Protein AF-R1I9N1-F1 (afdb_monomer_lite)

Foldseek 3Di:
DAEDEDEPLVLVPDDCQVPAPLNVQLVPDDPPDDNVVSNVCSVQQVYEYEYEEVVLVCVQQPPHSSVVNVCCVVLDPDSHHYHYDYPDDCVVVVSVPGPDDDDDDDAFAALVSLVVVLVVVDDDDPCVSVLCVLLLQVLVCSDVVSSVLQSVVRNVPPDDPDDRRHNFLLSSVVVQLDDDPPPVDQPPLQVVCVVVPRASLLLLLQLLVQLPPPPSVRRKHFLVSSLVSVCVPDDDPSSSSRSVVNCPGPQKDQSDDPDDSPGMIHGPDLVSSLLSNLSVCLPHDDDPVCLVDDNNQQNLLSNLVSHPQSLVSLVVVLPDDVVSVQLLSLLSNCNRNVSPYDLLSNLVSLVSLLVLLVDDLVSLQRSLVNLLNTHLVVNVSSVVSCNNVVVCVVPVPLSVVVVVCSNVSNGHSVSSVVSVVVVVVVVPPDPDDDDDDDVVVVVLVVLLVQLDQVHDLVSNLVSLLVCLQVPEPVCLVVLLVCLVDPPDLSNVLSSLLSLLSNLDPVNVVSLVCQLVDPPDPSNVVSSVNSNCSNDDD

Organism: NCBI:txid1292037

Radius of gyration: 31.01 Å; chains: 1; bounding box: 76×67×90 Å

InterPro domains:
  IPR004155 PBS lyase HEAT-like repeat [SM00567] (457-486)
  IPR004155 PBS lyase HEAT-like repeat [SM00567] (489-518)
  IPR011989 Armadillo-like helical [G3DSA:1.25.10.10] (358-537)
  IPR016024 Armadillo-type fold [SSF48371] (439-536)
  IPR021133 HEAT, type 2 [PS50077] (507-537)

Secondary structure (DSSP, 8-state):
-EEEEE-HHHHHT---TT--HHHHHHH---TTS-HHHHHHHHHTT-EEEEE--HHHHHHHHTTSHHHHHHHHHHH--SSS-EEE--SS-TTTTT-TTSS-------PPPPHHHHHHHHHHH-S--TTHHHHHHHTTTHHHHTSHHHHHHHHHHHHTTTT-TTPPPPSSHHHHHHHHHSPPTT--SSTTHHHHHHTTT-SHHHHHHHHHHHHHH-TTSSSEEEHHHHHHHHTTT--STHHHHHHHHHHTSTTEEE---SSS-TTEEEESSTHHHHHHHHHHTTTSPPPGGGGSSSS-TTHHHHHHHHSS-HHHHHHHHHHS-TTT--HHHHHHHHHHHTTTS-HHHHHHHHHHHHHHTTS-HHHHHHHHHHHHTS-HHHHHHHHHTTTTHHHHHH-HHHHHHHHHHHHTT---HHHHHHHHHHHHHHHHS----S-S--HHHHHHHHHHHHTSTTS-HHHHHHHHHHHHHH--GGGHHHHHHHHHH-S-HHHHHHHHHHHHHH--GGGHHHHHHHHHH-S-HHHHHHHHHHHHHH---

Sequence (537 aa):
MLCIVLDNRVLRHRDVGGVTVKEFAKSERYSEIDLPLWKSRVKHGKIVFLVDGLNELEREFSGTSTWTFVRRLIDGGHDFPVLTTSRYDVEDLGLANLRDIVNLTLSPLDENAIKNYISARGGLKSDTIAAIKASGMIGVASNPFMLSLLTDWLLGTQSSEQRQIPRSRSELLLETVVRPKVQNRLGALEKAAERHGLGMESTLCAAAIAAITSSTKDANFSTVDLEALLGRVWNGDEVAHVVRAFIDTQMVLPVLSDQEAEGLHTLFHPAFIDFGLALGWRSVDLPTMAWDLDLLEQCIGDWVGLQSNPDIAVRELLELDRTYLRPELIVDILLANRGVLCDETRAMVWQFLGGCFKGARATRDSLAVALNKLPASLLAEGVQQGLLRPLGHDNPELADKILFALRSESMNAESLQQMRRADLRKKKLPSRDKRQPDPDDSLLLQRFEELQSGATPHVRRNAANWLGFNGAPEHIAQLTTVMRSDPDDSVRGATAIALGNIGSSEALPALVECLHSDAGDDVRGSAANALGRIGSP

Structure (mmCIF, N/CA/C/O backbone):
data_AF-R1I9N1-F1
#
_entry.id   AF-R1I9N1-F1
#
loop_
_atom_site.group_PDB
_atom_site.id
_atom_site.type_symbol
_atom_site.label_atom_id
_atom_site.label_alt_id
_atom_site.label_comp_id
_atom_site.label_asym_id
_atom_site.label_entity_id
_atom_site.label_seq_id
_atom_site.pdbx_PDB_ins_code
_atom_site.Cartn_x
_atom_site.Cartn_y
_atom_site.Cartn_z
_atom_site.occupancy
_atom_site.B_iso_or_equiv
_atom_site.auth_seq_id
_atom_site.auth_comp_id
_atom_site.auth_asym_id
_atom_site.auth_atom_id
_atom_site.pdbx_PDB_model_num
ATOM 1 N N . MET A 1 1 ? -31.207 -8.335 -2.799 1.00 65.06 1 MET A N 1
ATOM 2 C CA . MET A 1 1 ? -30.361 -9.437 -2.292 1.00 65.06 1 MET A CA 1
ATOM 3 C C . MET A 1 1 ? -29.994 -9.049 -0.868 1.00 65.06 1 MET A C 1
ATOM 5 O O . MET A 1 1 ? -29.813 -7.859 -0.656 1.00 65.06 1 MET A O 1
ATOM 9 N N . LEU A 1 2 ? -30.042 -9.961 0.103 1.00 88.06 2 LEU A N 1
ATOM 10 C CA . LEU A 1 2 ? -29.751 -9.619 1.503 1.00 88.06 2 LEU A CA 1
ATOM 11 C C . LEU A 1 2 ? -28.280 -9.918 1.773 1.00 88.06 2 LEU A C 1
ATOM 13 O O . LEU A 1 2 ? -27.797 -10.949 1.311 1.00 88.06 2 LEU A O 1
ATOM 17 N N . CYS A 1 3 ? -27.594 -9.013 2.460 1.00 91.50 3 CYS A N 1
ATOM 18 C CA . CYS A 1 3 ? -26.180 -9.140 2.793 1.00 91.50 3 CYS A CA 1
ATOM 19 C C . CYS A 1 3 ? -26.052 -9.283 4.307 1.00 91.50 3 CYS A C 1
ATOM 21 O O . CYS A 1 3 ? -26.746 -8.557 5.005 1.00 91.50 3 CYS A O 1
ATOM 23 N N . ILE A 1 4 ? -25.213 -10.192 4.795 1.00 92.19 4 ILE A N 1
ATOM 24 C CA . ILE A 1 4 ? -24.750 -10.232 6.186 1.00 92.19 4 ILE A CA 1
ATOM 25 C C . ILE A 1 4 ? -23.282 -9.818 6.156 1.00 92.19 4 ILE A C 1
ATOM 27 O O . ILE A 1 4 ? -22.481 -10.485 5.502 1.00 92.19 4 ILE A O 1
ATOM 31 N N . VAL A 1 5 ? -22.945 -8.725 6.838 1.00 90.56 5 VAL A N 1
ATOM 32 C CA . VAL A 1 5 ? -21.566 -8.230 6.942 1.00 90.56 5 VAL A CA 1
ATOM 33 C C . VAL A 1 5 ? -20.910 -8.835 8.177 1.00 90.56 5 VAL A C 1
ATOM 35 O O . VAL A 1 5 ? -21.508 -8.848 9.252 1.00 90.56 5 VAL A O 1
ATOM 38 N N . LEU A 1 6 ? -19.702 -9.356 8.001 1.00 89.88 6 LEU A N 1
ATOM 39 C CA . LEU A 1 6 ? -18.871 -9.955 9.031 1.00 89.88 6 LEU A CA 1
ATOM 40 C C . LEU A 1 6 ? -17.520 -9.255 9.041 1.00 89.88 6 LEU A C 1
ATOM 42 O O . LEU A 1 6 ? -16.719 -9.444 8.133 1.00 89.88 6 LEU A O 1
ATOM 46 N N . ASP A 1 7 ? -17.281 -8.487 10.090 1.00 84.00 7 ASP A N 1
ATOM 47 C CA . ASP A 1 7 ? -15.990 -7.909 10.438 1.00 84.00 7 ASP A CA 1
ATOM 48 C C . ASP A 1 7 ? -15.617 -8.346 11.868 1.00 84.00 7 ASP A C 1
ATOM 50 O O . ASP A 1 7 ? -16.326 -9.138 12.510 1.00 84.00 7 ASP A O 1
ATOM 54 N N . ASN A 1 8 ? -14.490 -7.854 12.383 1.00 74.25 8 ASN A N 1
ATOM 55 C CA . ASN A 1 8 ? -14.074 -8.169 13.748 1.00 74.25 8 ASN A CA 1
ATOM 56 C C . ASN A 1 8 ? -15.088 -7.687 14.794 1.00 74.25 8 ASN A C 1
ATOM 58 O O . ASN A 1 8 ? -15.386 -8.416 15.739 1.00 74.25 8 ASN A O 1
ATOM 62 N N . ARG A 1 9 ? -15.686 -6.508 14.599 1.00 73.75 9 ARG A N 1
ATOM 63 C CA . ARG A 1 9 ? -16.671 -5.915 15.516 1.00 73.75 9 ARG A CA 1
ATOM 64 C C . ARG A 1 9 ? -17.890 -6.816 15.671 1.00 73.75 9 ARG A C 1
ATOM 66 O O . ARG A 1 9 ? -18.341 -7.048 16.788 1.00 73.75 9 ARG A O 1
ATOM 73 N N . VAL A 1 10 ? -18.398 -7.369 14.572 1.00 80.75 10 VAL A N 1
ATOM 74 C CA . VAL A 1 10 ? -19.532 -8.301 14.591 1.00 80.75 10 VAL A CA 1
ATOM 75 C C . VAL A 1 10 ? -19.149 -9.609 15.285 1.00 80.75 10 VAL A C 1
ATOM 77 O O . VAL A 1 10 ? -19.903 -10.107 16.123 1.00 80.75 10 VAL A O 1
ATOM 80 N N . LEU A 1 11 ? -17.983 -10.172 14.963 1.00 84.38 11 LEU A N 1
ATOM 81 C CA . LEU A 1 11 ? -17.586 -11.499 15.442 1.00 84.38 11 LEU A CA 1
ATOM 82 C C . LEU A 1 11 ? -17.158 -11.530 16.917 1.00 84.38 11 LEU A C 1
ATOM 84 O O . LEU A 1 11 ? -17.363 -12.553 17.568 1.00 84.38 11 LEU A O 1
ATOM 88 N N . ARG A 1 12 ? -16.662 -10.422 17.485 1.00 75.12 12 ARG A N 1
ATOM 89 C CA . ARG A 1 12 ? -16.344 -10.313 18.927 1.00 75.12 12 ARG A CA 1
ATOM 90 C C . ARG A 1 12 ? -17.537 -10.585 19.837 1.00 75.12 12 ARG A C 1
ATOM 92 O O . ARG A 1 12 ? -17.372 -11.075 20.951 1.00 75.12 12 ARG A O 1
ATOM 99 N N . HIS A 1 13 ? -18.740 -10.265 19.371 1.00 73.44 13 HIS A N 1
ATOM 100 C CA . HIS A 1 13 ? -19.968 -10.339 20.163 1.00 73.44 13 HIS A CA 1
ATOM 101 C C . HIS A 1 13 ? -20.848 -11.539 19.788 1.00 73.44 13 HIS A C 1
ATOM 103 O O . HIS A 1 13 ? -22.043 -11.568 20.100 1.00 73.44 13 HIS A O 1
ATOM 109 N N . ARG A 1 14 ? -20.287 -12.526 19.080 1.00 79.19 14 ARG A N 1
ATOM 110 C CA . ARG A 1 14 ? -21.014 -13.700 18.594 1.00 79.19 14 ARG A CA 1
ATOM 111 C C . ARG A 1 14 ? -20.303 -14.983 19.003 1.00 79.19 14 ARG A C 1
ATOM 113 O O . ARG A 1 14 ? -19.174 -15.235 18.597 1.00 79.19 14 ARG A O 1
ATOM 120 N N . ASP A 1 15 ? -21.006 -15.839 19.741 1.00 81.06 15 ASP A N 1
ATOM 121 C CA . ASP A 1 15 ? -20.565 -17.221 19.920 1.00 81.06 15 ASP A CA 1
ATOM 122 C C . ASP A 1 15 ? -20.946 -18.038 18.682 1.00 81.06 15 ASP A C 1
ATOM 124 O O . ASP A 1 15 ? -22.094 -18.444 18.489 1.00 81.06 15 ASP A O 1
ATOM 128 N N . VAL A 1 16 ? -19.964 -18.228 17.805 1.00 85.88 16 VAL A N 1
ATOM 129 C CA . VAL A 1 16 ? -20.092 -19.036 16.586 1.00 85.88 16 VAL A CA 1
ATOM 130 C C . VAL A 1 16 ? -19.488 -20.435 16.754 1.00 85.88 16 VAL A C 1
ATOM 132 O O . VAL A 1 16 ? -19.368 -21.191 15.786 1.00 85.88 16 VAL A O 1
ATOM 135 N N . GLY A 1 17 ? -19.117 -20.813 17.983 1.00 82.00 17 GLY A N 1
ATOM 136 C CA . GLY A 1 17 ? -18.528 -22.106 18.296 1.00 82.00 17 GLY A CA 1
ATOM 137 C C . GLY A 1 17 ? -19.457 -23.266 17.942 1.00 82.00 17 GLY A C 1
ATOM 138 O O . GLY A 1 17 ? -20.524 -23.438 18.519 1.00 82.00 17 GLY A O 1
ATOM 139 N N . GLY A 1 18 ? -19.056 -24.085 16.965 1.00 80.25 18 GLY A N 1
ATOM 140 C CA . GLY A 1 18 ? -19.844 -25.245 16.531 1.00 80.25 18 GLY A CA 1
ATOM 141 C C . GLY A 1 18 ? -21.098 -24.908 15.714 1.00 80.25 18 GLY A C 1
ATOM 142 O O . GLY A 1 18 ? -21.760 -25.829 15.238 1.00 80.25 18 GLY A O 1
ATOM 143 N N . VAL A 1 19 ? -21.390 -23.626 15.480 1.00 90.38 19 VAL A N 1
ATOM 144 C CA . VAL A 1 19 ? -22.541 -23.167 14.696 1.00 90.38 19 VAL A CA 1
ATOM 145 C C . VAL A 1 19 ? -22.293 -23.413 13.203 1.00 90.38 19 VAL A C 1
ATOM 147 O O . VAL A 1 19 ? -21.196 -23.202 12.675 1.00 90.38 19 VAL A O 1
ATOM 150 N N . THR A 1 20 ? -23.307 -23.887 12.480 1.00 90.38 20 THR A N 1
ATOM 151 C CA . THR A 1 20 ? -23.230 -23.995 11.015 1.00 90.38 20 THR A CA 1
ATOM 152 C C . THR A 1 20 ? -23.506 -22.646 10.347 1.00 90.38 20 THR A C 1
ATOM 154 O O . THR A 1 20 ? -24.294 -21.845 10.846 1.00 90.38 20 THR A O 1
ATOM 157 N N . VAL A 1 21 ? -22.954 -22.408 9.151 1.00 91.44 21 VAL A N 1
ATOM 158 C CA . VAL A 1 21 ? -23.213 -21.171 8.375 1.00 91.44 21 VAL A CA 1
ATOM 159 C C . VAL A 1 21 ? -24.715 -20.917 8.190 1.00 91.44 21 VAL A C 1
ATOM 161 O O . VAL A 1 21 ? -25.187 -19.785 8.259 1.00 91.44 21 VAL A O 1
ATOM 164 N N . LYS A 1 22 ? -25.505 -21.982 8.011 1.00 91.81 22 LYS A N 1
ATOM 165 C CA . LYS A 1 22 ? -26.961 -21.890 7.847 1.00 91.81 22 LYS A CA 1
ATOM 166 C C . LYS A 1 22 ? -27.698 -21.558 9.143 1.00 91.81 22 LYS A C 1
ATOM 168 O O . LYS A 1 22 ? -28.756 -20.941 9.075 1.00 91.81 22 LYS A O 1
ATOM 173 N N . GLU A 1 23 ? -27.212 -22.003 10.297 1.00 92.19 23 GLU A N 1
ATOM 174 C CA . GLU A 1 23 ? -27.771 -21.620 11.601 1.00 92.19 23 GLU A CA 1
ATOM 175 C C . GLU A 1 23 ? -27.447 -20.169 11.920 1.00 92.19 23 GLU A C 1
ATOM 177 O O . GLU A 1 23 ? -28.360 -19.421 12.261 1.00 92.19 23 GLU A O 1
ATOM 182 N N . PHE A 1 24 ? -26.205 -19.757 11.674 1.00 92.56 24 PHE A N 1
ATOM 183 C CA . PHE A 1 24 ? -25.786 -18.368 11.797 1.00 92.56 24 PHE A CA 1
ATOM 184 C C . PHE A 1 24 ? -26.609 -17.446 10.877 1.00 92.56 24 PHE A C 1
ATOM 186 O O . PHE A 1 24 ? -27.207 -16.471 11.317 1.00 92.56 24 PHE A O 1
ATOM 193 N N . ALA A 1 25 ? -26.812 -17.819 9.608 1.00 92.06 25 ALA A N 1
ATOM 194 C CA . ALA A 1 25 ? -27.692 -17.069 8.704 1.00 92.06 25 ALA A CA 1
ATOM 195 C C . ALA A 1 25 ? -29.137 -16.924 9.230 1.00 92.06 25 ALA A C 1
ATOM 197 O O . ALA A 1 25 ? -29.834 -15.972 8.889 1.00 92.06 25 ALA A O 1
ATOM 198 N N . LYS A 1 26 ? -29.641 -17.871 10.035 1.00 91.31 26 LYS A N 1
ATOM 199 C CA . LYS A 1 26 ? -30.981 -17.754 10.634 1.00 91.31 26 LYS A CA 1
ATOM 200 C C . LYS A 1 26 ? -31.002 -16.776 11.808 1.00 91.31 26 LYS A C 1
ATOM 202 O O . LYS A 1 26 ? -32.057 -16.172 12.002 1.00 91.31 26 LYS A O 1
ATOM 207 N N . SER A 1 27 ? -29.911 -16.652 12.570 1.00 89.81 27 SER A N 1
ATOM 208 C CA . SER A 1 27 ? -29.827 -15.752 13.728 1.00 89.81 27 SER A CA 1
ATOM 209 C C . SER A 1 27 ? -29.665 -14.291 13.323 1.00 89.81 27 SER A C 1
ATOM 211 O O . SER A 1 27 ? -30.266 -13.432 13.956 1.00 89.81 27 SER A O 1
ATOM 213 N N . GLU A 1 28 ? -28.967 -14.007 12.223 1.00 90.19 28 GLU A N 1
ATOM 214 C CA . GLU A 1 28 ? -28.670 -12.633 11.778 1.00 90.19 28 GLU A CA 1
ATOM 215 C C . GLU A 1 28 ? -29.821 -11.953 11.009 1.00 90.19 28 GLU A C 1
ATOM 217 O O . GLU A 1 28 ? -29.615 -11.223 10.039 1.00 90.19 28 GLU A O 1
ATOM 222 N N . ARG A 1 29 ? -31.075 -12.200 11.405 1.00 89.62 29 ARG A N 1
ATOM 223 C CA . ARG A 1 29 ? -32.233 -11.552 10.775 1.00 89.62 29 ARG A CA 1
ATOM 224 C C . ARG A 1 29 ? -32.282 -10.067 11.136 1.00 89.62 29 ARG A C 1
ATOM 226 O O . ARG A 1 29 ? -32.475 -9.724 12.299 1.00 89.62 29 ARG A O 1
ATOM 233 N N . TYR A 1 30 ? -32.298 -9.203 10.124 1.00 84.81 30 TYR A N 1
ATOM 234 C CA . TYR A 1 30 ? -32.632 -7.788 10.299 1.00 84.81 30 TYR A CA 1
ATOM 235 C C . TYR A 1 30 ? -34.053 -7.603 10.843 1.00 84.81 30 TYR A C 1
ATOM 237 O O . TYR A 1 30 ? -35.010 -8.185 10.324 1.00 84.81 30 TYR A O 1
ATOM 245 N N . SER A 1 31 ? -34.199 -6.768 11.873 1.00 83.62 31 SER A N 1
ATOM 246 C CA . SER A 1 31 ? -35.477 -6.493 12.548 1.00 83.62 31 SER A CA 1
ATOM 247 C C . SER A 1 31 ? -36.579 -6.066 11.573 1.00 83.62 31 SER A C 1
ATOM 249 O O . SER A 1 31 ? -37.716 -6.513 11.718 1.00 83.62 31 SER A O 1
ATOM 251 N N . GLU A 1 32 ? -36.209 -5.300 10.546 1.00 88.62 32 GLU A N 1
ATOM 252 C CA . GLU A 1 32 ? -37.078 -4.747 9.501 1.00 88.62 32 GLU A CA 1
ATOM 253 C C . GLU A 1 32 ? -37.613 -5.785 8.500 1.00 88.62 32 GLU A C 1
ATOM 255 O O . GLU A 1 32 ? -38.526 -5.499 7.726 1.00 88.62 32 GLU A O 1
ATOM 260 N N . ILE A 1 33 ? -37.064 -7.004 8.493 1.00 88.69 33 ILE A N 1
ATOM 261 C CA . ILE A 1 33 ? -37.437 -8.052 7.538 1.00 88.69 33 ILE A CA 1
ATOM 262 C C . ILE A 1 33 ? -38.329 -9.088 8.211 1.00 88.69 33 ILE A C 1
ATOM 264 O O . ILE A 1 33 ? -37.943 -9.725 9.193 1.00 88.69 33 ILE A O 1
ATOM 268 N N . ASP A 1 34 ? -39.496 -9.325 7.617 1.00 92.88 34 ASP A N 1
ATOM 269 C CA . ASP A 1 34 ? -40.446 -10.343 8.060 1.00 92.88 34 ASP A CA 1
ATOM 270 C C . ASP A 1 34 ? -39.814 -11.749 8.174 1.00 92.88 34 ASP A C 1
ATOM 272 O O . ASP A 1 34 ? -39.024 -12.188 7.331 1.00 92.88 34 ASP A O 1
ATOM 276 N N . LEU A 1 35 ? -40.171 -12.481 9.232 1.00 91.94 35 LEU A N 1
ATOM 277 C CA . LEU A 1 35 ? -39.554 -13.762 9.582 1.00 91.94 35 LEU A CA 1
ATOM 278 C C . LEU A 1 35 ? -39.808 -14.869 8.532 1.00 91.94 35 LEU A C 1
ATOM 280 O O . LEU A 1 35 ? -38.845 -15.550 8.163 1.00 91.94 35 LEU A O 1
ATOM 284 N N . PRO A 1 36 ? -41.042 -15.091 8.032 1.00 94.06 36 PRO A N 1
ATOM 285 C CA . PRO A 1 36 ? -41.305 -15.942 6.871 1.00 94.06 36 PRO A CA 1
ATOM 286 C C . PRO A 1 36 ? -40.441 -15.611 5.652 1.00 94.06 36 PRO A C 1
ATOM 288 O O . PRO A 1 36 ? -39.837 -16.516 5.063 1.00 94.06 36 PRO A O 1
ATOM 291 N N . LEU A 1 37 ? -40.334 -14.326 5.297 1.00 92.38 37 LEU A N 1
ATOM 292 C CA . LEU A 1 37 ? -39.502 -13.892 4.177 1.00 92.38 37 LEU A CA 1
ATOM 293 C C . LEU A 1 37 ? -38.026 -14.224 4.430 1.00 92.38 37 LEU A C 1
ATOM 295 O O . LEU A 1 37 ? -37.388 -14.823 3.564 1.00 92.38 37 LEU A O 1
ATOM 299 N N . TRP A 1 38 ? -37.499 -13.917 5.618 1.00 93.62 38 TRP A N 1
ATOM 300 C CA . TRP A 1 38 ? -36.119 -14.233 5.996 1.00 93.62 38 TRP A CA 1
ATOM 301 C C . TRP A 1 38 ? -35.828 -15.733 5.916 1.00 93.62 38 TRP A C 1
ATOM 303 O O . TRP A 1 38 ? -34.910 -16.155 5.213 1.00 93.62 38 TRP A O 1
ATOM 313 N N . LYS A 1 39 ? -36.664 -16.567 6.550 1.00 92.44 39 LYS A N 1
ATOM 314 C CA . LYS A 1 39 ? -36.529 -18.034 6.519 1.00 92.44 39 LYS A CA 1
ATOM 315 C C . LYS A 1 39 ? -36.518 -18.574 5.089 1.00 92.44 39 LYS A C 1
ATOM 317 O O . LYS A 1 39 ? -35.735 -19.474 4.789 1.00 92.44 39 LYS A O 1
ATOM 322 N N . SER A 1 40 ? -37.350 -18.020 4.206 1.00 93.19 40 SER A N 1
ATOM 323 C CA . SER A 1 40 ? -37.358 -18.364 2.781 1.00 93.19 40 SER A CA 1
ATOM 324 C C . SER A 1 40 ? -36.034 -17.999 2.096 1.00 93.19 40 SER A C 1
ATOM 326 O O . SER A 1 40 ? -35.448 -18.830 1.401 1.00 93.19 40 SER A O 1
ATOM 328 N N . ARG A 1 41 ? -35.495 -16.795 2.340 1.00 93.12 41 ARG A N 1
ATOM 329 C CA . ARG A 1 41 ? -34.206 -16.357 1.770 1.00 93.12 41 ARG A CA 1
ATOM 330 C C . ARG A 1 41 ? -33.045 -17.234 2.234 1.00 93.12 41 ARG A C 1
ATOM 332 O O . ARG A 1 41 ? -32.288 -17.690 1.380 1.00 93.12 41 ARG A O 1
ATOM 339 N N . VAL A 1 42 ? -32.966 -17.541 3.533 1.00 93.19 42 VAL A N 1
ATOM 340 C CA . VAL A 1 42 ? -31.966 -18.469 4.091 1.00 93.19 42 VAL A CA 1
ATOM 341 C C . VAL A 1 42 ? -32.106 -19.860 3.464 1.00 93.19 42 VAL A C 1
ATOM 343 O O . VAL A 1 42 ? -31.118 -20.469 3.063 1.00 93.19 42 VAL A O 1
ATOM 346 N N . LYS A 1 43 ? -33.338 -20.384 3.357 1.00 92.56 43 LYS A N 1
ATOM 347 C CA . LYS A 1 43 ? -33.604 -21.721 2.797 1.00 92.56 43 LYS A CA 1
ATOM 348 C C . LYS A 1 43 ? -33.120 -21.853 1.353 1.00 92.56 43 LYS A C 1
ATOM 350 O O . LYS A 1 43 ? -32.655 -22.926 0.986 1.00 92.56 43 LYS A O 1
ATOM 355 N N . HIS A 1 44 ? -33.252 -20.790 0.564 1.00 91.94 44 HIS A N 1
ATOM 356 C CA . HIS A 1 44 ? -32.923 -20.766 -0.860 1.00 91.94 44 HIS A CA 1
ATOM 357 C C . HIS A 1 44 ? -31.541 -20.167 -1.175 1.00 91.94 44 HIS A C 1
ATOM 359 O O . HIS A 1 44 ? -31.312 -19.812 -2.328 1.00 91.94 44 HIS A O 1
ATOM 365 N N . GLY A 1 45 ? -30.656 -19.993 -0.184 1.00 90.62 45 GLY A N 1
ATOM 366 C CA . GLY A 1 45 ? -29.302 -19.472 -0.419 1.00 90.62 45 GLY A CA 1
ATOM 367 C C . GLY A 1 45 ? -29.265 -18.026 -0.933 1.00 90.62 45 GLY A C 1
ATOM 368 O O . GLY A 1 45 ? -28.291 -17.597 -1.534 1.00 90.62 45 GLY A O 1
ATOM 369 N N . LYS A 1 46 ? -30.337 -17.242 -0.735 1.00 92.62 46 LYS A N 1
ATOM 370 C CA . LYS A 1 46 ? -30.471 -15.874 -1.283 1.00 92.62 46 LYS A CA 1
ATOM 371 C C . LYS A 1 46 ? -29.889 -14.793 -0.363 1.00 92.62 46 LYS A C 1
ATOM 373 O O . LYS A 1 46 ? -30.377 -13.657 -0.372 1.00 92.62 46 LYS A O 1
ATOM 378 N N . ILE A 1 47 ? -28.898 -15.175 0.436 1.00 94.12 47 ILE A N 1
ATOM 379 C CA . ILE A 1 47 ? -28.145 -14.315 1.348 1.00 94.12 47 ILE A CA 1
ATOM 380 C C . ILE A 1 47 ? -26.694 -14.349 0.901 1.00 94.12 47 ILE A C 1
ATOM 382 O O . ILE A 1 47 ? -26.163 -15.430 0.671 1.00 94.12 47 ILE A O 1
ATOM 386 N N . VAL A 1 48 ? -26.089 -13.176 0.787 1.00 94.44 48 VAL A N 1
ATOM 387 C CA . VAL A 1 48 ? -24.658 -13.012 0.547 1.00 94.44 48 VAL A CA 1
ATOM 388 C C . VAL A 1 48 ? -23.988 -12.743 1.883 1.00 94.44 48 VAL A C 1
ATOM 390 O O . VAL A 1 48 ? -24.496 -11.946 2.669 1.00 94.44 48 VAL A O 1
ATOM 393 N N . PHE A 1 49 ? -22.863 -13.394 2.138 1.00 94.50 49 PHE A N 1
ATOM 394 C CA . PHE A 1 49 ? -21.972 -13.007 3.222 1.00 94.50 49 PHE A CA 1
ATOM 395 C C . PHE A 1 49 ? -20.898 -12.074 2.674 1.00 94.50 49 PHE A C 1
ATOM 397 O O . PHE A 1 49 ? -20.272 -12.398 1.669 1.00 94.50 49 PHE A O 1
ATOM 404 N N . LEU A 1 50 ? -20.706 -10.929 3.318 1.00 94.81 50 LEU A N 1
ATOM 405 C CA . LEU A 1 50 ? -19.568 -10.048 3.091 1.00 94.81 50 LEU A CA 1
ATOM 406 C C . LEU A 1 50 ? -18.623 -10.196 4.280 1.00 94.81 50 LEU A C 1
ATOM 408 O O . LEU A 1 50 ? -18.969 -9.766 5.373 1.00 94.81 50 LEU A O 1
ATOM 412 N N . VAL A 1 51 ? -17.468 -10.815 4.074 1.00 92.38 51 VAL A N 1
ATOM 413 C CA . VAL A 1 51 ? -16.401 -10.904 5.073 1.00 92.38 51 VAL A CA 1
ATOM 414 C C . VAL A 1 51 ? -15.428 -9.758 4.822 1.00 92.38 51 VAL A C 1
ATOM 416 O O . VAL A 1 51 ? -14.725 -9.759 3.814 1.00 92.38 51 VAL A O 1
ATOM 419 N N . ASP A 1 52 ? -15.417 -8.765 5.704 1.00 89.00 52 ASP A N 1
ATOM 420 C CA . ASP A 1 52 ? -14.584 -7.574 5.558 1.00 89.00 52 ASP A CA 1
ATOM 421 C C . ASP A 1 52 ? -13.304 -7.695 6.398 1.00 89.00 52 ASP A C 1
ATOM 423 O O . ASP A 1 52 ? -13.360 -8.010 7.587 1.00 89.00 52 ASP A O 1
ATOM 427 N N . GLY A 1 53 ? -12.145 -7.480 5.773 1.00 85.00 53 GLY A N 1
ATOM 428 C CA . GLY A 1 53 ? -10.839 -7.486 6.429 1.00 85.00 53 GLY A CA 1
ATOM 429 C C . GLY A 1 53 ? -10.378 -8.871 6.884 1.00 85.00 53 GLY A C 1
ATOM 430 O O . GLY A 1 53 ? -10.042 -9.061 8.051 1.00 85.00 53 GLY A O 1
ATOM 431 N N . LEU A 1 54 ? -10.318 -9.861 5.985 1.00 85.06 54 LEU A N 1
ATOM 432 C CA . LEU A 1 54 ? -9.952 -11.238 6.350 1.00 85.06 54 LEU A CA 1
ATOM 433 C C . LEU A 1 54 ? -8.601 -11.349 7.076 1.00 85.06 54 LEU A C 1
ATOM 435 O O . LEU A 1 54 ? -8.478 -12.120 8.025 1.00 85.06 54 LEU A O 1
ATOM 439 N N . ASN A 1 55 ? -7.603 -10.572 6.659 1.00 79.25 55 ASN A N 1
ATOM 440 C CA . ASN A 1 55 ? -6.290 -10.517 7.304 1.00 79.25 55 ASN A CA 1
ATOM 441 C C . ASN A 1 55 ? -6.374 -10.026 8.763 1.00 79.25 55 ASN A C 1
ATOM 443 O O . ASN A 1 55 ? -5.629 -10.489 9.624 1.00 79.25 55 ASN A O 1
ATOM 447 N N . GLU A 1 56 ? -7.299 -9.111 9.061 1.00 76.19 56 GLU A N 1
ATOM 448 C CA . GLU A 1 56 ? -7.537 -8.618 10.420 1.00 76.19 56 GLU A CA 1
ATOM 449 C C . GLU A 1 56 ? -8.230 -9.691 11.263 1.00 76.19 56 GLU A C 1
ATOM 451 O O . GLU A 1 56 ? -7.814 -9.944 12.395 1.00 76.19 56 GLU A O 1
ATOM 456 N N . LEU A 1 57 ? -9.211 -10.389 10.680 1.00 82.88 57 LEU A N 1
ATOM 457 C CA . LEU A 1 57 ? -9.878 -11.528 11.312 1.00 82.88 57 LEU A CA 1
ATOM 458 C C . LEU A 1 57 ? -8.912 -12.676 11.612 1.00 82.88 57 LEU A C 1
ATOM 460 O O . LEU A 1 57 ? -8.991 -13.274 12.683 1.00 82.88 57 LEU A O 1
ATOM 464 N N . GLU A 1 58 ? -7.998 -12.990 10.694 1.00 81.12 58 GLU A N 1
ATOM 465 C CA . GLU A 1 58 ? -6.970 -14.008 10.910 1.00 81.12 58 GLU A CA 1
ATOM 466 C C . GLU A 1 58 ? -6.054 -13.611 12.064 1.00 81.12 58 GLU A C 1
ATOM 468 O O . GLU A 1 58 ? -5.865 -14.382 13.004 1.00 81.12 58 GLU A O 1
ATOM 473 N N . ARG A 1 59 ? -5.537 -12.379 12.046 1.00 74.06 59 ARG A N 1
ATOM 474 C CA . ARG A 1 59 ? -4.652 -11.863 13.096 1.00 74.06 59 ARG A CA 1
ATOM 475 C C . ARG A 1 59 ? -5.297 -11.912 14.483 1.00 74.06 59 ARG A C 1
ATOM 477 O O . ARG A 1 59 ? -4.617 -12.209 15.469 1.00 74.06 59 ARG A O 1
ATOM 484 N N . GLU A 1 60 ? -6.583 -11.592 14.557 1.00 75.25 60 GLU A N 1
ATOM 485 C CA . GLU A 1 60 ? -7.329 -11.514 15.811 1.00 75.25 60 GLU A CA 1
ATOM 486 C C . GLU A 1 60 ? -7.777 -12.896 16.305 1.00 75.25 60 GLU A C 1
ATOM 488 O O . GLU A 1 60 ? -7.530 -13.254 17.457 1.00 75.25 60 GLU A O 1
ATOM 493 N N . PHE A 1 61 ? -8.387 -13.704 15.434 1.00 81.06 61 PHE A N 1
ATOM 494 C CA . PHE A 1 61 ? -9.075 -14.933 15.825 1.00 81.06 61 PHE A CA 1
ATOM 495 C C . PHE A 1 61 ? -8.287 -16.219 15.554 1.00 81.06 61 PHE A C 1
ATOM 497 O O . PHE A 1 61 ? -8.793 -17.294 15.890 1.00 81.06 61 PHE A O 1
ATOM 504 N N . SER A 1 62 ? -7.090 -16.178 14.959 1.00 80.25 62 SER A N 1
ATOM 505 C CA . SER A 1 62 ? -6.332 -17.396 14.631 1.00 80.25 62 SER A CA 1
ATOM 506 C C . SER A 1 62 ? -6.210 -18.353 15.827 1.00 80.25 62 SER A C 1
ATOM 508 O O . SER A 1 62 ? -5.922 -17.959 16.957 1.00 80.25 62 SER A O 1
ATOM 510 N N . GLY A 1 63 ? -6.488 -19.636 15.575 1.00 79.56 63 GLY A N 1
ATOM 511 C CA . GLY A 1 63 ? -6.511 -20.690 16.596 1.00 79.56 63 GLY A CA 1
ATOM 512 C C . GLY A 1 63 ? -7.799 -20.788 17.428 1.00 79.56 63 GLY A C 1
ATOM 513 O O . GLY A 1 63 ? -7.888 -21.664 18.285 1.00 79.56 63 GLY A O 1
ATOM 514 N N . THR A 1 64 ? -8.809 -19.947 17.182 1.00 86.38 64 THR A N 1
ATOM 515 C CA . THR A 1 64 ? -10.091 -19.970 17.916 1.00 86.38 64 THR A CA 1
ATOM 516 C C . THR A 1 64 ? -11.214 -20.704 17.165 1.00 86.38 64 THR A C 1
ATOM 518 O O . THR A 1 64 ? -11.134 -20.996 15.964 1.00 86.38 64 THR A O 1
ATOM 521 N N . SER A 1 65 ? -12.319 -20.979 17.867 1.00 86.25 65 SER A N 1
ATOM 522 C CA . SER A 1 65 ? -13.559 -21.482 17.261 1.00 86.25 65 SER A CA 1
ATOM 523 C C . SER A 1 65 ? -14.174 -20.478 16.277 1.00 86.25 65 SER A C 1
ATOM 525 O O . SER A 1 65 ? -14.707 -20.893 15.247 1.00 86.25 65 SER A O 1
ATOM 527 N N . THR A 1 66 ? -14.031 -19.176 16.542 1.00 89.31 66 THR A N 1
ATOM 528 C CA . THR A 1 66 ? -14.438 -18.094 15.636 1.00 89.31 66 THR A CA 1
ATOM 529 C C . THR A 1 66 ? -13.701 -18.178 14.310 1.00 89.31 66 THR A C 1
ATOM 531 O O . THR A 1 66 ? -14.331 -18.182 13.254 1.00 89.31 66 THR A O 1
ATOM 534 N N . TRP A 1 67 ? -12.381 -18.364 14.340 1.00 89.00 67 TRP A N 1
ATOM 535 C CA . TRP A 1 67 ? -11.609 -18.552 13.113 1.00 89.00 67 TRP A CA 1
ATOM 536 C C . TRP A 1 67 ? -11.989 -19.823 12.361 1.00 89.00 67 TRP A C 1
ATOM 538 O O . TRP A 1 67 ? -12.091 -19.819 11.138 1.00 89.00 67 TRP A O 1
ATOM 548 N N . THR A 1 68 ? -12.292 -20.899 13.087 1.00 87.00 68 THR A N 1
ATOM 549 C CA . THR A 1 68 ? -12.788 -22.142 12.477 1.00 87.00 68 THR A CA 1
ATOM 550 C C . THR A 1 68 ? -14.113 -21.920 11.735 1.00 87.00 68 THR A C 1
ATOM 552 O O . THR A 1 68 ? -14.330 -22.494 10.666 1.00 87.00 68 THR A O 1
ATOM 555 N N . PHE A 1 69 ? -15.002 -21.080 12.273 1.00 90.50 69 PHE A N 1
ATOM 556 C CA . PHE A 1 69 ? -16.239 -20.683 11.600 1.00 90.50 69 PHE A CA 1
ATOM 557 C C . PHE A 1 69 ? -15.969 -19.815 10.364 1.00 90.50 69 PHE A C 1
ATOM 559 O O . PHE A 1 69 ? -16.510 -20.113 9.301 1.00 90.50 69 PHE A O 1
ATOM 566 N N . VAL A 1 70 ? -15.114 -18.791 10.478 1.00 89.81 70 VAL A N 1
ATOM 567 C CA . VAL A 1 70 ? -14.730 -17.915 9.354 1.00 89.81 70 VAL A CA 1
ATOM 568 C C . VAL A 1 70 ? -14.117 -18.734 8.218 1.00 89.81 70 VAL A C 1
ATOM 570 O O . VAL A 1 70 ? -14.533 -18.594 7.071 1.00 89.81 70 VAL A O 1
ATOM 573 N N . ARG A 1 71 ? -13.213 -19.670 8.534 1.00 85.81 71 ARG A N 1
ATOM 574 C CA . ARG A 1 71 ? -12.664 -20.617 7.556 1.00 85.81 71 ARG A CA 1
ATOM 575 C C . ARG A 1 71 ? -13.754 -21.455 6.915 1.00 85.81 71 ARG A C 1
ATOM 577 O O . ARG A 1 71 ? -13.862 -21.449 5.704 1.00 85.81 71 ARG A O 1
ATOM 584 N N . ARG A 1 72 ? -14.657 -22.065 7.686 1.00 86.62 72 ARG A N 1
ATOM 585 C CA . ARG A 1 72 ? -15.785 -22.823 7.114 1.00 86.62 72 ARG A CA 1
ATOM 586 C C . ARG A 1 72 ? -16.669 -21.980 6.188 1.00 86.62 72 ARG A C 1
ATOM 588 O O . ARG A 1 72 ? -17.183 -22.508 5.209 1.00 86.62 72 ARG A O 1
ATOM 595 N N . LEU A 1 73 ? -16.878 -20.705 6.504 1.00 88.56 73 LEU A N 1
ATOM 596 C CA . LEU A 1 73 ? -17.641 -19.791 5.660 1.00 88.56 73 LEU A CA 1
ATOM 597 C C . LEU A 1 73 ? -16.924 -19.519 4.329 1.00 88.56 73 LEU A C 1
ATOM 599 O O . LEU A 1 73 ? -17.560 -19.504 3.284 1.00 88.56 73 LEU A O 1
ATOM 603 N N . ILE A 1 74 ? -15.610 -19.316 4.351 1.00 86.88 74 ILE A N 1
ATOM 604 C CA . ILE A 1 74 ? -14.836 -18.957 3.153 1.00 86.88 74 ILE A CA 1
ATOM 605 C C . ILE A 1 74 ? -14.481 -20.195 2.324 1.00 86.88 74 ILE A C 1
ATOM 607 O O . ILE A 1 74 ? -14.598 -20.177 1.102 1.00 86.88 74 ILE A O 1
ATOM 611 N N . ASP A 1 75 ? -14.126 -21.293 2.989 1.00 77.88 75 ASP A N 1
ATOM 612 C CA . ASP A 1 75 ? -13.849 -22.595 2.382 1.00 77.88 75 ASP A CA 1
ATOM 613 C C . ASP A 1 75 ? -15.111 -23.189 1.722 1.00 77.88 75 ASP A C 1
ATOM 615 O O . ASP A 1 75 ? -15.043 -24.030 0.820 1.00 77.88 75 ASP A O 1
ATOM 619 N N . GLY A 1 76 ? -16.294 -22.732 2.142 1.00 76.69 76 GLY A N 1
ATOM 620 C CA . GLY A 1 76 ? -17.574 -23.078 1.544 1.00 76.69 76 GLY A CA 1
ATOM 621 C C . GLY A 1 76 ? -18.193 -24.361 2.108 1.00 76.69 76 GLY A C 1
ATOM 622 O O . GLY A 1 76 ? -18.247 -24.597 3.312 1.00 76.69 76 GLY A O 1
ATOM 623 N N . GLY A 1 77 ? -18.792 -25.183 1.237 1.00 78.25 77 GLY A N 1
ATOM 624 C CA . GLY A 1 77 ? -19.615 -26.330 1.668 1.00 78.25 77 GLY A CA 1
ATOM 625 C C . GLY A 1 77 ? -21.047 -25.956 2.083 1.00 78.25 77 GLY A C 1
ATOM 626 O O . GLY A 1 77 ? -21.751 -26.750 2.707 1.00 78.25 77 GLY A O 1
ATOM 627 N N . HIS A 1 78 ? -21.492 -24.757 1.711 1.00 88.00 78 HIS A N 1
ATOM 628 C CA . HIS A 1 78 ? -22.857 -24.257 1.864 1.00 88.00 78 HIS A CA 1
ATOM 629 C C . HIS A 1 78 ? -23.337 -23.566 0.573 1.00 88.00 78 HIS A C 1
ATOM 631 O O . HIS A 1 78 ? -22.567 -23.361 -0.366 1.00 88.00 78 HIS A O 1
ATOM 637 N N . ASP A 1 79 ? -24.620 -23.194 0.534 1.00 88.12 79 ASP A N 1
ATOM 638 C CA . ASP A 1 79 ? -25.304 -22.660 -0.659 1.00 88.12 79 ASP A CA 1
ATOM 639 C C . ASP A 1 79 ? -25.329 -21.120 -0.719 1.00 88.12 79 ASP A C 1
ATOM 641 O O . ASP A 1 79 ? -26.167 -20.532 -1.402 1.00 88.12 79 ASP A O 1
ATOM 645 N N . PHE A 1 80 ? -24.465 -20.453 0.048 1.00 91.62 80 PHE A N 1
ATOM 646 C CA . PHE A 1 80 ? -24.451 -18.988 0.156 1.00 91.62 80 PHE A CA 1
ATOM 647 C C . PHE A 1 80 ? -23.259 -18.416 -0.611 1.00 91.62 80 PHE A C 1
ATOM 649 O O . PHE A 1 80 ? -22.150 -18.909 -0.406 1.00 91.62 80 PHE A O 1
ATOM 656 N N . PRO A 1 81 ? -23.453 -17.383 -1.447 1.00 91.50 81 PRO A N 1
ATOM 657 C CA . PRO A 1 81 ? -22.348 -16.601 -1.981 1.00 91.50 81 PRO A CA 1
ATOM 658 C C . PRO A 1 81 ? -21.586 -15.897 -0.857 1.00 91.50 81 PRO A C 1
ATOM 660 O O . PRO A 1 81 ? -22.199 -15.378 0.082 1.00 91.50 81 PRO A O 1
ATOM 663 N N . VAL A 1 82 ? -20.265 -15.845 -0.990 1.00 91.06 82 VAL A N 1
ATOM 664 C CA . VAL A 1 82 ? -19.371 -15.158 -0.057 1.00 91.06 82 VAL A CA 1
ATOM 665 C C . VAL A 1 82 ? -18.505 -14.198 -0.855 1.00 91.06 82 VAL A C 1
ATOM 667 O O . VAL A 1 82 ? -17.907 -14.584 -1.856 1.00 91.06 82 VAL A O 1
ATOM 670 N N . LEU A 1 83 ? -18.492 -12.942 -0.432 1.00 91.94 83 LEU A N 1
ATOM 671 C CA . LEU A 1 83 ? -17.587 -11.909 -0.902 1.00 91.94 83 LEU A CA 1
ATOM 672 C C . LEU A 1 83 ? -16.632 -11.600 0.244 1.00 91.94 83 LEU A C 1
ATOM 674 O O . LEU A 1 83 ? -17.092 -11.338 1.351 1.00 91.94 83 LEU A O 1
ATOM 678 N N . THR A 1 84 ? -15.332 -11.617 -0.018 1.00 89.50 84 THR A N 1
ATOM 679 C CA . THR A 1 84 ? -14.319 -11.392 1.015 1.00 89.50 84 THR A CA 1
ATOM 680 C C . THR A 1 84 ? -13.364 -10.292 0.580 1.00 89.50 84 THR A C 1
ATOM 682 O O . THR A 1 84 ? -12.921 -10.297 -0.568 1.00 89.50 84 THR A O 1
ATOM 685 N N . THR A 1 85 ? -13.034 -9.366 1.479 1.00 90.62 85 THR A N 1
ATOM 686 C CA . THR A 1 85 ? -11.961 -8.382 1.277 1.00 90.62 85 THR A CA 1
ATOM 687 C C . THR A 1 85 ? -10.717 -8.820 2.056 1.00 90.62 85 THR A C 1
ATOM 689 O O . THR A 1 85 ? -10.802 -9.376 3.153 1.00 90.62 85 THR A O 1
ATOM 692 N N . SER A 1 86 ? -9.539 -8.631 1.465 1.00 84.12 86 SER A N 1
ATOM 693 C CA . SER A 1 86 ? -8.254 -9.041 2.041 1.00 84.12 86 SER A CA 1
ATOM 694 C C . SER A 1 86 ? -7.128 -8.188 1.464 1.00 84.12 86 SER A C 1
ATOM 696 O O . SER A 1 86 ? -7.224 -7.720 0.328 1.00 84.12 86 SER A O 1
ATOM 698 N N . ARG A 1 87 ? -6.049 -8.009 2.234 1.00 74.75 87 ARG A N 1
ATOM 699 C CA . ARG A 1 87 ? -4.777 -7.450 1.736 1.00 74.75 87 ARG A CA 1
ATOM 700 C C . ARG A 1 87 ? -3.892 -8.484 1.027 1.00 74.75 87 ARG A C 1
ATOM 702 O O . ARG A 1 87 ? -3.012 -8.087 0.264 1.00 74.75 87 ARG A O 1
ATOM 709 N N . TYR A 1 88 ? -4.125 -9.771 1.284 1.00 69.88 88 TYR A N 1
ATOM 710 C CA . TYR A 1 88 ? -3.361 -10.900 0.745 1.00 69.88 88 TYR A CA 1
ATOM 711 C C . TYR A 1 88 ? -4.096 -11.599 -0.398 1.00 69.88 88 TYR A C 1
ATOM 713 O O . TYR A 1 88 ? -5.333 -11.645 -0.401 1.00 69.88 88 TYR A O 1
ATOM 721 N N . ASP A 1 89 ? -3.324 -12.185 -1.314 1.00 66.50 89 ASP A N 1
ATOM 722 C CA . ASP A 1 89 ? -3.838 -13.018 -2.397 1.00 66.50 89 ASP A CA 1
ATOM 723 C C . ASP A 1 89 ? -4.339 -14.383 -1.880 1.00 66.50 89 ASP A C 1
ATOM 725 O O . ASP A 1 89 ? -4.044 -14.825 -0.765 1.00 66.50 89 ASP A O 1
ATOM 729 N N . VAL A 1 90 ? -5.142 -15.064 -2.700 1.00 66.44 90 VAL A N 1
ATOM 730 C CA . VAL A 1 90 ? -5.820 -16.327 -2.350 1.00 66.44 90 VAL A CA 1
ATOM 731 C C . VAL A 1 90 ? -4.817 -17.433 -1.999 1.00 66.44 90 VAL A C 1
ATOM 733 O O . VAL A 1 90 ? -5.075 -18.258 -1.115 1.00 66.44 90 VAL A O 1
ATOM 736 N N . GLU A 1 91 ? -3.668 -17.453 -2.676 1.00 64.38 91 GLU A N 1
ATOM 737 C CA . GLU A 1 91 ? -2.585 -18.404 -2.434 1.00 64.38 91 GLU A CA 1
ATOM 738 C C . GLU A 1 91 ? -1.980 -18.243 -1.037 1.00 64.38 91 GLU A C 1
ATOM 740 O O . GLU A 1 91 ? -1.761 -19.245 -0.350 1.00 64.38 91 GLU A O 1
ATOM 745 N N . ASP A 1 92 ? -1.777 -17.000 -0.598 1.00 62.94 92 ASP A N 1
ATOM 746 C CA . ASP A 1 92 ? -1.193 -16.673 0.707 1.00 62.94 92 ASP A CA 1
ATOM 747 C C . ASP A 1 92 ? -2.153 -17.004 1.855 1.00 62.94 92 ASP A C 1
ATOM 749 O O . ASP A 1 92 ? -1.734 -17.387 2.946 1.00 62.94 92 ASP A O 1
ATOM 753 N N . LEU A 1 93 ? -3.458 -16.967 1.584 1.00 63.75 93 LEU A N 1
ATOM 754 C CA . LEU A 1 93 ? -4.499 -17.375 2.525 1.00 63.75 93 LEU A CA 1
ATOM 755 C C . LEU A 1 93 ? -4.628 -18.904 2.653 1.00 63.75 93 LEU A C 1
ATOM 757 O O . LEU A 1 93 ? -5.453 -19.388 3.434 1.00 63.75 93 LEU A O 1
ATOM 761 N N . GLY A 1 94 ? -3.862 -19.692 1.889 1.00 61.31 94 GLY A N 1
ATOM 762 C CA . GLY A 1 94 ? -3.960 -21.155 1.874 1.00 61.31 94 GLY A CA 1
ATOM 763 C C . GLY A 1 94 ? -5.274 -21.676 1.277 1.00 61.31 94 GLY A C 1
ATOM 764 O O . GLY A 1 94 ? -5.654 -22.819 1.526 1.00 61.31 94 GLY A O 1
ATOM 765 N N . LEU A 1 95 ? -5.975 -20.842 0.499 1.00 60.62 95 LEU A N 1
ATOM 766 C CA . LEU A 1 95 ? -7.292 -21.133 -0.082 1.00 60.62 95 LEU A CA 1
ATOM 767 C C . LEU A 1 95 ? -7.213 -21.723 -1.501 1.00 60.62 95 LEU A C 1
ATOM 769 O O . LEU A 1 95 ? -8.239 -22.036 -2.099 1.00 60.62 95 LEU A O 1
ATOM 773 N N . ALA A 1 96 ? -6.001 -21.932 -2.028 1.00 50.91 96 ALA A N 1
ATOM 774 C CA . ALA A 1 96 ? -5.734 -22.344 -3.412 1.00 50.91 96 ALA A CA 1
ATOM 775 C C . ALA A 1 96 ? -6.408 -23.664 -3.860 1.00 50.91 96 ALA A C 1
ATOM 777 O O . ALA A 1 96 ? -6.440 -23.961 -5.050 1.00 50.91 96 ALA A O 1
ATOM 778 N N . ASN A 1 97 ? -6.947 -24.458 -2.927 1.00 51.88 97 ASN A N 1
ATOM 779 C CA . ASN A 1 97 ? -7.566 -25.760 -3.199 1.00 51.88 97 ASN A CA 1
ATOM 780 C C . ASN A 1 97 ? -9.107 -25.773 -3.063 1.00 51.88 97 ASN A C 1
ATOM 782 O O . ASN A 1 97 ? -9.698 -26.854 -3.015 1.00 51.88 97 ASN A O 1
ATOM 786 N N . LEU A 1 98 ? -9.776 -24.616 -2.981 1.00 55.69 98 LEU A N 1
ATOM 787 C CA . LEU A 1 98 ? -11.212 -24.521 -2.676 1.00 55.69 98 LEU A CA 1
ATOM 788 C C . LEU A 1 98 ? -12.005 -23.814 -3.791 1.00 55.69 98 LEU A C 1
ATOM 790 O O . LEU A 1 98 ? -11.878 -22.611 -3.924 1.00 55.69 98 LEU A O 1
ATOM 794 N N . ARG A 1 99 ? -12.868 -24.559 -4.517 1.00 60.19 99 ARG A N 1
ATOM 795 C CA . ARG A 1 99 ? -13.909 -24.116 -5.498 1.00 60.19 99 ARG A CA 1
ATOM 796 C C . ARG A 1 99 ? -13.519 -22.995 -6.501 1.00 60.19 99 ARG A C 1
ATOM 798 O O . ARG A 1 99 ? -12.394 -22.524 -6.552 1.00 60.19 99 ARG A O 1
ATOM 805 N N . ASP A 1 100 ? -14.458 -22.628 -7.381 1.00 69.62 100 ASP A N 1
ATOM 806 C CA . ASP A 1 100 ? -14.319 -21.528 -8.350 1.00 69.62 100 ASP A CA 1
ATOM 807 C C . ASP A 1 100 ? -14.251 -20.166 -7.624 1.00 69.62 100 ASP A C 1
ATOM 809 O O . ASP A 1 100 ? -15.259 -19.471 -7.480 1.00 69.62 100 ASP A O 1
ATOM 813 N N . ILE A 1 101 ? -13.074 -19.790 -7.118 1.00 77.31 101 ILE A N 1
ATOM 814 C CA . ILE A 1 101 ? -12.828 -18.450 -6.571 1.00 77.31 101 ILE A CA 1
ATOM 815 C C . ILE A 1 101 ? -12.615 -17.484 -7.737 1.00 77.31 101 ILE A C 1
ATOM 817 O O . ILE A 1 101 ? -11.707 -17.652 -8.550 1.00 77.31 101 ILE A O 1
ATOM 821 N N . VAL A 1 102 ? -13.437 -16.437 -7.798 1.00 81.50 102 VAL A N 1
ATOM 822 C CA . VAL A 1 102 ? -13.202 -15.296 -8.687 1.00 81.50 102 VAL A CA 1
ATOM 823 C C . VAL A 1 102 ? -12.446 -14.241 -7.893 1.00 81.50 102 VAL A C 1
ATOM 825 O O . VAL A 1 102 ? -13.030 -13.576 -7.039 1.00 81.50 102 VAL A O 1
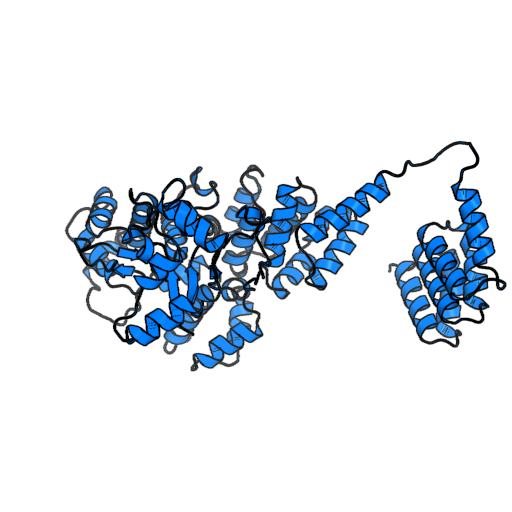ATOM 828 N N . ASN A 1 103 ? -11.149 -14.100 -8.163 1.00 78.75 103 ASN A N 1
ATOM 829 C CA . ASN A 1 103 ? -10.344 -13.043 -7.563 1.00 78.75 103 ASN A CA 1
ATOM 830 C C . ASN A 1 103 ? -10.583 -11.717 -8.304 1.00 78.75 103 ASN A C 1
ATOM 832 O O . ASN A 1 103 ? -10.535 -11.669 -9.535 1.00 78.75 103 ASN A O 1
ATOM 836 N N . LEU A 1 104 ? -10.841 -10.650 -7.551 1.00 82.88 104 LEU A N 1
ATOM 837 C CA . LEU A 1 104 ? -10.977 -9.290 -8.060 1.00 82.88 104 LEU A CA 1
ATOM 838 C C . LEU A 1 104 ? -9.996 -8.399 -7.307 1.00 82.88 104 LEU A C 1
ATOM 840 O O . LEU A 1 104 ? -10.094 -8.241 -6.093 1.00 82.88 104 LEU A O 1
ATOM 844 N N . THR A 1 105 ? -9.077 -7.780 -8.037 1.00 78.19 105 THR A N 1
ATOM 845 C CA . THR A 1 105 ? -8.122 -6.833 -7.464 1.00 78.19 105 THR A CA 1
ATOM 846 C C . THR A 1 105 ? -8.680 -5.417 -7.556 1.00 78.19 105 THR A C 1
ATOM 848 O O . THR A 1 105 ? -9.087 -4.969 -8.628 1.00 78.19 105 THR A O 1
ATOM 851 N N . LEU A 1 106 ? -8.682 -4.692 -6.436 1.00 82.56 106 LEU A N 1
ATOM 852 C CA . LEU A 1 106 ? -8.951 -3.256 -6.435 1.00 82.56 106 LEU A CA 1
ATOM 853 C C . LEU A 1 106 ? -7.677 -2.510 -6.840 1.00 82.56 106 LEU A C 1
ATOM 855 O O . LEU A 1 106 ? -6.743 -2.379 -6.049 1.00 82.56 106 LEU A O 1
ATOM 859 N N . SER A 1 107 ? -7.640 -2.048 -8.087 1.00 81.88 107 SER A N 1
ATOM 860 C CA . SER A 1 107 ? -6.518 -1.271 -8.612 1.00 81.88 107 SER A CA 1
ATOM 861 C C . SER A 1 107 ? -6.469 0.142 -8.011 1.00 81.88 107 SER A C 1
ATOM 863 O O . SER A 1 107 ? -7.517 0.700 -7.663 1.00 81.88 107 SER A O 1
ATOM 865 N N . PRO A 1 108 ? -5.273 0.756 -7.924 1.00 86.19 108 PRO A N 1
ATOM 866 C CA . PRO A 1 108 ? -5.140 2.172 -7.595 1.00 86.19 108 PRO A CA 1
ATOM 867 C C . PRO A 1 108 ? -5.964 3.046 -8.542 1.00 86.19 108 PRO A C 1
ATOM 869 O O . PRO A 1 108 ? -6.170 2.698 -9.708 1.00 86.19 108 PRO A O 1
ATOM 872 N N . LEU A 1 109 ? -6.404 4.208 -8.059 1.00 90.56 109 LEU A N 1
ATOM 873 C CA . LEU A 1 109 ? -7.121 5.164 -8.895 1.00 90.56 109 LEU A CA 1
ATOM 874 C C . LEU A 1 109 ? -6.195 5.692 -9.994 1.00 90.56 109 LEU A C 1
ATOM 876 O O . LEU A 1 109 ? -5.116 6.222 -9.716 1.00 90.56 109 LEU A O 1
ATOM 880 N N . ASP A 1 110 ? -6.651 5.588 -11.239 1.00 88.75 110 ASP A N 1
ATOM 881 C CA . ASP A 1 110 ? -6.004 6.260 -12.357 1.00 88.75 110 ASP A CA 1
ATOM 882 C C . ASP A 1 110 ? -6.282 7.774 -12.329 1.00 88.75 110 ASP A C 1
ATOM 884 O O . ASP A 1 110 ? -7.110 8.291 -11.571 1.00 88.75 110 ASP A O 1
ATOM 888 N N . GLU A 1 111 ? -5.588 8.524 -13.181 1.00 88.81 111 GLU A N 1
ATOM 889 C CA . GLU A 1 111 ? -5.726 9.982 -13.213 1.00 88.81 111 GLU A CA 1
ATOM 890 C C . GLU A 1 111 ? -7.147 10.449 -13.568 1.00 88.81 111 GLU A C 1
ATOM 892 O O . GLU A 1 111 ? -7.581 11.513 -13.116 1.00 88.81 111 GLU A O 1
ATOM 897 N N . ASN A 1 112 ? -7.883 9.664 -14.361 1.00 90.06 112 ASN A N 1
ATOM 898 C CA . ASN A 1 112 ? -9.254 9.984 -14.744 1.00 90.06 112 ASN A CA 1
ATOM 899 C C . ASN A 1 112 ? -10.207 9.786 -13.564 1.00 90.06 112 ASN A C 1
ATOM 901 O O . ASN A 1 112 ? -11.061 10.637 -13.322 1.00 90.06 112 ASN A O 1
ATOM 905 N N . ALA A 1 113 ? -10.042 8.714 -12.796 1.00 92.44 113 ALA A N 1
ATOM 906 C CA . ALA A 1 113 ? -10.789 8.435 -11.583 1.00 92.44 113 ALA A CA 1
ATOM 907 C C . ALA A 1 113 ? -10.514 9.498 -10.513 1.00 92.44 113 ALA A C 1
ATOM 909 O O . ALA A 1 113 ? -11.463 10.024 -9.930 1.00 92.44 113 ALA A O 1
ATOM 910 N N . ILE A 1 114 ? -9.249 9.903 -10.333 1.00 92.44 114 ILE A N 1
ATOM 911 C CA . ILE A 1 114 ? -8.872 11.014 -9.445 1.00 92.44 114 ILE A CA 1
ATOM 912 C C . ILE A 1 114 ? -9.578 12.306 -9.883 1.00 92.44 114 ILE A C 1
ATOM 914 O O . ILE A 1 114 ? -10.220 12.983 -9.075 1.00 92.44 114 ILE A O 1
ATOM 918 N N . LYS A 1 115 ? -9.524 12.637 -11.180 1.00 91.06 115 LYS A N 1
ATOM 919 C CA . LYS A 1 115 ? -10.197 13.817 -11.743 1.00 91.06 115 LYS A CA 1
ATOM 920 C C . LYS A 1 115 ? -11.711 13.771 -11.544 1.00 91.06 115 LYS A C 1
ATOM 922 O O . LYS A 1 115 ? -12.306 14.793 -11.198 1.00 91.06 115 LYS A O 1
ATOM 927 N N . ASN A 1 116 ? -12.330 12.612 -11.750 1.00 92.50 116 ASN A N 1
ATOM 928 C CA . ASN A 1 116 ? -13.768 12.420 -11.592 1.00 92.50 116 ASN A CA 1
ATOM 929 C C . ASN A 1 116 ? -14.189 12.577 -10.129 1.00 92.50 116 ASN A C 1
ATOM 931 O O . ASN A 1 116 ? -15.160 13.280 -9.860 1.00 92.50 116 ASN A O 1
ATOM 935 N N . TYR A 1 117 ? -13.433 11.998 -9.191 1.00 92.88 117 TYR A N 1
ATOM 936 C CA . TYR A 1 117 ? -13.671 12.156 -7.756 1.00 92.88 117 TYR A CA 1
ATOM 937 C C . TYR A 1 117 ? -13.605 13.632 -7.339 1.00 92.88 117 TYR A C 1
ATOM 939 O O . TYR A 1 117 ? -14.553 14.151 -6.754 1.00 92.88 117 TYR A O 1
ATOM 947 N N . ILE A 1 118 ? -12.536 14.339 -7.720 1.00 90.06 118 ILE A N 1
ATOM 948 C CA . ILE A 1 118 ? -12.360 15.771 -7.428 1.00 90.06 118 ILE A CA 1
ATOM 949 C C . ILE A 1 118 ? -13.504 16.600 -8.024 1.00 90.06 118 ILE A C 1
ATOM 951 O O . ILE A 1 118 ? -14.078 17.455 -7.351 1.00 90.06 118 ILE A O 1
ATOM 955 N N . SER A 1 119 ? -13.876 16.321 -9.276 1.00 88.44 119 SER A N 1
ATOM 956 C CA . SER A 1 119 ? -14.958 17.034 -9.967 1.00 88.44 119 SER A CA 1
ATOM 957 C C . SER A 1 119 ? -16.316 16.802 -9.297 1.00 88.44 119 SER A C 1
ATOM 959 O O . SER A 1 119 ? -17.101 17.740 -9.174 1.00 88.44 119 SER A O 1
ATOM 961 N N . ALA A 1 120 ? -16.581 15.581 -8.823 1.00 90.94 120 ALA A N 1
ATOM 962 C CA . ALA A 1 120 ? -17.814 15.227 -8.122 1.00 90.94 120 ALA A CA 1
ATOM 963 C C . ALA A 1 120 ? -17.945 15.916 -6.755 1.00 90.94 120 ALA A C 1
ATOM 965 O O . ALA A 1 120 ? -19.059 16.193 -6.313 1.00 90.94 120 ALA A O 1
ATOM 966 N N . ARG A 1 121 ? -16.823 16.230 -6.094 1.00 87.56 121 ARG A N 1
ATOM 967 C CA . ARG A 1 121 ? -16.811 16.988 -4.834 1.00 87.56 121 ARG A CA 1
ATOM 968 C C . ARG A 1 121 ? -17.122 18.483 -5.033 1.00 87.56 121 ARG A C 1
ATOM 970 O O . ARG A 1 121 ? -17.577 19.122 -4.088 1.00 87.56 121 ARG A O 1
ATOM 977 N N . GLY A 1 122 ? -16.960 19.010 -6.253 1.00 81.44 122 GLY A N 1
ATOM 978 C CA . GLY A 1 122 ? -17.281 20.394 -6.627 1.00 81.44 122 GLY A CA 1
ATOM 979 C C . GLY A 1 122 ? -16.340 21.441 -6.013 1.00 81.44 122 GLY A C 1
ATOM 980 O O . GLY A 1 122 ? -15.552 21.144 -5.132 1.00 81.44 122 GLY A O 1
ATOM 981 N N . GLY A 1 123 ? -16.387 22.691 -6.488 1.00 73.44 123 GLY A N 1
ATOM 982 C CA . GLY A 1 123 ? -15.689 23.818 -5.840 1.00 73.44 123 GLY A CA 1
ATOM 983 C C . GLY A 1 123 ? -14.166 23.912 -6.037 1.00 73.44 123 GLY A C 1
ATOM 984 O O . GLY A 1 123 ? -13.554 24.824 -5.479 1.00 73.44 123 GLY A O 1
ATOM 985 N N . LEU A 1 124 ? -13.560 23.026 -6.836 1.00 78.00 124 LEU A N 1
ATOM 986 C CA . LEU A 1 124 ? -12.131 23.037 -7.181 1.00 78.00 124 LEU A CA 1
ATOM 987 C C . LEU A 1 124 ? -11.893 23.480 -8.633 1.00 78.00 124 LEU A C 1
ATOM 989 O O . LEU A 1 124 ? -12.759 23.333 -9.497 1.00 78.00 124 LEU A O 1
ATOM 993 N N . LYS A 1 125 ? -10.719 24.070 -8.892 1.00 77.50 125 LYS A N 1
ATOM 994 C CA . LYS A 1 125 ? -10.342 24.613 -10.206 1.00 77.50 125 LYS A CA 1
ATOM 995 C C . LYS A 1 125 ? -9.997 23.494 -11.197 1.00 77.50 125 LYS A C 1
ATOM 997 O O . LYS A 1 125 ? -9.620 22.387 -10.823 1.00 77.50 125 LYS A O 1
ATOM 1002 N N . SER A 1 126 ? -10.077 23.792 -12.494 1.00 73.44 126 SER A N 1
ATOM 1003 C CA . SER A 1 126 ? -9.771 22.824 -13.559 1.00 73.44 126 SER A CA 1
ATOM 1004 C C . SER A 1 126 ? -8.302 22.382 -13.604 1.00 73.44 126 SER A C 1
ATOM 1006 O O . SER A 1 126 ? -8.000 21.329 -14.160 1.00 73.44 126 SER A O 1
ATOM 1008 N N . ASP A 1 127 ? -7.387 23.174 -13.042 1.00 81.94 127 ASP A N 1
ATOM 1009 C CA . ASP A 1 127 ? -5.941 22.926 -12.999 1.00 81.94 127 ASP A CA 1
ATOM 1010 C C . ASP A 1 127 ? -5.483 22.130 -11.762 1.00 81.94 127 ASP A C 1
ATOM 1012 O O . ASP A 1 127 ? -4.311 21.763 -11.675 1.00 81.94 127 ASP A O 1
ATOM 1016 N N . THR A 1 128 ? -6.388 21.782 -10.838 1.00 85.81 128 THR A N 1
ATOM 1017 C CA . THR A 1 128 ? -6.056 21.075 -9.588 1.00 85.81 128 THR A CA 1
ATOM 1018 C C . THR A 1 128 ? -5.277 19.776 -9.821 1.00 85.81 128 THR A C 1
ATOM 1020 O O . THR A 1 128 ? -4.308 19.513 -9.115 1.00 85.81 128 THR A O 1
ATOM 1023 N N . ILE A 1 129 ? -5.617 18.992 -10.850 1.00 87.19 129 ILE A N 1
ATOM 1024 C CA . ILE A 1 129 ? -4.869 17.768 -11.193 1.00 87.19 129 ILE A CA 1
ATOM 1025 C C . ILE A 1 129 ? -3.419 18.079 -11.581 1.00 87.19 129 ILE A C 1
ATOM 1027 O O . ILE A 1 129 ? -2.505 17.369 -11.165 1.00 87.19 129 ILE A O 1
ATOM 1031 N N . ALA A 1 130 ? -3.190 19.138 -12.361 1.00 87.81 130 ALA A N 1
ATOM 1032 C CA . ALA A 1 130 ? -1.841 19.534 -12.752 1.00 87.81 130 ALA A CA 1
ATOM 1033 C C . ALA A 1 130 ? -1.022 19.967 -11.527 1.00 87.81 130 ALA A C 1
ATOM 1035 O O . ALA A 1 130 ? 0.149 19.610 -11.418 1.00 87.81 130 ALA A O 1
ATOM 1036 N N . ALA A 1 131 ? -1.657 20.651 -10.574 1.00 88.69 131 ALA A N 1
ATOM 1037 C CA . ALA A 1 131 ? -1.023 21.054 -9.325 1.00 88.69 131 ALA A CA 1
ATOM 1038 C C . ALA A 1 131 ? -0.668 19.848 -8.426 1.00 88.69 131 ALA A C 1
ATOM 1040 O O . ALA A 1 131 ? 0.449 19.788 -7.919 1.00 88.69 131 ALA A O 1
ATOM 1041 N N . ILE A 1 132 ? -1.554 18.849 -8.302 1.00 90.94 132 ILE A N 1
ATOM 1042 C CA . ILE A 1 132 ? -1.283 17.588 -7.575 1.00 90.94 132 ILE A CA 1
ATOM 1043 C C . ILE A 1 132 ? -0.105 16.829 -8.202 1.00 90.94 132 ILE A C 1
ATOM 1045 O O . ILE A 1 132 ? 0.745 16.280 -7.500 1.00 90.94 132 ILE A O 1
ATOM 1049 N N . LYS A 1 133 ? -0.023 16.798 -9.537 1.00 89.94 133 LYS A N 1
ATOM 1050 C CA . LYS A 1 133 ? 1.120 16.195 -10.237 1.00 89.94 133 LYS A CA 1
ATOM 1051 C C . LYS A 1 133 ? 2.411 16.964 -9.979 1.00 89.94 133 LYS A C 1
ATOM 1053 O O . LYS A 1 133 ? 3.430 16.346 -9.684 1.00 89.94 133 LYS A O 1
ATOM 1058 N N . ALA A 1 134 ? 2.361 18.293 -10.066 1.00 90.31 134 ALA A N 1
ATOM 1059 C CA . ALA A 1 134 ? 3.515 19.157 -9.844 1.00 90.31 134 ALA A CA 1
ATOM 1060 C C . ALA A 1 134 ? 4.052 19.066 -8.406 1.00 90.31 134 ALA A C 1
ATOM 1062 O O . ALA A 1 134 ? 5.263 19.139 -8.213 1.00 90.31 134 ALA A O 1
ATOM 1063 N N . SER A 1 135 ? 3.185 18.844 -7.411 1.00 92.25 135 SER A N 1
ATOM 1064 C CA . SER A 1 135 ? 3.611 18.615 -6.024 1.00 92.25 135 SER A CA 1
ATOM 1065 C C . SER A 1 135 ? 4.143 17.202 -5.770 1.00 92.25 135 SER A C 1
ATOM 1067 O O . SER A 1 135 ? 4.656 16.934 -4.692 1.00 92.25 135 SER A O 1
ATOM 1069 N N . GLY A 1 136 ? 4.042 16.295 -6.747 1.00 92.25 136 GLY A N 1
ATOM 1070 C CA . GLY A 1 136 ? 4.450 14.897 -6.620 1.00 92.25 136 GLY A CA 1
ATOM 1071 C C . GLY A 1 136 ? 3.454 14.002 -5.883 1.00 92.25 136 GLY A C 1
ATOM 1072 O O . GLY A 1 136 ? 3.755 12.833 -5.665 1.00 92.25 136 GLY A O 1
ATOM 1073 N N . MET A 1 137 ? 2.258 14.504 -5.570 1.00 94.00 137 MET A N 1
ATOM 1074 C CA . MET A 1 137 ? 1.240 13.786 -4.798 1.00 94.00 137 MET A CA 1
ATOM 1075 C C . MET A 1 137 ? 0.366 12.845 -5.623 1.00 94.00 137 MET A C 1
ATOM 1077 O O . MET A 1 137 ? -0.493 12.180 -5.058 1.00 94.00 137 MET A O 1
ATOM 1081 N N . ILE A 1 138 ? 0.555 12.751 -6.944 1.00 90.69 138 ILE A N 1
ATOM 1082 C CA . ILE A 1 138 ? -0.296 11.902 -7.796 1.00 90.69 138 ILE A CA 1
ATOM 1083 C C . ILE A 1 138 ? -0.258 10.419 -7.387 1.00 90.69 138 ILE A C 1
ATOM 1085 O O . ILE A 1 138 ? -1.285 9.751 -7.425 1.00 90.69 138 ILE A O 1
ATOM 1089 N N . GLY A 1 139 ? 0.902 9.925 -6.936 1.00 89.62 139 GLY A N 1
ATOM 1090 C CA . GLY A 1 139 ? 1.043 8.564 -6.413 1.00 89.62 139 GLY A CA 1
ATOM 1091 C C . GLY A 1 139 ? 0.258 8.370 -5.117 1.00 89.62 139 GLY A C 1
ATOM 1092 O O . GLY A 1 139 ? -0.525 7.434 -5.009 1.00 89.62 139 GLY A O 1
ATOM 1093 N N . VAL A 1 140 ? 0.383 9.307 -4.174 1.00 93.44 140 VAL A N 1
ATOM 1094 C CA . VAL A 1 140 ? -0.390 9.313 -2.920 1.00 93.44 140 VAL A CA 1
ATOM 1095 C C . VAL A 1 140 ? -1.899 9.413 -3.197 1.00 93.44 140 VAL A C 1
ATOM 1097 O O . VAL A 1 140 ? -2.681 8.662 -2.626 1.00 93.44 140 VAL A O 1
ATOM 1100 N N . ALA A 1 141 ? -2.308 10.262 -4.141 1.00 94.12 141 ALA A N 1
ATOM 1101 C CA . ALA A 1 141 ? -3.695 10.463 -4.562 1.00 94.12 141 ALA A CA 1
ATOM 1102 C C . ALA A 1 141 ? -4.314 9.259 -5.299 1.00 94.12 141 ALA A C 1
ATOM 1104 O O . ALA A 1 141 ? -5.529 9.220 -5.480 1.00 94.12 141 ALA A O 1
ATOM 1105 N N . SER A 1 142 ? -3.516 8.269 -5.712 1.00 92.31 142 SER A N 1
ATOM 1106 C CA . SER A 1 142 ? -4.050 7.016 -6.263 1.00 92.31 142 SER A CA 1
ATOM 1107 C C . SER A 1 142 ? -4.731 6.148 -5.194 1.00 92.31 142 SER A C 1
ATOM 1109 O O . SER A 1 142 ? -5.557 5.295 -5.522 1.00 92.31 142 SER A O 1
ATOM 1111 N N . ASN A 1 143 ? -4.441 6.392 -3.910 1.00 91.44 143 ASN A N 1
ATOM 1112 C CA . ASN A 1 143 ? -5.151 5.791 -2.789 1.00 91.44 143 ASN A CA 1
ATOM 1113 C C . ASN A 1 143 ? -6.435 6.601 -2.484 1.00 91.44 143 ASN A C 1
ATOM 1115 O O . ASN A 1 143 ? -6.337 7.796 -2.190 1.00 91.44 143 ASN A O 1
ATOM 1119 N N . PRO A 1 144 ? -7.635 5.983 -2.490 1.00 93.12 144 PRO A N 1
ATOM 1120 C CA . PRO A 1 144 ? -8.898 6.697 -2.280 1.00 93.12 144 PRO A CA 1
ATOM 1121 C C . PRO A 1 144 ? -8.998 7.464 -0.954 1.00 93.12 144 PRO A C 1
ATOM 1123 O O . PRO A 1 144 ? -9.564 8.557 -0.922 1.00 93.12 144 PRO A O 1
ATOM 1126 N N . PHE A 1 145 ? -8.446 6.921 0.135 1.00 92.19 145 PHE A N 1
ATOM 1127 C CA . PHE A 1 145 ? -8.452 7.583 1.440 1.00 92.19 145 PHE A CA 1
ATOM 1128 C C . PHE A 1 145 ? -7.563 8.831 1.420 1.00 92.19 145 PHE A C 1
ATOM 1130 O O . PHE A 1 145 ? -8.007 9.916 1.792 1.00 92.19 145 PHE A O 1
ATOM 1137 N N . MET A 1 146 ? -6.346 8.710 0.886 1.00 94.44 146 MET A N 1
ATOM 1138 C CA . MET A 1 146 ? -5.430 9.845 0.736 1.00 94.44 146 MET A CA 1
ATOM 1139 C C . MET A 1 146 ? -5.982 10.914 -0.209 1.00 94.44 146 MET A C 1
ATOM 1141 O O . MET A 1 146 ? -5.855 12.107 0.061 1.00 94.44 146 MET A O 1
ATOM 1145 N N . LEU A 1 147 ? -6.649 10.505 -1.292 1.00 94.50 147 LEU A N 1
ATOM 1146 C CA . LEU A 1 147 ? -7.351 11.421 -2.184 1.00 94.50 147 LEU A CA 1
ATOM 1147 C C . LEU A 1 147 ? -8.469 12.172 -1.462 1.00 94.50 147 LEU A C 1
ATOM 1149 O O . LEU A 1 147 ? -8.626 13.372 -1.686 1.00 94.50 147 LEU A O 1
ATOM 1153 N N . SER A 1 148 ? -9.232 11.493 -0.601 1.00 92.44 148 SER A N 1
ATOM 1154 C CA . SER A 1 148 ? -10.262 12.142 0.213 1.00 92.44 148 SER A CA 1
ATOM 1155 C C . SER A 1 148 ? -9.650 13.217 1.104 1.00 92.44 148 SER A C 1
ATOM 1157 O O . SER A 1 148 ? -10.092 14.360 1.035 1.00 92.44 148 SER A O 1
ATOM 1159 N N . LEU A 1 149 ? -8.591 12.892 1.857 1.00 90.81 149 LEU A N 1
ATOM 1160 C CA . LEU A 1 149 ? -7.902 13.850 2.730 1.00 90.81 149 LEU A CA 1
ATOM 1161 C C . LEU A 1 149 ? -7.334 15.040 1.949 1.00 90.81 149 LEU A C 1
ATOM 1163 O O . LEU A 1 149 ? -7.522 16.191 2.339 1.00 90.81 149 LEU A O 1
ATOM 1167 N N . LEU A 1 150 ? -6.678 14.779 0.816 1.00 91.81 150 LEU A N 1
ATOM 1168 C CA . LEU A 1 150 ? -6.129 15.825 -0.046 1.00 91.81 150 LEU A CA 1
ATOM 1169 C C . LEU A 1 150 ? -7.236 16.709 -0.629 1.00 91.81 150 LEU A C 1
ATOM 1171 O O . LEU A 1 150 ? -7.079 17.924 -0.713 1.00 91.81 150 LEU A O 1
ATOM 1175 N N . THR A 1 151 ? -8.367 16.118 -1.010 1.00 90.62 151 THR A N 1
ATOM 1176 C CA . THR A 1 151 ? -9.518 16.859 -1.533 1.00 90.62 151 THR A CA 1
ATOM 1177 C C . THR A 1 151 ? -10.179 17.694 -0.442 1.00 90.62 151 THR A C 1
ATOM 1179 O O . THR A 1 151 ? -10.506 18.849 -0.690 1.00 90.62 151 THR A O 1
ATOM 1182 N N . ASP A 1 152 ? -10.328 17.162 0.772 1.00 86.75 152 ASP A N 1
ATOM 1183 C CA . ASP A 1 152 ? -10.841 17.902 1.928 1.00 86.75 152 ASP A CA 1
ATOM 1184 C C . ASP A 1 152 ? -9.930 19.083 2.274 1.00 86.75 152 ASP A C 1
ATOM 1186 O O . ASP A 1 152 ? -10.414 20.199 2.478 1.00 86.75 152 ASP A O 1
ATOM 1190 N N . TRP A 1 153 ? -8.611 18.868 2.244 1.00 85.94 153 TRP A N 1
ATOM 1191 C CA . TRP A 1 153 ? -7.621 19.930 2.398 1.00 85.94 153 TRP A CA 1
ATOM 1192 C C . TRP A 1 153 ? -7.793 21.003 1.316 1.00 85.94 153 TRP A C 1
ATOM 1194 O O . TRP A 1 153 ? -7.929 22.182 1.635 1.00 85.94 153 TRP A O 1
ATOM 1204 N N . LEU A 1 154 ? -7.892 20.607 0.043 1.00 85.12 154 LEU A N 1
ATOM 1205 C CA . LEU A 1 154 ? -8.107 21.528 -1.077 1.00 85.12 154 LEU A CA 1
ATOM 1206 C C . LEU A 1 154 ? -9.435 22.301 -0.950 1.00 85.12 154 LEU A C 1
ATOM 1208 O O . LEU A 1 154 ? -9.473 23.500 -1.214 1.00 85.12 154 LEU A O 1
ATOM 1212 N N . LEU A 1 155 ? -10.524 21.671 -0.511 1.00 82.06 155 LEU A N 1
ATOM 1213 C CA . LEU A 1 155 ? -11.827 22.330 -0.340 1.00 82.06 155 LEU A CA 1
ATOM 1214 C C . LEU A 1 155 ? -11.854 23.293 0.848 1.00 82.06 155 LEU A C 1
ATOM 1216 O O . LEU A 1 155 ? -12.443 24.371 0.759 1.00 82.06 155 LEU A O 1
ATOM 1220 N N . GLY A 1 156 ? -11.181 22.939 1.945 1.00 73.12 156 GLY A N 1
ATOM 1221 C CA . GLY A 1 156 ? -11.028 23.794 3.121 1.00 73.12 156 GLY A CA 1
ATOM 1222 C C . GLY A 1 156 ? -10.215 25.070 2.862 1.00 73.12 156 GLY A C 1
ATOM 1223 O O . GLY A 1 156 ? -10.179 25.952 3.719 1.00 73.12 156 GLY A O 1
ATOM 1224 N N . THR A 1 157 ? -9.581 25.200 1.689 1.00 60.59 157 THR A N 1
ATOM 1225 C CA . THR A 1 157 ? -8.661 26.298 1.345 1.00 60.59 157 THR A CA 1
ATOM 1226 C C . THR A 1 157 ? -9.285 27.466 0.580 1.00 60.59 157 THR A C 1
ATOM 1228 O O . THR A 1 157 ? -8.552 28.327 0.095 1.00 60.59 157 THR A O 1
ATOM 1231 N N . GLN A 1 158 ? -10.617 27.595 0.529 1.00 51.16 158 GLN A N 1
ATOM 1232 C CA . GLN A 1 158 ? -11.268 28.713 -0.183 1.00 51.16 158 GLN A CA 1
ATOM 1233 C C . GLN A 1 158 ? -10.885 30.129 0.316 1.00 51.16 158 GLN A C 1
ATOM 1235 O O . GLN A 1 158 ? -11.278 31.111 -0.306 1.00 51.16 158 GLN A O 1
ATOM 1240 N N . SER A 1 159 ? -10.110 30.268 1.401 1.00 48.44 159 SER A N 1
ATOM 1241 C CA . SER A 1 159 ? -9.773 31.558 2.018 1.00 48.44 159 SER A CA 1
ATOM 1242 C C . SER A 1 159 ? -8.276 31.905 2.121 1.00 48.44 159 SER A C 1
ATOM 1244 O O . SER A 1 159 ? -7.948 32.851 2.834 1.00 48.44 159 SER A O 1
ATOM 1246 N N . SER A 1 160 ? -7.346 31.182 1.479 1.00 45.91 160 SER A N 1
ATOM 1247 C CA . SER A 1 160 ? -5.915 31.546 1.525 1.00 45.91 160 SER A CA 1
ATOM 1248 C C . SER A 1 160 ? -5.217 31.338 0.184 1.00 45.91 160 SER A C 1
ATOM 1250 O O . SER A 1 160 ? -4.922 30.212 -0.205 1.00 45.91 160 SER A O 1
ATOM 1252 N N . GLU A 1 161 ? -4.892 32.436 -0.499 1.00 49.72 161 GLU A N 1
ATOM 1253 C CA . GLU A 1 161 ? -4.173 32.457 -1.784 1.00 49.72 161 GLU A CA 1
ATOM 1254 C C . GLU A 1 161 ? -2.719 31.928 -1.710 1.00 49.72 161 GLU A C 1
ATOM 1256 O O . GLU A 1 161 ? -2.036 31.892 -2.729 1.00 49.72 161 GLU A O 1
ATOM 1261 N N . GLN A 1 162 ? -2.218 31.517 -0.533 1.00 55.09 162 GLN A N 1
ATOM 1262 C CA . GLN A 1 162 ? -0.786 31.258 -0.295 1.00 55.09 162 GLN A CA 1
ATOM 1263 C C . GLN A 1 162 ? -0.436 29.866 0.264 1.00 55.09 162 GLN A C 1
ATOM 1265 O O . GLN A 1 162 ? 0.730 29.620 0.578 1.00 55.09 162 GLN A O 1
ATOM 1270 N N . ARG A 1 163 ? -1.387 28.933 0.408 1.00 67.44 163 ARG A N 1
ATOM 1271 C CA . ARG A 1 163 ? -1.070 27.577 0.903 1.00 67.44 163 ARG A CA 1
ATOM 1272 C C . ARG A 1 163 ? -0.591 26.665 -0.233 1.00 67.44 163 ARG A C 1
ATOM 1274 O O . ARG A 1 163 ? -1.310 26.454 -1.204 1.00 67.44 163 ARG A O 1
ATOM 1281 N N . GLN A 1 164 ? 0.625 26.131 -0.106 1.00 80.56 164 GLN A N 1
ATOM 1282 C CA . GLN A 1 164 ? 1.193 25.157 -1.045 1.00 80.56 164 GLN A CA 1
ATOM 1283 C C . GLN A 1 164 ? 0.572 23.774 -0.819 1.00 80.56 164 GLN A C 1
ATOM 1285 O O . GLN A 1 164 ? 0.327 23.397 0.325 1.00 80.56 164 GLN A O 1
ATOM 1290 N N . ILE A 1 165 ? 0.313 23.033 -1.902 1.00 88.12 165 ILE A N 1
ATOM 1291 C CA . ILE A 1 165 ? -0.158 21.641 -1.825 1.00 88.12 165 ILE A CA 1
ATOM 1292 C C . ILE A 1 165 ? 0.910 20.808 -1.101 1.00 88.12 165 ILE A C 1
ATOM 1294 O O . ILE A 1 165 ? 2.087 20.971 -1.446 1.00 88.12 165 ILE A O 1
ATOM 1298 N N . PRO A 1 166 ? 0.527 19.910 -0.168 1.00 92.62 166 PRO A N 1
ATOM 1299 C CA . PRO A 1 166 ? 1.456 18.960 0.433 1.00 92.62 166 PRO A CA 1
ATOM 1300 C C . PRO A 1 166 ? 2.292 18.237 -0.626 1.00 92.62 166 PRO A C 1
ATOM 1302 O O . PRO A 1 166 ? 1.828 17.989 -1.743 1.00 92.62 166 PRO A O 1
ATOM 1305 N N . ARG A 1 167 ? 3.535 17.918 -0.289 1.00 95.00 167 ARG A N 1
ATOM 1306 C CA . ARG A 1 167 ? 4.511 17.264 -1.170 1.00 95.00 167 ARG A CA 1
ATOM 1307 C C . ARG A 1 167 ? 4.865 15.852 -0.709 1.00 95.00 167 ARG A C 1
ATOM 1309 O O . ARG A 1 167 ? 5.530 15.122 -1.445 1.00 95.00 167 ARG A O 1
ATOM 1316 N N . SER A 1 168 ? 4.412 15.449 0.473 1.00 96.19 168 SER A N 1
ATOM 1317 C CA . SER A 1 168 ? 4.526 14.081 0.978 1.00 96.19 168 SER A CA 1
ATOM 1318 C C . SER A 1 168 ? 3.235 13.623 1.660 1.00 96.19 168 SER A C 1
ATOM 1320 O O . SER A 1 168 ? 2.370 14.428 2.023 1.00 96.19 168 SER A O 1
ATOM 1322 N N . ARG A 1 169 ? 3.109 12.306 1.852 1.00 96.38 169 ARG A N 1
ATOM 1323 C CA . ARG A 1 169 ? 2.033 11.699 2.643 1.00 96.38 169 ARG A CA 1
ATOM 1324 C C . ARG A 1 169 ? 2.056 12.219 4.081 1.00 96.38 169 ARG A C 1
ATOM 1326 O O . ARG A 1 169 ? 1.009 12.616 4.580 1.00 96.38 169 ARG A O 1
ATOM 1333 N N . SER A 1 170 ? 3.233 12.318 4.699 1.00 95.19 170 SER A N 1
ATOM 1334 C CA . SER A 1 170 ? 3.397 12.860 6.053 1.00 95.19 170 SER A CA 1
ATOM 1335 C C . SER A 1 170 ? 2.966 14.318 6.158 1.00 95.19 170 SER A C 1
ATOM 1337 O O . SER A 1 170 ? 2.288 14.672 7.114 1.00 95.19 170 SER A O 1
ATOM 1339 N N . GLU A 1 171 ? 3.300 15.164 5.177 1.00 93.75 171 GLU A N 1
ATOM 1340 C CA . GLU A 1 171 ? 2.838 16.560 5.150 1.00 93.75 171 GLU A CA 1
ATOM 1341 C C . GLU A 1 171 ? 1.311 16.646 5.049 1.00 93.75 171 GLU A C 1
ATOM 1343 O O . GLU A 1 171 ? 0.687 17.439 5.754 1.00 93.75 171 GLU A O 1
ATOM 1348 N N . LEU A 1 172 ? 0.693 15.807 4.208 1.00 93.50 172 LEU A N 1
ATOM 1349 C CA . LEU A 1 172 ? -0.765 15.738 4.107 1.00 93.50 172 LEU A CA 1
ATOM 1350 C C . LEU A 1 172 ? -1.388 15.300 5.438 1.00 93.50 172 LEU A C 1
ATOM 1352 O O . LEU A 1 172 ? -2.342 15.921 5.901 1.00 93.50 172 LEU A O 1
ATOM 1356 N N . LEU A 1 173 ? -0.843 14.258 6.067 1.00 92.88 173 LEU A N 1
ATOM 1357 C CA . LEU A 1 173 ? -1.339 13.749 7.342 1.00 92.88 173 LEU A CA 1
ATOM 1358 C C . LEU A 1 173 ? -1.147 14.771 8.473 1.00 92.88 173 LEU A C 1
ATOM 1360 O O . LEU A 1 173 ? -2.097 15.015 9.215 1.00 92.88 173 LEU A O 1
ATOM 1364 N N . LEU A 1 174 ? -0.002 15.459 8.550 1.00 89.38 174 LEU A N 1
ATOM 1365 C CA . LEU A 1 174 ? 0.219 16.578 9.478 1.00 89.38 174 LEU A CA 1
ATOM 1366 C C . LEU A 1 174 ? -0.871 17.646 9.342 1.00 89.38 174 LEU A C 1
ATOM 1368 O O . LEU A 1 174 ? -1.481 18.045 10.333 1.00 89.38 174 LEU A O 1
ATOM 1372 N N . GLU A 1 175 ? -1.173 18.068 8.113 1.00 85.06 175 GLU A N 1
ATOM 1373 C CA . GLU A 1 175 ? -2.210 19.071 7.851 1.00 85.06 175 GLU A CA 1
ATOM 1374 C C . GLU A 1 175 ? -3.623 18.594 8.234 1.00 85.06 175 GLU A C 1
ATOM 1376 O O . GLU A 1 175 ? -4.484 19.425 8.522 1.00 85.06 175 GLU A O 1
ATOM 1381 N N . THR A 1 176 ? -3.867 17.279 8.270 1.00 81.94 176 THR A N 1
ATOM 1382 C CA . THR A 1 176 ? -5.152 16.699 8.707 1.00 81.94 176 THR A CA 1
ATOM 1383 C C . THR A 1 176 ? -5.266 16.557 10.225 1.00 81.94 176 THR A C 1
ATOM 1385 O O . THR A 1 176 ? -6.362 16.686 10.770 1.00 81.94 176 THR A O 1
ATOM 1388 N N . VAL A 1 177 ? -4.144 16.330 10.915 1.00 79.25 177 VAL A N 1
ATOM 1389 C CA . VAL A 1 177 ? -4.079 16.222 12.383 1.00 79.25 177 VAL A CA 1
ATOM 1390 C C . VAL A 1 177 ? -4.291 17.587 13.045 1.00 79.25 177 VAL A C 1
ATOM 1392 O O . VAL A 1 177 ? -4.840 17.679 14.146 1.00 79.25 177 VAL A O 1
ATOM 1395 N N . VAL A 1 178 ? -3.918 18.671 12.363 1.00 67.75 178 VAL A N 1
ATOM 1396 C CA . VAL A 1 178 ? -4.149 20.039 12.836 1.00 67.75 178 VAL A CA 1
ATOM 1397 C C . VAL A 1 178 ? -5.620 20.427 12.640 1.00 67.75 178 VAL A C 1
ATOM 1399 O O . VAL A 1 178 ? -6.109 20.564 11.519 1.00 67.75 178 VAL A O 1
ATOM 1402 N N . ARG A 1 179 ? -6.346 20.684 13.739 1.00 62.03 179 ARG A N 1
ATOM 1403 C CA . ARG A 1 179 ? -7.730 21.190 13.669 1.00 62.03 179 ARG A CA 1
ATOM 1404 C C . ARG A 1 179 ? -7.795 22.514 12.886 1.00 62.03 179 ARG A C 1
ATOM 1406 O O . ARG A 1 179 ? -7.030 23.440 13.179 1.00 62.03 179 ARG A O 1
ATOM 1413 N N . PRO A 1 180 ? -8.776 22.696 11.980 1.00 50.91 180 PRO A N 1
ATOM 1414 C CA . PRO A 1 180 ? -9.069 24.007 11.421 1.00 50.91 180 PRO A CA 1
ATOM 1415 C C . PRO A 1 180 ? -9.397 24.987 12.553 1.00 50.91 180 PRO A C 1
ATOM 1417 O O . PRO A 1 180 ? -10.271 24.725 13.380 1.00 50.91 180 PRO A O 1
ATOM 1420 N N . LYS A 1 181 ? -8.741 26.155 12.563 1.00 47.06 181 LYS A N 1
ATOM 1421 C CA . LYS A 1 181 ? -8.870 27.226 13.580 1.00 47.06 181 LYS A CA 1
ATOM 1422 C C . LYS A 1 181 ? -10.295 27.797 13.760 1.00 47.06 181 LYS A C 1
ATOM 1424 O O . LYS A 1 181 ? -10.482 28.759 14.499 1.00 47.06 181 LYS A O 1
ATOM 1429 N N . VAL A 1 182 ? -11.294 27.254 13.066 1.00 41.69 182 VAL A N 1
ATOM 1430 C CA . VAL A 1 182 ? -12.625 27.845 12.871 1.00 41.69 182 VAL A CA 1
ATOM 1431 C C . VAL A 1 182 ? -13.590 27.543 14.028 1.00 41.69 182 VAL A C 1
ATOM 1433 O O . VAL A 1 182 ? -14.548 28.285 14.224 1.00 41.69 182 VAL A O 1
ATOM 1436 N N . GLN A 1 183 ? -13.332 26.536 14.870 1.00 46.22 183 GLN A N 1
ATOM 1437 C CA . GLN A 1 183 ? -14.159 26.271 16.056 1.00 46.22 183 GLN A CA 1
ATOM 1438 C C . GLN A 1 183 ? -13.419 26.637 17.342 1.00 46.22 183 GLN A C 1
ATOM 1440 O O . GLN A 1 183 ? -12.763 25.830 17.989 1.00 46.22 183 GLN A O 1
ATOM 1445 N N . ASN A 1 184 ? -13.557 27.911 17.693 1.00 45.72 184 ASN A N 1
ATOM 1446 C CA . ASN A 1 184 ? -12.943 28.638 18.801 1.00 45.72 184 ASN A CA 1
ATOM 1447 C C . ASN A 1 184 ? -13.405 28.162 20.206 1.00 45.72 184 ASN A C 1
ATOM 1449 O O . ASN A 1 184 ? -13.823 28.978 21.023 1.00 45.72 184 ASN A O 1
ATOM 1453 N N . ARG A 1 185 ? -13.402 26.851 20.495 1.00 51.84 185 ARG A N 1
ATOM 1454 C CA . ARG A 1 185 ? -13.897 26.305 21.777 1.00 51.84 185 ARG A CA 1
ATOM 1455 C C . ARG A 1 185 ? -12.813 25.889 22.786 1.00 51.84 185 ARG A C 1
ATOM 1457 O O . ARG A 1 185 ? -13.163 25.772 23.953 1.00 51.84 185 ARG A O 1
ATOM 1464 N N . LEU A 1 186 ? -11.534 25.735 22.405 1.00 53.41 186 LEU A N 1
ATOM 1465 C CA . LEU A 1 186 ? -10.478 25.205 23.311 1.00 53.41 186 LEU A CA 1
ATOM 1466 C C . LEU A 1 186 ? -9.092 25.918 23.222 1.00 53.41 186 LEU A C 1
ATOM 1468 O O . LEU A 1 186 ? -8.133 25.573 23.906 1.00 53.41 186 LEU A O 1
ATOM 1472 N N . GLY A 1 187 ? -8.977 27.001 22.445 1.00 62.03 187 GLY A N 1
ATOM 1473 C CA . GLY A 1 187 ? -7.696 27.458 21.878 1.00 62.03 187 GLY A CA 1
ATOM 1474 C C . GLY A 1 187 ? -6.695 28.252 22.739 1.00 62.03 187 GLY A C 1
ATOM 1475 O O . GLY A 1 187 ? -5.843 28.911 22.143 1.00 62.03 187 GLY A O 1
ATOM 1476 N N . ALA A 1 188 ? -6.770 28.265 24.073 1.00 67.12 188 ALA A N 1
ATOM 1477 C CA . ALA A 1 188 ? -5.761 28.935 24.919 1.00 67.12 188 ALA A CA 1
ATOM 1478 C C . ALA A 1 188 ? -4.885 27.940 25.690 1.00 67.12 188 ALA A C 1
ATOM 1480 O O . ALA A 1 188 ? -3.663 28.075 25.663 1.00 67.12 188 ALA A O 1
ATOM 1481 N N . LEU A 1 189 ? -5.506 26.935 26.316 1.00 67.75 189 LEU A N 1
ATOM 1482 C CA . LEU A 1 189 ? -4.807 25.858 27.019 1.00 67.75 189 LEU A CA 1
ATOM 1483 C C . LEU A 1 189 ? -4.086 24.939 26.032 1.00 67.75 189 LEU A C 1
ATOM 1485 O O . LEU A 1 189 ? -2.909 24.672 26.219 1.00 67.75 189 LEU A O 1
ATOM 1489 N N . GLU A 1 190 ? -4.727 24.571 24.919 1.00 69.19 190 GLU A N 1
ATOM 1490 C CA . GLU A 1 190 ? -4.077 23.796 23.849 1.00 69.19 190 GLU A CA 1
ATOM 1491 C C . GLU A 1 190 ? -2.848 24.518 23.284 1.00 69.19 190 GLU A C 1
ATOM 1493 O O . GLU A 1 190 ? -1.779 23.936 23.176 1.00 69.19 190 GLU A O 1
ATOM 1498 N N . LYS A 1 191 ? -2.952 25.826 23.008 1.00 73.12 191 LYS A N 1
ATOM 1499 C CA . LYS A 1 191 ? -1.810 26.618 22.516 1.00 73.12 191 LYS A CA 1
ATOM 1500 C C . LYS A 1 191 ? -0.700 26.780 23.549 1.00 73.12 191 LYS A C 1
ATOM 1502 O O . LYS A 1 191 ? 0.433 27.067 23.169 1.00 73.12 191 LYS A O 1
ATOM 1507 N N . ALA A 1 192 ? -1.023 26.719 24.839 1.00 76.25 192 ALA A N 1
ATOM 1508 C CA . ALA A 1 192 ? -0.027 26.750 25.903 1.00 76.25 192 ALA A CA 1
ATOM 1509 C C . ALA A 1 192 ? 0.687 25.394 25.999 1.00 76.25 192 ALA A C 1
ATOM 1511 O O . ALA A 1 192 ? 1.915 25.367 25.967 1.00 76.25 192 ALA A O 1
ATOM 1512 N N . ALA A 1 193 ? -0.076 24.300 25.994 1.00 80.06 193 ALA A N 1
ATOM 1513 C CA . ALA A 1 193 ? 0.415 22.927 25.987 1.00 80.06 193 ALA A CA 1
ATOM 1514 C C . ALA A 1 193 ? 1.303 22.638 24.756 1.00 80.06 193 ALA A C 1
ATOM 1516 O O . ALA A 1 193 ? 2.408 22.099 24.888 1.00 80.06 193 ALA A O 1
ATOM 1517 N N . GLU A 1 194 ? 0.896 23.107 23.569 1.00 79.81 194 GLU A N 1
ATOM 1518 C CA . GLU A 1 194 ? 1.636 22.936 22.311 1.00 79.81 194 GLU A CA 1
ATOM 1519 C C . GLU A 1 194 ? 3.049 23.533 22.380 1.00 79.81 194 GLU A C 1
ATOM 1521 O O . GLU A 1 194 ? 3.988 22.958 21.828 1.00 79.81 194 GLU A O 1
ATOM 1526 N N . ARG A 1 195 ? 3.248 24.647 23.104 1.00 80.75 195 ARG A N 1
ATOM 1527 C CA . ARG A 1 195 ? 4.575 25.288 23.250 1.00 80.75 195 ARG A CA 1
ATOM 1528 C C . ARG A 1 195 ? 5.597 24.401 23.949 1.00 80.75 195 ARG A C 1
ATOM 1530 O O . ARG A 1 195 ? 6.795 24.634 23.803 1.00 80.75 195 ARG A O 1
ATOM 1537 N N . HIS A 1 196 ? 5.138 23.416 24.710 1.00 83.94 196 HIS A N 1
ATOM 1538 C CA . HIS A 1 196 ? 5.982 22.470 25.430 1.00 83.94 196 HIS A CA 1
ATOM 1539 C C . HIS A 1 196 ? 5.808 21.032 24.908 1.00 83.94 196 HIS A C 1
ATOM 1541 O O . HIS A 1 196 ? 6.214 20.078 25.570 1.00 83.94 196 HIS A O 1
ATOM 1547 N N . GLY A 1 197 ? 5.242 20.872 23.703 1.00 85.50 197 GLY A N 1
ATOM 1548 C CA . GLY A 1 197 ? 5.157 19.600 22.979 1.00 85.50 197 GLY A CA 1
ATOM 1549 C C . GLY A 1 197 ? 3.909 18.753 23.253 1.00 85.50 197 GLY A C 1
ATOM 1550 O O . GLY A 1 197 ? 3.798 17.662 22.693 1.00 85.50 197 GLY A O 1
ATOM 1551 N N . LEU A 1 198 ? 2.964 19.229 24.070 1.00 89.69 198 LEU A N 1
ATOM 1552 C CA . LEU A 1 198 ? 1.698 18.543 24.345 1.00 89.69 198 LEU A CA 1
ATOM 1553 C C . LEU A 1 198 ? 0.600 19.075 23.411 1.00 89.69 198 LEU A C 1
ATOM 1555 O O . LEU A 1 198 ? 0.109 20.184 23.586 1.00 89.69 198 LEU A O 1
ATOM 1559 N N . GLY A 1 199 ? 0.217 18.293 22.404 1.00 88.50 199 GLY A N 1
ATOM 1560 C CA . GLY A 1 199 ? -0.743 18.705 21.380 1.00 88.50 199 GLY A CA 1
ATOM 1561 C C . GLY A 1 199 ? -1.320 17.518 20.612 1.00 88.50 199 GLY A C 1
ATOM 1562 O O . GLY A 1 199 ? -1.212 16.368 21.044 1.00 88.50 199 GLY A O 1
ATOM 1563 N N . MET A 1 200 ? -1.929 17.786 19.454 1.00 89.06 200 MET A N 1
ATOM 1564 C CA . MET A 1 200 ? -2.569 16.740 18.639 1.00 89.06 200 MET A CA 1
ATOM 1565 C C . MET A 1 200 ? -1.572 15.677 18.161 1.00 89.06 200 MET A C 1
ATOM 1567 O O . MET A 1 200 ? -1.891 14.495 18.193 1.00 89.06 200 MET A O 1
ATOM 1571 N N . GLU A 1 201 ? -0.353 16.073 17.784 1.00 91.56 201 GLU A N 1
ATOM 1572 C CA . GLU A 1 201 ? 0.696 15.147 17.329 1.00 91.56 201 GLU A CA 1
ATOM 1573 C C . GLU A 1 201 ? 1.116 14.156 18.424 1.00 91.56 201 GLU A C 1
ATOM 1575 O O . GLU A 1 201 ? 1.142 12.947 18.198 1.00 91.56 201 GLU A O 1
ATOM 1580 N N . SER A 1 202 ? 1.418 14.650 19.631 1.00 91.69 202 SER A N 1
ATOM 1581 C CA . SER A 1 202 ? 1.818 13.794 20.754 1.00 91.69 202 SER A CA 1
ATOM 1582 C C . SER A 1 202 ? 0.662 12.935 21.259 1.00 91.69 202 SER A C 1
ATOM 1584 O O . SER A 1 202 ? 0.882 11.788 21.643 1.00 91.69 202 SER A O 1
ATOM 1586 N N . THR A 1 203 ? -0.573 13.434 21.181 1.00 93.50 203 THR A N 1
ATOM 1587 C CA . THR A 1 203 ? -1.766 12.653 21.540 1.00 93.50 203 THR A CA 1
ATOM 1588 C C . THR A 1 203 ? -2.069 11.567 20.511 1.00 93.50 203 THR A C 1
ATOM 1590 O O . THR A 1 203 ? -2.391 10.446 20.897 1.00 93.50 203 THR A O 1
ATOM 1593 N N . LEU A 1 204 ? -1.889 11.846 19.215 1.00 94.56 204 LEU A N 1
ATOM 1594 C CA . LEU A 1 204 ? -1.990 10.833 18.166 1.00 94.56 204 LEU A CA 1
ATOM 1595 C C . LEU A 1 204 ? -0.924 9.745 18.337 1.00 94.56 204 LEU A C 1
ATOM 1597 O O . LEU A 1 204 ? -1.236 8.564 18.221 1.00 94.56 204 LEU A O 1
ATOM 1601 N N . CYS A 1 205 ? 0.311 10.127 18.665 1.00 93.94 205 CYS A N 1
ATOM 1602 C CA . CYS A 1 205 ? 1.372 9.179 18.999 1.00 93.94 205 CYS A CA 1
ATOM 1603 C C . CYS A 1 205 ? 0.982 8.291 20.193 1.00 93.94 205 CYS A C 1
ATOM 1605 O O . CYS A 1 205 ? 1.066 7.065 20.104 1.00 93.94 205 CYS A O 1
ATOM 1607 N N . ALA A 1 206 ? 0.471 8.882 21.279 1.00 94.31 206 ALA A N 1
ATOM 1608 C CA . ALA A 1 206 ? -0.023 8.121 22.426 1.00 94.31 206 ALA A CA 1
ATOM 1609 C C . ALA A 1 206 ? -1.162 7.162 22.038 1.00 94.31 206 ALA A C 1
ATOM 1611 O O . ALA A 1 206 ? -1.156 6.010 22.468 1.00 94.31 206 ALA A O 1
ATOM 1612 N N . ALA A 1 207 ? -2.094 7.596 21.185 1.00 93.88 207 ALA A N 1
ATOM 1613 C CA . ALA A 1 207 ? -3.193 6.763 20.700 1.00 93.88 207 ALA A CA 1
ATOM 1614 C C . ALA A 1 207 ? -2.719 5.608 19.821 1.00 93.88 207 ALA A C 1
ATOM 1616 O O . ALA A 1 207 ? -3.195 4.487 19.984 1.00 93.88 207 ALA A O 1
ATOM 1617 N N . ALA A 1 208 ? -1.746 5.845 18.945 1.00 91.88 208 ALA A N 1
ATOM 1618 C CA . ALA A 1 208 ? -1.164 4.798 18.120 1.00 91.88 208 ALA A CA 1
ATOM 1619 C C . ALA A 1 208 ? -0.411 3.758 18.969 1.00 91.88 208 ALA A C 1
ATOM 1621 O O . ALA A 1 208 ? -0.605 2.560 18.776 1.00 91.88 208 ALA A O 1
ATOM 1622 N N . ILE A 1 209 ? 0.370 4.197 19.967 1.00 90.12 209 ILE A N 1
ATOM 1623 C CA . ILE A 1 209 ? 1.033 3.307 20.935 1.00 90.12 209 ILE A CA 1
ATOM 1624 C C . ILE A 1 209 ? -0.004 2.497 21.720 1.00 90.12 209 ILE A C 1
ATOM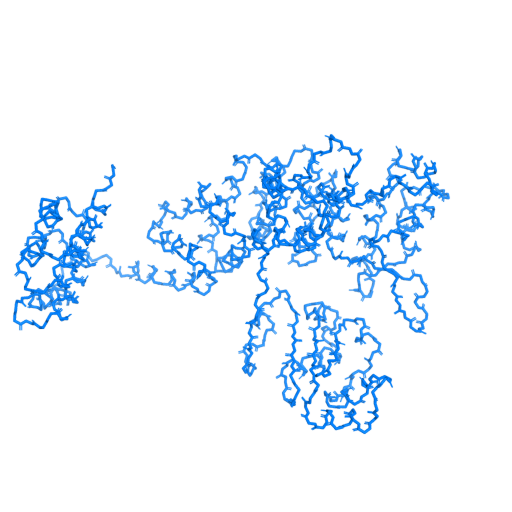 1626 O O . ILE A 1 209 ? 0.127 1.277 21.823 1.00 90.12 209 ILE A O 1
ATOM 1630 N N . ALA A 1 210 ? -1.038 3.144 22.261 1.00 90.62 210 ALA A N 1
ATOM 1631 C CA . ALA A 1 210 ? -2.104 2.467 22.996 1.00 90.62 210 ALA A CA 1
ATOM 1632 C C . ALA A 1 210 ? -2.815 1.422 22.119 1.00 90.62 210 ALA A C 1
ATOM 1634 O O . ALA A 1 210 ? -3.003 0.285 22.546 1.00 90.62 210 ALA A O 1
ATOM 1635 N N . ALA A 1 211 ? -3.115 1.765 20.863 1.00 85.62 211 ALA A N 1
ATOM 1636 C CA . ALA A 1 211 ? -3.742 0.860 19.908 1.00 85.62 211 ALA A CA 1
ATOM 1637 C C . ALA A 1 211 ? -2.902 -0.406 19.655 1.00 85.62 211 ALA A C 1
ATOM 1639 O O . ALA A 1 211 ? -3.443 -1.512 19.697 1.00 85.62 211 ALA A O 1
ATOM 1640 N N . ILE A 1 212 ? -1.586 -0.282 19.434 1.00 81.25 212 ILE A N 1
ATOM 1641 C CA . ILE A 1 212 ? -0.733 -1.452 19.140 1.00 81.25 212 ILE A CA 1
ATOM 1642 C C . ILE A 1 212 ? -0.354 -2.263 20.386 1.00 81.25 212 ILE A C 1
ATOM 1644 O O . ILE A 1 212 ? -0.047 -3.448 20.276 1.00 81.25 212 ILE A O 1
ATOM 1648 N N . THR A 1 213 ? -0.363 -1.640 21.567 1.00 81.62 213 THR A N 1
ATOM 1649 C CA . THR A 1 213 ? -0.033 -2.298 22.844 1.00 81.62 213 THR A CA 1
ATOM 1650 C C . THR A 1 213 ? -1.254 -2.868 23.563 1.00 81.62 213 THR A C 1
ATOM 1652 O O . THR A 1 213 ? -1.101 -3.530 24.592 1.00 81.62 213 THR A O 1
ATOM 1655 N N . SER A 1 214 ? -2.456 -2.644 23.026 1.00 74.25 214 SER A N 1
ATOM 1656 C CA . SER A 1 214 ? -3.702 -3.130 23.607 1.00 74.25 214 SER A CA 1
ATOM 1657 C C . SER A 1 214 ? -3.707 -4.654 23.740 1.00 74.25 214 SER A C 1
ATOM 1659 O O . SER A 1 214 ? -3.440 -5.396 22.789 1.00 74.25 214 SER A O 1
ATOM 1661 N N . SER A 1 215 ? -4.069 -5.130 24.932 1.00 60.84 215 SER A N 1
ATOM 1662 C CA . SER A 1 215 ? -4.152 -6.557 25.251 1.00 60.84 215 SER A CA 1
ATOM 1663 C C . SER A 1 215 ? -5.209 -7.294 24.429 1.00 60.84 215 SER A C 1
ATOM 1665 O O . SER A 1 215 ? -5.109 -8.512 24.274 1.00 60.84 215 SER A O 1
ATOM 1667 N N . THR A 1 216 ? -6.195 -6.578 23.880 1.00 59.53 216 THR A N 1
ATOM 1668 C CA . THR A 1 216 ? -7.277 -7.176 23.095 1.00 59.53 216 THR A CA 1
ATOM 1669 C C . THR A 1 216 ? -6.929 -7.349 21.615 1.00 59.53 216 THR A C 1
ATOM 1671 O O . THR A 1 216 ? -7.663 -8.033 20.923 1.00 59.53 216 THR A O 1
ATOM 1674 N N . LYS A 1 217 ? -5.782 -6.827 21.133 1.00 62.81 217 LYS A N 1
ATOM 1675 C CA . LYS A 1 217 ? -5.355 -6.813 19.708 1.00 62.81 217 LYS A CA 1
ATOM 1676 C C . LYS A 1 217 ? -6.280 -6.043 18.754 1.00 62.81 217 LYS A C 1
ATOM 1678 O O . LYS A 1 217 ? -6.146 -6.139 17.534 1.00 62.81 217 LYS A O 1
ATOM 1683 N N . ASP A 1 218 ? -7.156 -5.216 19.309 1.00 65.19 218 ASP A N 1
ATOM 1684 C CA . ASP A 1 218 ? -8.247 -4.587 18.567 1.00 65.19 218 ASP A CA 1
ATOM 1685 C C . ASP A 1 218 ? -7.911 -3.214 17.979 1.00 65.19 218 ASP A C 1
ATOM 1687 O O . ASP A 1 218 ? -8.790 -2.577 17.402 1.00 65.19 218 ASP A O 1
ATOM 1691 N N . ALA A 1 219 ? -6.683 -2.721 18.178 1.00 75.81 219 ALA A N 1
ATOM 1692 C CA . ALA A 1 219 ? -6.311 -1.331 17.894 1.00 75.81 219 ALA A CA 1
ATOM 1693 C C . ALA A 1 219 ? -7.226 -0.287 18.584 1.00 75.81 219 ALA A C 1
ATOM 1695 O O . ALA A 1 219 ? -7.375 0.844 18.118 1.00 75.81 219 ALA A O 1
ATOM 1696 N N . ASN A 1 220 ? -7.826 -0.665 19.717 1.00 85.69 220 ASN A N 1
ATOM 1697 C CA . ASN A 1 220 ? -8.645 0.202 20.561 1.00 85.69 220 ASN A CA 1
ATOM 1698 C C . ASN A 1 220 ? -7.811 0.815 21.694 1.00 85.69 220 ASN A C 1
ATOM 1700 O O . ASN A 1 220 ? -6.842 0.210 22.152 1.00 85.69 220 ASN A O 1
ATOM 1704 N N . PHE A 1 221 ? -8.233 1.976 22.188 1.00 89.94 221 PHE A N 1
ATOM 1705 C CA . PHE A 1 221 ? -7.632 2.675 23.326 1.00 89.94 221 PHE A CA 1
ATOM 1706 C C . PHE A 1 221 ? -8.704 3.395 24.155 1.00 89.94 221 PHE A C 1
ATOM 1708 O O . PHE A 1 221 ? -9.762 3.749 23.632 1.00 89.94 221 PHE A O 1
ATOM 1715 N N . SER A 1 222 ? -8.444 3.633 25.441 1.00 90.88 222 SER A N 1
A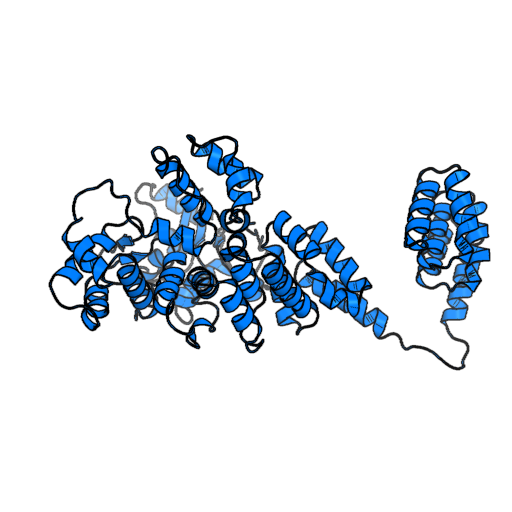TOM 1716 C CA . SER A 1 222 ? -9.301 4.459 26.304 1.00 90.88 222 SER A CA 1
ATOM 1717 C C . SER A 1 222 ? -8.691 5.838 26.564 1.00 90.88 222 SER A C 1
ATOM 1719 O O . SER A 1 222 ? -7.487 6.042 26.405 1.00 90.88 222 SER A O 1
ATOM 1721 N N . THR A 1 223 ? -9.502 6.798 27.019 1.00 91.31 223 THR A N 1
ATOM 1722 C CA . THR A 1 223 ? -8.986 8.098 27.491 1.00 91.31 223 THR A CA 1
ATOM 1723 C C . THR A 1 223 ? -7.999 7.938 28.644 1.00 91.31 223 THR A C 1
ATOM 1725 O O . THR A 1 223 ? -6.997 8.646 28.688 1.00 91.31 223 THR A O 1
ATOM 1728 N N . VAL A 1 224 ? -8.243 6.967 29.529 1.00 90.62 224 VAL A N 1
ATOM 1729 C CA . VAL A 1 224 ? -7.373 6.648 30.668 1.00 90.62 224 VAL A CA 1
ATOM 1730 C C . VAL A 1 224 ? -5.993 6.196 30.190 1.00 90.62 224 VAL A C 1
ATOM 1732 O O . VAL A 1 224 ? -4.986 6.627 30.748 1.00 90.62 224 VAL A O 1
ATOM 1735 N N . ASP A 1 225 ? -5.925 5.389 29.127 1.00 90.31 225 ASP A N 1
ATOM 1736 C CA . ASP A 1 225 ? -4.648 4.948 28.551 1.00 90.31 225 ASP A CA 1
ATOM 1737 C C . ASP A 1 225 ? -3.858 6.126 27.973 1.00 90.31 225 ASP A C 1
ATOM 1739 O O . ASP A 1 225 ? -2.649 6.232 28.193 1.00 90.31 225 ASP A O 1
ATOM 1743 N N . LEU A 1 226 ? -4.536 7.043 27.271 1.00 93.62 226 LEU A N 1
ATOM 1744 C CA . LEU A 1 226 ? -3.894 8.233 26.705 1.00 93.62 226 LEU A CA 1
ATOM 1745 C C . LEU A 1 226 ? -3.363 9.160 27.796 1.00 93.62 226 LEU A C 1
ATOM 1747 O O . LEU A 1 226 ? -2.209 9.584 27.732 1.00 93.62 226 LEU A O 1
ATOM 1751 N N . GLU A 1 227 ? -4.181 9.446 28.809 1.00 93.62 227 GLU A N 1
ATOM 1752 C CA . GLU A 1 227 ? -3.783 10.271 29.949 1.00 93.62 227 GLU A CA 1
ATOM 1753 C C . GLU A 1 227 ? -2.613 9.637 30.710 1.00 93.62 227 GLU A C 1
ATOM 1755 O O . GLU A 1 227 ? -1.666 10.335 31.070 1.00 93.62 227 GLU A O 1
ATOM 1760 N N . ALA A 1 228 ? -2.616 8.312 30.889 1.00 92.69 228 ALA A N 1
ATOM 1761 C CA . ALA A 1 228 ? -1.526 7.592 31.538 1.00 92.69 228 ALA A CA 1
ATOM 1762 C C . ALA A 1 228 ? -0.228 7.601 30.714 1.00 92.69 228 ALA A C 1
ATOM 1764 O O . ALA A 1 228 ? 0.856 7.681 31.294 1.00 92.69 228 ALA A O 1
ATOM 1765 N N . LEU A 1 229 ? -0.303 7.508 29.382 1.00 93.88 229 LEU A N 1
ATOM 1766 C CA . LEU A 1 229 ? 0.869 7.574 28.502 1.00 93.88 229 LEU A CA 1
ATOM 1767 C C . LEU A 1 229 ? 1.460 8.985 28.455 1.00 93.88 229 LEU A C 1
ATOM 1769 O O . LEU A 1 229 ? 2.660 9.153 28.677 1.00 93.88 229 LEU A O 1
ATOM 1773 N N . LEU A 1 230 ? 0.624 9.997 28.215 1.00 94.44 230 LEU A N 1
ATOM 1774 C CA . LEU A 1 230 ? 1.042 11.399 28.158 1.00 94.44 230 LEU A CA 1
ATOM 1775 C C . LEU A 1 230 ? 1.511 11.906 29.529 1.00 94.44 230 LEU A C 1
ATOM 1777 O O . LEU A 1 230 ? 2.513 12.616 29.615 1.00 94.44 230 LEU A O 1
ATOM 1781 N N . GLY A 1 231 ? 0.854 11.463 30.603 1.00 93.81 231 GLY A N 1
ATOM 1782 C CA . GLY A 1 231 ? 1.179 11.785 31.993 1.00 93.81 231 GLY A CA 1
ATOM 1783 C C . GLY A 1 231 ? 2.581 11.357 32.443 1.00 93.81 231 GLY A C 1
ATOM 1784 O O . GLY A 1 231 ? 3.067 11.812 33.474 1.00 93.81 231 GLY A O 1
ATOM 1785 N N . ARG A 1 232 ? 3.270 10.496 31.677 1.00 92.31 232 ARG A N 1
ATOM 1786 C CA . ARG A 1 232 ? 4.676 10.127 31.936 1.00 92.31 232 ARG A CA 1
ATOM 1787 C C . ARG A 1 232 ? 5.660 11.237 31.579 1.00 92.31 232 ARG A C 1
ATOM 1789 O O . ARG A 1 232 ? 6.781 11.229 32.081 1.00 92.31 232 ARG A O 1
ATOM 1796 N N . VAL A 1 233 ? 5.269 12.135 30.676 1.00 90.44 233 VAL A N 1
ATOM 1797 C CA . VAL A 1 233 ? 6.128 13.192 30.124 1.00 90.44 233 VAL A CA 1
ATOM 1798 C C . VAL A 1 233 ? 5.620 14.569 30.541 1.00 90.44 233 VAL A C 1
ATOM 1800 O O . VAL A 1 233 ? 6.416 15.425 30.926 1.00 90.44 233 VAL A O 1
ATOM 1803 N N . TRP A 1 234 ? 4.303 14.773 30.504 1.00 91.88 234 TRP A N 1
ATOM 1804 C CA . TRP A 1 234 ? 3.659 16.036 30.848 1.00 91.88 234 TRP A CA 1
ATOM 1805 C C . TRP A 1 234 ? 2.864 15.906 32.147 1.00 91.88 234 TRP A C 1
ATOM 1807 O O . TRP A 1 234 ? 2.210 14.898 32.386 1.00 91.88 234 TRP A O 1
ATOM 1817 N N . ASN A 1 235 ? 2.908 16.942 32.985 1.00 81.31 235 ASN A N 1
ATOM 1818 C CA . ASN A 1 235 ? 2.208 16.983 34.269 1.00 81.31 235 ASN A CA 1
ATOM 1819 C C . ASN A 1 235 ? 1.075 18.020 34.237 1.00 81.31 235 ASN A C 1
ATOM 1821 O O . ASN A 1 235 ? 1.226 19.069 33.616 1.00 81.31 235 ASN A O 1
ATOM 1825 N N . GLY A 1 236 ? -0.001 17.774 34.990 1.00 77.50 236 GLY A N 1
ATOM 1826 C CA . GLY A 1 236 ? -1.080 18.740 35.232 1.00 77.50 236 GLY A CA 1
ATOM 1827 C C . GLY A 1 236 ? -2.361 18.498 34.427 1.00 77.50 236 GLY A C 1
ATOM 1828 O O . GLY A 1 236 ? -2.448 17.579 33.615 1.00 77.50 236 GLY A O 1
ATOM 1829 N N . ASP A 1 237 ? -3.361 19.354 34.659 1.00 80.12 237 ASP A N 1
ATOM 1830 C CA . ASP A 1 237 ? -4.722 19.231 34.101 1.00 80.12 237 ASP A CA 1
ATOM 1831 C C . ASP A 1 237 ? -4.787 19.420 32.568 1.00 80.12 237 ASP A C 1
ATOM 1833 O O . ASP A 1 237 ? -5.807 19.138 31.936 1.00 80.12 237 ASP A O 1
ATOM 1837 N N . GLU A 1 238 ? -3.695 19.883 31.949 1.00 84.19 238 GLU A N 1
ATOM 1838 C CA . GLU A 1 238 ? -3.586 20.093 30.501 1.00 84.19 238 GLU A CA 1
ATOM 1839 C C . GLU A 1 238 ? -3.661 18.778 29.710 1.00 84.19 238 GLU A C 1
ATOM 1841 O O . GLU A 1 238 ? -4.210 18.764 28.608 1.00 84.19 238 GLU A O 1
ATOM 1846 N N . VAL A 1 239 ? -3.184 17.661 30.279 1.00 90.00 239 VAL A N 1
ATOM 1847 C CA . VAL A 1 239 ? -3.213 16.341 29.621 1.00 90.00 239 VAL A CA 1
ATOM 1848 C C . VAL A 1 239 ? -4.650 15.908 29.338 1.00 90.00 239 VAL A C 1
ATOM 1850 O O . VAL A 1 239 ? -4.990 15.624 28.191 1.00 90.00 239 VAL A O 1
ATOM 1853 N N . ALA A 1 240 ? -5.518 15.941 30.352 1.00 88.50 240 ALA A N 1
ATOM 1854 C CA . ALA A 1 240 ? -6.929 15.585 30.203 1.00 88.50 240 ALA A CA 1
ATOM 1855 C C . ALA A 1 240 ? -7.652 16.500 29.196 1.00 88.50 240 ALA A C 1
ATOM 1857 O O . ALA A 1 240 ? -8.519 16.061 28.438 1.00 88.50 240 ALA A O 1
ATOM 1858 N N . HIS A 1 241 ? -7.274 17.783 29.148 1.00 86.00 241 HIS A N 1
ATOM 1859 C CA . HIS A 1 241 ? -7.840 18.740 28.199 1.00 86.00 241 HIS A CA 1
ATOM 1860 C C . HIS A 1 241 ? -7.489 18.397 26.746 1.00 86.00 241 HIS A C 1
ATOM 1862 O O . HIS A 1 241 ? -8.382 18.346 25.898 1.00 86.00 241 HIS A O 1
ATOM 1868 N N . VAL A 1 242 ? -6.211 18.129 26.464 1.00 87.94 242 VAL A N 1
ATOM 1869 C CA . VAL A 1 242 ? -5.744 17.788 25.112 1.00 87.94 242 VAL A CA 1
ATOM 1870 C C . VAL A 1 242 ? -6.262 16.415 24.680 1.00 87.94 242 VAL A C 1
ATOM 1872 O O . VAL A 1 242 ? -6.697 16.268 23.539 1.00 87.94 242 VAL A O 1
ATOM 1875 N N . VAL A 1 243 ? -6.322 15.434 25.589 1.00 90.75 243 VAL A N 1
ATOM 1876 C CA . VAL A 1 243 ? -6.938 14.125 25.311 1.00 90.75 243 VAL A CA 1
ATOM 1877 C C . VAL A 1 243 ? -8.397 14.296 24.902 1.00 90.75 243 VAL A C 1
ATOM 1879 O O . VAL A 1 243 ? -8.802 13.792 23.857 1.00 90.75 243 VAL A O 1
ATOM 1882 N N . ARG A 1 244 ? -9.186 15.071 25.654 1.00 87.75 244 ARG A N 1
ATOM 1883 C CA . ARG A 1 244 ? -10.588 15.338 25.301 1.00 87.75 244 ARG A CA 1
ATOM 1884 C C . ARG A 1 244 ? -10.719 16.005 23.934 1.00 87.75 244 ARG A C 1
ATOM 1886 O O . ARG A 1 244 ? -11.543 15.593 23.121 1.00 87.75 244 ARG A O 1
ATOM 1893 N N . ALA A 1 245 ? -9.879 17.001 23.663 1.00 84.38 245 ALA A N 1
ATOM 1894 C CA . ALA A 1 245 ? -9.853 17.673 22.373 1.00 84.38 245 ALA A CA 1
ATOM 1895 C C . ALA A 1 245 ? -9.524 16.720 21.217 1.00 84.38 245 ALA A C 1
ATOM 1897 O O . ALA A 1 245 ? -10.087 16.857 20.129 1.00 84.38 245 ALA A O 1
ATOM 1898 N N . PHE A 1 246 ? -8.628 15.760 21.437 1.00 88.62 246 PHE A N 1
ATOM 1899 C CA . PHE A 1 246 ? -8.269 14.744 20.457 1.00 88.62 246 PHE A CA 1
ATOM 1900 C C . PHE A 1 246 ? -9.416 13.757 20.195 1.00 88.62 246 PHE A C 1
ATOM 1902 O O . PHE A 1 246 ? -9.734 13.496 19.034 1.00 88.62 246 PHE A O 1
ATOM 1909 N N . ILE A 1 247 ? -10.090 13.270 21.242 1.00 88.44 247 ILE A N 1
ATOM 1910 C CA . ILE A 1 247 ? -11.259 12.381 21.109 1.00 88.44 247 ILE A CA 1
ATOM 1911 C C . ILE A 1 247 ? -12.396 13.050 20.328 1.00 88.44 247 ILE A C 1
ATOM 1913 O O . ILE A 1 247 ? -13.063 12.399 19.531 1.00 88.44 247 ILE A O 1
ATOM 1917 N N . ASP A 1 248 ? -12.579 14.361 20.488 1.00 84.25 248 ASP A N 1
ATOM 1918 C CA . ASP A 1 248 ? -13.603 15.126 19.769 1.00 84.25 248 ASP A CA 1
ATOM 1919 C C . ASP A 1 248 ? -13.260 15.366 18.276 1.00 84.25 248 ASP A C 1
ATOM 1921 O O . ASP A 1 248 ? -13.948 16.140 17.598 1.00 84.25 248 ASP A O 1
ATOM 1925 N N . THR A 1 249 ? -12.145 14.831 17.761 1.00 84.06 249 THR A N 1
ATOM 1926 C CA . THR A 1 249 ? -11.763 14.972 16.344 1.00 84.06 249 THR A CA 1
ATOM 1927 C C . THR A 1 249 ? -12.479 13.952 15.461 1.00 84.06 249 THR A C 1
ATOM 1929 O O . THR A 1 249 ? -12.976 12.933 15.920 1.00 84.06 249 THR A O 1
ATOM 1932 N N . GLN A 1 250 ? -12.481 14.194 14.148 1.00 79.81 250 GLN A N 1
ATOM 1933 C CA . GLN A 1 250 ? -12.997 13.229 13.167 1.00 79.81 250 GLN A CA 1
ATOM 1934 C C . GLN A 1 250 ? -12.070 12.013 12.968 1.00 79.81 250 GLN A C 1
ATOM 1936 O O . GLN A 1 250 ? -12.444 11.069 12.280 1.00 79.81 250 GLN A O 1
ATOM 1941 N N . MET A 1 251 ? -10.861 12.030 13.545 1.00 85.62 251 MET A N 1
ATOM 1942 C CA . MET A 1 251 ? -9.917 10.909 13.464 1.00 85.62 251 MET A CA 1
ATOM 1943 C C . MET A 1 251 ? -10.257 9.794 14.450 1.00 85.62 251 MET A C 1
ATOM 1945 O O . MET A 1 251 ? -9.748 8.687 14.301 1.00 85.62 251 MET A O 1
ATOM 1949 N N . VAL A 1 252 ? -11.086 10.079 15.456 1.00 88.25 252 VAL A N 1
ATOM 1950 C CA . VAL A 1 252 ? -11.413 9.149 16.532 1.00 88.25 252 VAL A CA 1
ATOM 1951 C C . VAL A 1 252 ? -12.883 8.765 16.443 1.00 88.25 252 VAL A C 1
ATOM 1953 O O . VAL A 1 252 ? -13.760 9.620 16.336 1.00 88.25 252 VAL A O 1
ATOM 1956 N N . LEU A 1 253 ? -13.157 7.465 16.504 1.00 85.62 253 LEU A N 1
ATOM 1957 C CA . LEU A 1 253 ? -14.510 6.928 16.578 1.00 85.62 253 LEU A CA 1
ATOM 1958 C C . LEU A 1 253 ? -14.746 6.262 17.940 1.00 85.62 253 LEU A C 1
ATOM 1960 O O . LEU A 1 253 ? -13.863 5.552 18.429 1.00 85.62 253 LEU A O 1
ATOM 1964 N N . PRO A 1 254 ? -15.927 6.443 18.555 1.00 85.12 254 PRO A N 1
ATOM 1965 C CA . PRO A 1 254 ? -16.316 5.656 19.717 1.00 85.12 254 PRO A CA 1
ATOM 1966 C C . PRO A 1 254 ? -16.565 4.197 19.314 1.00 85.12 254 PRO A C 1
ATOM 1968 O O . PRO A 1 254 ? -17.161 3.921 18.268 1.00 85.12 254 PRO A O 1
ATOM 1971 N N . VAL A 1 255 ? -16.146 3.259 20.162 1.00 80.44 255 VAL A N 1
ATOM 1972 C CA . VAL A 1 255 ? -16.485 1.840 20.012 1.00 80.44 255 VAL A CA 1
ATOM 1973 C C . VAL A 1 255 ? -17.869 1.625 20.621 1.00 80.44 255 VAL A C 1
ATOM 1975 O O . VAL A 1 255 ? -18.039 1.678 21.835 1.00 80.44 255 VAL A O 1
ATOM 1978 N N . LEU A 1 256 ? -18.881 1.421 19.778 1.00 64.94 256 LEU A N 1
ATOM 1979 C CA . LEU A 1 256 ? -20.244 1.143 20.236 1.00 64.94 256 LEU A CA 1
ATOM 1980 C C . LEU A 1 256 ? -20.328 -0.317 20.713 1.00 64.94 256 LEU A C 1
ATOM 1982 O O . LEU A 1 256 ? -20.218 -1.224 19.891 1.00 64.94 256 LEU A O 1
ATOM 1986 N N . SER A 1 257 ? -20.536 -0.549 22.015 1.00 55.88 257 SER A N 1
ATOM 1987 C CA . SER A 1 257 ? -20.940 -1.859 22.549 1.00 55.88 257 SER A CA 1
ATOM 1988 C C . SER A 1 257 ? -22.237 -1.748 23.354 1.00 55.88 257 SER A C 1
ATOM 1990 O O . SER A 1 257 ? -22.506 -0.727 23.986 1.00 55.88 257 SER A O 1
ATOM 1992 N N . ASP A 1 258 ? -23.035 -2.820 23.345 1.00 50.75 258 ASP A N 1
ATOM 1993 C CA . ASP A 1 258 ? -24.300 -2.897 24.088 1.00 50.75 258 ASP A CA 1
ATOM 1994 C C . ASP A 1 258 ? -24.103 -3.156 25.599 1.00 50.75 258 ASP A C 1
ATOM 1996 O O . ASP A 1 258 ? -25.058 -3.036 26.366 1.00 50.75 258 ASP A O 1
ATOM 2000 N N . GLN A 1 259 ? -22.888 -3.503 26.050 1.00 46.78 259 GLN A N 1
ATOM 2001 C CA . GLN A 1 259 ? -22.540 -3.685 27.467 1.00 46.78 259 GLN A CA 1
ATOM 2002 C C . GLN A 1 259 ? -21.075 -3.272 27.734 1.00 46.78 259 GLN A C 1
ATOM 2004 O O . GLN A 1 259 ? -20.151 -3.774 27.095 1.00 46.78 259 GLN A O 1
ATOM 2009 N N . GLU A 1 260 ? -20.888 -2.353 28.687 1.00 46.47 260 GLU A N 1
ATOM 2010 C CA . GLU A 1 260 ? -19.636 -2.010 29.398 1.00 46.47 260 GLU A CA 1
ATOM 2011 C C . GLU A 1 260 ? -18.457 -1.350 28.639 1.00 46.47 260 GLU A C 1
ATOM 2013 O O . GLU A 1 260 ? -17.486 -0.982 29.294 1.00 46.47 260 GLU A O 1
ATOM 2018 N N . ALA A 1 261 ? -18.515 -1.079 27.327 1.00 52.94 261 ALA A N 1
ATOM 2019 C CA . ALA A 1 261 ? -17.434 -0.356 26.619 1.00 52.94 261 ALA A CA 1
ATOM 2020 C C . ALA A 1 261 ? -17.563 1.185 26.658 1.00 52.94 261 ALA A C 1
ATOM 2022 O O . ALA A 1 261 ? -17.167 1.869 25.710 1.00 52.94 261 ALA A O 1
ATOM 2023 N N . GLU A 1 262 ? -18.125 1.761 27.726 1.00 57.41 262 GLU A N 1
ATOM 2024 C CA . GLU A 1 262 ? -18.150 3.222 27.881 1.00 57.41 262 GLU A CA 1
ATOM 2025 C C . GLU A 1 262 ? -16.709 3.762 27.955 1.00 57.41 262 GLU A C 1
ATOM 2027 O O . GLU A 1 262 ? -15.973 3.487 28.900 1.00 57.41 262 GLU A O 1
ATOM 2032 N N . GLY A 1 263 ? -16.298 4.534 26.942 1.00 76.25 263 GLY A N 1
ATOM 2033 C CA . GLY A 1 263 ? -14.995 5.213 26.905 1.00 76.25 263 GLY A CA 1
ATOM 2034 C C . GLY A 1 263 ? -13.893 4.529 26.088 1.00 76.25 263 GLY A C 1
ATOM 2035 O O . GLY A 1 263 ? -12.748 4.982 26.144 1.00 76.25 263 GLY A O 1
ATOM 2036 N N . LEU A 1 264 ? -14.206 3.473 25.324 1.00 86.56 264 LEU A N 1
ATOM 2037 C CA . LEU A 1 264 ? -13.284 2.924 24.323 1.00 86.56 264 LEU A CA 1
ATOM 2038 C C . LEU A 1 264 ? -13.412 3.640 22.974 1.00 86.56 264 LEU A C 1
ATOM 2040 O O . LEU A 1 264 ? -14.505 3.946 22.488 1.00 86.56 264 LEU A O 1
ATOM 2044 N N . HIS A 1 265 ? -12.263 3.852 22.346 1.00 89.06 265 HIS A N 1
ATOM 2045 C CA . HIS A 1 265 ? -12.104 4.579 21.100 1.00 89.06 265 HIS A CA 1
ATOM 2046 C C . HIS A 1 265 ? -11.199 3.816 20.129 1.00 89.06 265 HIS A C 1
ATOM 2048 O O . HIS A 1 265 ? -10.375 2.996 20.534 1.00 89.06 265 HIS A O 1
ATOM 2054 N N . THR A 1 266 ? -11.342 4.104 18.838 1.00 88.50 266 THR A N 1
ATOM 2055 C CA . THR A 1 266 ? -10.455 3.607 17.782 1.00 88.50 266 THR A CA 1
ATOM 2056 C C . THR A 1 266 ? -10.137 4.718 16.786 1.00 88.50 266 THR A C 1
ATOM 2058 O O . THR A 1 266 ? -10.901 5.681 16.653 1.00 88.50 266 THR A O 1
ATOM 2061 N N . LEU A 1 267 ? -9.005 4.610 16.092 1.00 89.00 267 LEU A N 1
ATOM 2062 C CA . LEU A 1 267 ? -8.687 5.528 15.002 1.00 89.00 267 LEU A CA 1
ATOM 2063 C C . LEU A 1 267 ? -9.522 5.160 13.773 1.00 89.00 267 LEU A C 1
ATOM 2065 O O . LEU A 1 267 ? -9.660 3.991 13.425 1.00 89.00 267 LEU A O 1
ATOM 2069 N N . PHE A 1 268 ? -10.067 6.173 13.101 1.00 84.50 268 PHE A N 1
ATOM 2070 C CA . PHE A 1 268 ? -10.948 6.018 11.941 1.00 84.50 268 PHE A CA 1
ATOM 2071 C C . PHE A 1 268 ? -10.311 5.190 10.817 1.00 84.50 268 PHE A C 1
ATOM 2073 O O . PHE A 1 268 ? -11.009 4.476 10.099 1.00 84.50 268 PHE A O 1
ATOM 2080 N N . HIS A 1 269 ? -8.989 5.293 10.655 1.00 85.56 269 HIS A N 1
ATOM 2081 C CA . HIS A 1 269 ? -8.250 4.603 9.607 1.00 85.56 269 HIS A CA 1
ATOM 2082 C C . HIS A 1 269 ? -6.864 4.150 10.107 1.00 85.56 269 HIS A C 1
ATOM 2084 O O . HIS A 1 269 ? -6.191 4.938 10.780 1.00 85.56 269 HIS A O 1
ATOM 2090 N N . PRO A 1 270 ? -6.384 2.943 9.734 1.00 82.62 270 PRO A N 1
ATOM 2091 C CA . PRO A 1 270 ? -5.080 2.418 10.158 1.00 82.62 270 PRO A CA 1
ATOM 2092 C C . PRO A 1 270 ? -3.881 3.315 9.831 1.00 82.62 270 PRO A C 1
ATOM 2094 O O . PRO A 1 270 ? -2.939 3.363 10.609 1.00 82.62 270 PRO A O 1
ATOM 2097 N N . ALA A 1 271 ? -3.946 4.094 8.746 1.00 88.62 271 ALA A N 1
ATOM 2098 C CA . ALA A 1 271 ? -2.886 5.048 8.389 1.00 88.62 271 ALA A CA 1
ATOM 2099 C C . ALA A 1 271 ? -2.564 6.053 9.516 1.00 88.62 271 ALA A C 1
ATOM 2101 O O . ALA A 1 271 ? -1.438 6.526 9.612 1.00 88.62 271 ALA A O 1
ATOM 2102 N N . PHE A 1 272 ? -3.521 6.369 10.398 1.00 91.31 272 PHE A N 1
ATOM 2103 C CA . PHE A 1 272 ? -3.252 7.221 11.560 1.00 91.31 272 PHE A CA 1
ATOM 2104 C C . PHE A 1 272 ? -2.469 6.499 12.668 1.00 91.31 272 PHE A C 1
ATOM 2106 O O . PHE A 1 272 ? -1.792 7.165 13.448 1.00 91.31 272 PHE A O 1
ATOM 2113 N N . ILE A 1 273 ? -2.523 5.163 12.732 1.00 89.56 273 ILE A N 1
ATOM 2114 C CA . ILE A 1 273 ? -1.673 4.357 13.623 1.00 89.56 273 ILE A CA 1
ATOM 2115 C C . ILE A 1 273 ? -0.227 4.422 13.120 1.00 89.56 273 ILE A C 1
ATOM 2117 O O . ILE A 1 273 ? 0.658 4.820 13.875 1.00 89.56 273 ILE A O 1
ATOM 2121 N N . ASP A 1 274 ? -0.004 4.098 11.841 1.00 90.06 274 ASP A N 1
ATOM 2122 C CA . ASP A 1 274 ? 1.315 4.170 11.195 1.00 90.06 274 ASP A CA 1
ATOM 2123 C C . ASP A 1 274 ? 1.945 5.558 11.369 1.00 90.06 274 ASP A C 1
ATOM 2125 O O . ASP A 1 274 ? 3.066 5.699 11.862 1.00 90.06 274 ASP A O 1
ATOM 2129 N N . PHE A 1 275 ? 1.177 6.597 11.043 1.00 94.31 275 PHE A N 1
ATOM 2130 C CA . PHE A 1 275 ? 1.625 7.977 11.137 1.00 94.31 275 PHE A CA 1
ATOM 2131 C C . PHE A 1 275 ? 1.867 8.433 12.582 1.00 94.31 275 PHE A C 1
ATOM 2133 O O . PHE A 1 275 ? 2.849 9.122 12.861 1.00 94.31 275 PHE A O 1
ATOM 2140 N N . GLY A 1 276 ? 1.011 8.029 13.527 1.00 93.56 276 GLY A N 1
ATOM 2141 C CA . GLY A 1 276 ? 1.196 8.323 14.949 1.00 93.56 276 GLY A CA 1
ATOM 2142 C C . GLY A 1 276 ? 2.489 7.728 15.510 1.00 93.56 276 GLY A C 1
ATOM 2143 O O . GLY A 1 276 ? 3.189 8.386 16.281 1.00 93.56 276 GLY A O 1
ATOM 2144 N N . LEU A 1 277 ? 2.856 6.520 15.082 1.00 92.00 277 LEU A N 1
ATOM 2145 C CA . LEU A 1 277 ? 4.121 5.889 15.467 1.00 92.00 277 LEU A CA 1
ATOM 2146 C C . LEU A 1 277 ? 5.319 6.567 14.797 1.00 92.00 277 LEU A C 1
ATOM 2148 O O . LEU A 1 277 ? 6.311 6.850 15.472 1.00 92.00 277 LEU A O 1
ATOM 2152 N N . ALA A 1 278 ? 5.197 6.932 13.518 1.00 93.94 278 ALA A N 1
ATOM 2153 C CA . ALA A 1 278 ? 6.208 7.716 12.812 1.00 93.94 278 ALA A CA 1
ATOM 2154 C C . ALA A 1 278 ? 6.485 9.064 13.505 1.00 93.94 278 ALA A C 1
ATOM 2156 O O . ALA A 1 278 ? 7.646 9.446 13.668 1.00 93.94 278 ALA A O 1
ATOM 2157 N N . LEU A 1 279 ? 5.443 9.753 13.992 1.00 93.62 279 LEU A N 1
ATOM 2158 C CA . LEU A 1 279 ? 5.576 10.969 14.804 1.00 93.62 279 LEU A CA 1
ATOM 2159 C C . LEU A 1 279 ? 6.370 10.718 16.090 1.00 93.62 279 LEU A C 1
ATOM 2161 O O . LEU A 1 279 ? 7.221 11.533 16.451 1.00 93.62 279 LEU A O 1
ATOM 2165 N N . GLY A 1 280 ? 6.123 9.590 16.762 1.00 89.19 280 GLY A N 1
ATOM 2166 C CA . GLY A 1 280 ? 6.864 9.178 17.955 1.00 89.19 280 GLY A CA 1
ATOM 2167 C C . GLY A 1 280 ? 8.358 8.977 17.706 1.00 89.19 280 GLY A C 1
ATOM 2168 O O . GLY A 1 280 ? 9.167 9.251 18.593 1.00 89.19 280 GLY A O 1
ATOM 2169 N N . TRP A 1 281 ? 8.733 8.565 16.492 1.00 90.19 281 TRP A N 1
ATOM 2170 C CA . TRP A 1 281 ? 10.127 8.337 16.103 1.00 90.19 281 TRP A CA 1
ATOM 2171 C C . TRP A 1 281 ? 10.749 9.454 15.274 1.00 90.19 281 TRP A C 1
ATOM 2173 O O . TRP A 1 281 ? 11.895 9.336 14.861 1.00 90.19 281 TRP A O 1
ATOM 2183 N N . ARG A 1 282 ? 10.061 10.578 15.059 1.00 91.38 282 ARG A N 1
ATOM 2184 C CA . ARG A 1 282 ? 10.544 11.651 14.170 1.00 91.38 282 ARG A CA 1
ATOM 2185 C C . ARG A 1 282 ? 11.930 12.208 14.523 1.00 91.38 282 ARG A C 1
ATOM 2187 O O . ARG A 1 282 ? 12.572 12.815 13.678 1.00 91.38 282 ARG A O 1
ATOM 2194 N N . SER A 1 283 ? 12.354 12.069 15.781 1.00 86.88 283 SER A N 1
ATOM 2195 C CA . SER A 1 283 ? 13.622 12.599 16.307 1.00 86.88 283 SER A CA 1
ATOM 2196 C C . SER A 1 283 ? 14.581 11.511 16.798 1.00 86.88 283 SER A C 1
ATOM 2198 O O . SER A 1 283 ? 15.561 11.834 17.467 1.00 86.88 283 SER A O 1
ATOM 2200 N N . VAL A 1 284 ? 14.286 10.239 16.527 1.00 87.31 284 VAL A N 1
ATOM 2201 C CA . VAL A 1 284 ? 15.106 9.092 16.934 1.00 87.31 284 VAL A CA 1
ATOM 2202 C C . VAL A 1 284 ? 15.214 8.085 15.794 1.00 87.31 284 VAL A C 1
ATOM 2204 O O . VAL A 1 284 ? 14.419 8.104 14.855 1.00 87.31 284 VAL A O 1
ATOM 2207 N N . ASP A 1 285 ? 16.185 7.183 15.897 1.00 84.25 285 ASP A N 1
ATOM 2208 C CA . ASP A 1 285 ? 16.308 6.073 14.958 1.00 84.25 285 ASP A CA 1
ATOM 2209 C C . ASP A 1 285 ? 15.103 5.131 15.060 1.00 84.25 285 ASP A C 1
ATOM 2211 O O . ASP A 1 285 ? 14.540 4.907 16.140 1.00 84.25 285 ASP A O 1
ATOM 2215 N N . LEU A 1 286 ? 14.730 4.545 13.921 1.00 86.62 286 LEU A N 1
ATOM 2216 C CA . LEU A 1 286 ? 13.663 3.554 13.855 1.00 86.62 286 LEU A CA 1
ATOM 2217 C C . LEU A 1 286 ? 14.028 2.322 14.705 1.00 86.62 286 LEU A C 1
ATOM 2219 O O . LEU A 1 286 ? 15.074 1.704 14.473 1.00 86.62 286 LEU A O 1
ATOM 2223 N N . PRO A 1 287 ? 13.179 1.909 15.665 1.00 84.25 287 PRO A N 1
ATOM 2224 C CA . PRO A 1 287 ? 13.442 0.717 16.462 1.00 84.25 287 PRO A CA 1
ATOM 2225 C C . PRO A 1 287 ? 13.376 -0.546 15.599 1.00 84.25 287 PRO A C 1
ATOM 2227 O O . PRO A 1 287 ? 12.697 -0.572 14.577 1.00 84.25 287 PRO A O 1
ATOM 2230 N N . THR A 1 288 ? 13.999 -1.643 16.045 1.00 81.75 288 THR A N 1
ATOM 2231 C CA . THR A 1 288 ? 14.009 -2.923 15.305 1.00 81.75 288 THR A CA 1
ATOM 2232 C C . THR A 1 288 ? 12.604 -3.396 14.912 1.00 81.75 288 THR A C 1
ATOM 2234 O O . THR A 1 288 ? 12.417 -3.899 13.813 1.00 81.75 288 THR A O 1
ATOM 2237 N N . MET A 1 289 ? 11.598 -3.170 15.762 1.00 77.75 289 MET A N 1
ATOM 2238 C CA . MET A 1 289 ? 10.207 -3.543 15.476 1.00 77.75 289 MET A CA 1
ATOM 2239 C C . MET A 1 289 ? 9.551 -2.736 14.346 1.00 77.75 289 MET A C 1
ATOM 2241 O O . MET A 1 289 ? 8.582 -3.210 13.768 1.00 77.75 289 MET A O 1
ATOM 2245 N N . ALA A 1 290 ? 10.066 -1.548 14.002 1.00 80.56 290 ALA A N 1
ATOM 2246 C CA . ALA A 1 290 ? 9.595 -0.794 12.836 1.00 80.56 290 ALA A CA 1
ATOM 2247 C C . ALA A 1 290 ? 9.857 -1.554 11.527 1.00 80.56 290 ALA A C 1
ATOM 2249 O O . ALA A 1 290 ? 9.167 -1.349 10.534 1.00 80.56 290 ALA A O 1
ATOM 2250 N N . TRP A 1 291 ? 10.845 -2.449 11.551 1.00 77.25 291 TRP A N 1
ATOM 2251 C CA . TRP A 1 291 ? 11.231 -3.306 10.441 1.00 77.25 291 TRP A CA 1
ATOM 2252 C C . TRP A 1 291 ? 10.494 -4.646 10.426 1.00 77.25 291 TRP A C 1
ATOM 2254 O O . TRP A 1 291 ? 10.688 -5.428 9.497 1.00 77.25 291 TRP A O 1
ATOM 2264 N N . ASP A 1 292 ? 9.680 -4.930 11.446 1.00 66.88 292 ASP A N 1
ATOM 2265 C CA . ASP A 1 292 ? 8.922 -6.172 11.553 1.00 66.88 292 ASP A CA 1
ATOM 2266 C C . ASP A 1 292 ? 7.544 -5.987 10.893 1.00 66.88 292 ASP A C 1
ATOM 2268 O O . ASP A 1 292 ? 6.753 -5.102 11.227 1.00 66.88 292 ASP A O 1
ATOM 2272 N N . LEU A 1 293 ? 7.302 -6.756 9.838 1.00 57.97 293 LEU A N 1
ATOM 2273 C CA . LEU A 1 293 ? 6.750 -6.210 8.598 1.00 57.97 293 LEU A CA 1
ATOM 2274 C C . LEU A 1 293 ? 5.393 -6.856 8.238 1.00 57.97 293 LEU A C 1
ATOM 2276 O O . LEU A 1 293 ? 5.318 -7.704 7.353 1.00 57.97 293 LEU A O 1
ATOM 2280 N N . ASP A 1 294 ? 4.349 -6.388 8.935 1.00 58.19 294 ASP A N 1
ATOM 2281 C CA . ASP A 1 294 ? 2.897 -6.394 8.600 1.00 58.19 294 ASP A CA 1
ATOM 2282 C C . ASP A 1 294 ? 2.127 -5.391 9.496 1.00 58.19 294 ASP A C 1
ATOM 2284 O O . ASP A 1 294 ? 1.078 -4.870 9.127 1.00 58.19 294 ASP A O 1
ATOM 2288 N N . LEU A 1 295 ? 2.642 -5.101 10.699 1.00 59.22 295 LEU A N 1
ATOM 2289 C CA . LEU A 1 295 ? 1.985 -4.220 11.675 1.00 59.22 295 LEU A CA 1
ATOM 2290 C C . LEU A 1 295 ? 2.141 -2.722 11.370 1.00 59.22 295 LEU A C 1
ATOM 2292 O O . LEU A 1 295 ? 1.306 -1.948 11.829 1.00 59.22 295 LEU A O 1
ATOM 2296 N N . LEU A 1 296 ? 3.195 -2.334 10.641 1.00 73.25 296 LEU A N 1
ATOM 2297 C CA . LEU A 1 296 ? 3.626 -0.943 10.435 1.00 73.25 296 LEU A CA 1
ATOM 2298 C C . LEU A 1 296 ? 3.927 -0.640 8.959 1.00 73.25 296 LEU A C 1
ATOM 2300 O O . LEU A 1 296 ? 4.980 -0.097 8.620 1.00 73.25 296 LEU A O 1
ATOM 2304 N N . GLU A 1 297 ? 3.025 -1.067 8.070 1.00 74.94 297 GLU A N 1
ATOM 2305 C CA . GLU A 1 297 ? 3.229 -1.077 6.614 1.00 74.94 297 GLU A CA 1
ATOM 2306 C C . GLU A 1 297 ? 3.669 0.281 6.043 1.00 74.94 297 GLU A C 1
ATOM 2308 O O . GLU A 1 297 ? 4.490 0.309 5.127 1.00 74.94 297 GLU A O 1
ATOM 2313 N N . GLN A 1 298 ? 3.139 1.389 6.574 1.00 88.00 298 GLN A N 1
ATOM 2314 C CA . GLN A 1 298 ? 3.356 2.745 6.043 1.00 88.00 298 GLN A CA 1
ATOM 2315 C C . GLN A 1 298 ? 4.220 3.628 6.955 1.00 88.00 298 GLN A C 1
ATOM 2317 O O . GLN A 1 298 ? 4.664 4.705 6.544 1.00 88.00 298 GLN A O 1
ATOM 2322 N N . CYS A 1 299 ? 4.513 3.158 8.172 1.00 91.38 299 CYS A N 1
ATOM 2323 C CA . CYS A 1 299 ? 5.194 3.931 9.208 1.00 91.38 299 CYS A CA 1
ATOM 2324 C C . CYS A 1 299 ? 6.568 4.453 8.764 1.00 91.38 299 CYS A C 1
ATOM 2326 O O . CYS A 1 299 ? 6.917 5.595 9.052 1.00 91.38 299 CYS A O 1
ATOM 2328 N N . ILE A 1 300 ? 7.367 3.640 8.069 1.00 92.56 300 ILE A N 1
ATOM 2329 C CA . ILE A 1 300 ? 8.715 4.047 7.637 1.00 92.56 300 ILE A CA 1
ATOM 2330 C C . ILE A 1 300 ? 8.631 5.109 6.536 1.00 92.56 300 ILE A C 1
ATOM 2332 O O . ILE A 1 300 ? 9.360 6.100 6.584 1.00 92.56 300 ILE A O 1
ATOM 2336 N N . GLY A 1 301 ? 7.727 4.937 5.565 1.00 93.75 301 GLY A N 1
ATOM 2337 C CA . GLY A 1 301 ? 7.481 5.944 4.533 1.00 93.75 301 GLY A CA 1
ATOM 2338 C C . GLY A 1 301 ? 7.064 7.278 5.149 1.00 93.75 301 GLY A C 1
ATOM 2339 O O . GLY A 1 301 ? 7.555 8.327 4.734 1.00 93.75 301 GLY A O 1
ATOM 2340 N N . ASP A 1 302 ? 6.243 7.232 6.198 1.00 95.56 302 ASP A N 1
ATOM 2341 C CA . ASP A 1 302 ? 5.832 8.430 6.922 1.00 95.56 302 ASP A CA 1
ATOM 2342 C C . ASP A 1 302 ? 6.973 9.051 7.736 1.00 95.56 302 ASP A C 1
ATOM 2344 O O . ASP A 1 302 ? 7.148 10.272 7.736 1.00 95.56 302 ASP A O 1
ATOM 2348 N N . TRP A 1 303 ? 7.792 8.224 8.387 1.00 95.81 303 TRP A N 1
ATOM 2349 C CA . TRP A 1 303 ? 8.960 8.668 9.145 1.00 95.81 303 TRP A CA 1
ATOM 2350 C C . TRP A 1 303 ? 9.967 9.404 8.259 1.00 95.81 303 TRP A C 1
ATOM 2352 O O . TRP A 1 303 ? 10.458 10.457 8.663 1.00 95.81 303 TRP A O 1
ATOM 2362 N N . VAL A 1 304 ? 10.215 8.913 7.036 1.00 95.69 304 VAL A N 1
ATOM 2363 C CA . VAL A 1 304 ? 11.067 9.591 6.041 1.00 95.69 304 VAL A CA 1
ATOM 2364 C C . VAL A 1 304 ? 10.540 10.992 5.739 1.00 95.69 304 VAL A C 1
ATOM 2366 O O . VAL A 1 304 ? 11.310 11.950 5.737 1.00 95.69 304 VAL A O 1
ATOM 2369 N N . GLY A 1 305 ? 9.229 11.129 5.527 1.00 95.56 305 GLY A N 1
ATOM 2370 C CA . GLY A 1 305 ? 8.600 12.415 5.220 1.00 95.56 305 GLY A CA 1
ATOM 2371 C C . GLY A 1 305 ? 8.595 13.408 6.381 1.00 95.56 305 GLY A C 1
ATOM 2372 O O . GLY A 1 305 ? 8.389 14.597 6.154 1.00 95.56 305 GLY A O 1
ATOM 2373 N N . LEU A 1 306 ? 8.829 12.938 7.610 1.00 95.56 306 LEU A N 1
ATOM 2374 C CA . LEU A 1 306 ? 8.969 13.772 8.807 1.00 95.56 306 LEU A CA 1
ATOM 2375 C C . LEU A 1 306 ? 10.411 14.247 9.045 1.00 95.56 306 LEU A C 1
ATOM 2377 O O . LEU A 1 306 ? 10.628 15.111 9.898 1.00 95.56 306 LEU A O 1
ATOM 2381 N N . GLN A 1 307 ? 11.395 13.703 8.322 1.00 95.62 307 GLN A N 1
ATOM 2382 C CA . GLN A 1 307 ? 12.790 14.098 8.489 1.00 95.62 307 GLN A CA 1
ATOM 2383 C C . GLN A 1 307 ? 13.056 15.486 7.911 1.00 95.62 307 GLN A C 1
ATOM 2385 O O . GLN A 1 307 ? 12.502 15.886 6.890 1.00 95.62 307 GLN A O 1
ATOM 2390 N N . SER A 1 308 ? 13.985 16.212 8.538 1.00 93.81 308 SER A N 1
ATOM 2391 C CA . SER A 1 308 ? 14.442 17.517 8.040 1.00 93.81 308 SER A CA 1
ATOM 2392 C C . SER A 1 308 ? 15.118 17.420 6.668 1.00 93.81 308 SER A C 1
ATOM 2394 O O . SER A 1 308 ? 15.099 18.382 5.902 1.00 93.81 308 SER A O 1
ATOM 2396 N N . ASN A 1 309 ? 15.701 16.257 6.356 1.00 95.69 309 ASN A N 1
ATOM 2397 C CA . ASN A 1 309 ? 16.258 15.930 5.053 1.00 95.69 309 ASN A CA 1
ATOM 2398 C C . ASN A 1 309 ? 15.842 14.506 4.627 1.00 95.69 309 ASN A C 1
ATOM 2400 O O . ASN A 1 309 ? 16.548 13.541 4.939 1.00 95.69 309 ASN A O 1
ATOM 2404 N N . PRO A 1 310 ? 14.716 14.368 3.900 1.00 96.69 310 PRO A N 1
ATOM 2405 C CA . PRO A 1 310 ? 14.234 13.076 3.417 1.00 96.69 310 PRO A CA 1
ATOM 2406 C C . PRO A 1 310 ? 15.232 12.353 2.502 1.00 96.69 310 PRO A C 1
ATOM 2408 O O . PRO A 1 310 ? 15.292 11.126 2.512 1.00 96.69 310 PRO A O 1
ATOM 2411 N N . ASP A 1 311 ? 16.054 13.082 1.736 1.00 97.56 311 ASP A N 1
ATOM 2412 C CA . ASP A 1 311 ? 17.048 12.475 0.845 1.00 97.56 311 ASP A CA 1
ATOM 2413 C C . ASP A 1 311 ? 18.150 11.737 1.615 1.00 97.56 311 ASP A C 1
ATOM 2415 O O . ASP A 1 311 ? 18.554 10.647 1.209 1.00 97.56 311 ASP A O 1
ATOM 2419 N N . ILE A 1 312 ? 18.638 12.316 2.719 1.00 95.69 312 ILE A N 1
ATOM 2420 C CA . ILE A 1 312 ? 19.629 11.661 3.590 1.00 95.69 312 ILE A CA 1
ATOM 2421 C C . ILE A 1 312 ? 19.008 10.429 4.242 1.00 95.69 312 ILE A C 1
ATOM 2423 O O . ILE A 1 312 ? 19.588 9.350 4.149 1.00 95.69 312 ILE A O 1
ATOM 2427 N N . ALA A 1 313 ? 17.802 10.572 4.797 1.00 94.62 313 ALA A N 1
ATOM 2428 C CA . ALA A 1 313 ? 17.090 9.472 5.436 1.00 94.62 313 ALA A CA 1
ATOM 2429 C C . ALA A 1 313 ? 16.931 8.276 4.485 1.00 94.62 313 ALA A C 1
ATOM 2431 O O . ALA A 1 313 ? 17.274 7.154 4.834 1.00 94.62 313 ALA A O 1
ATOM 2432 N N . VAL A 1 314 ? 16.495 8.504 3.240 1.00 95.38 314 VAL A N 1
ATOM 2433 C CA . VAL A 1 314 ? 16.376 7.427 2.243 1.00 95.38 314 VAL A CA 1
ATOM 2434 C C . VAL A 1 314 ? 17.722 6.770 1.941 1.00 95.38 314 VAL A C 1
ATOM 2436 O O . VAL A 1 314 ? 17.780 5.549 1.836 1.00 95.38 314 VAL A O 1
ATOM 2439 N N . ARG A 1 315 ? 18.807 7.539 1.798 1.00 94.06 315 ARG A N 1
ATOM 2440 C CA . ARG A 1 315 ? 20.136 6.968 1.512 1.00 94.06 315 ARG A CA 1
ATOM 2441 C C . ARG A 1 315 ? 20.612 6.065 2.641 1.00 94.06 315 ARG A C 1
ATOM 2443 O O . ARG A 1 315 ? 21.026 4.947 2.362 1.00 94.06 315 ARG A O 1
ATOM 2450 N N . GLU A 1 316 ? 20.480 6.518 3.883 1.00 91.69 316 GLU A N 1
ATOM 2451 C CA . GLU A 1 316 ? 20.820 5.724 5.066 1.00 91.69 316 GLU A CA 1
ATOM 2452 C C . GLU A 1 316 ? 19.976 4.446 5.135 1.00 91.69 316 GLU A C 1
ATOM 2454 O O . GLU A 1 316 ? 20.519 3.367 5.358 1.00 91.69 316 GLU A O 1
ATOM 2459 N N . LEU A 1 317 ? 18.669 4.529 4.843 1.00 90.81 317 LEU A N 1
ATOM 2460 C CA . LEU A 1 317 ? 17.806 3.346 4.782 1.00 90.81 317 LEU A CA 1
ATOM 2461 C C . LEU A 1 317 ? 18.279 2.349 3.715 1.00 90.81 317 LEU A C 1
ATOM 2463 O O . LEU A 1 317 ? 18.275 1.151 3.974 1.00 90.81 317 LEU A O 1
ATOM 2467 N N . LEU A 1 318 ? 18.705 2.810 2.533 1.00 90.31 318 LEU A N 1
ATOM 2468 C CA . LEU A 1 318 ? 19.193 1.938 1.454 1.00 90.31 318 LEU A CA 1
ATOM 2469 C C . LEU A 1 318 ? 20.554 1.280 1.753 1.00 90.31 318 LEU A C 1
ATOM 2471 O O . LEU A 1 318 ? 20.907 0.301 1.089 1.00 90.31 318 LEU A O 1
ATOM 2475 N N . GLU A 1 319 ? 21.310 1.799 2.722 1.00 88.38 319 GLU A N 1
ATOM 2476 C CA . GLU A 1 319 ? 22.583 1.231 3.187 1.00 88.38 319 GLU A CA 1
ATOM 2477 C C . GLU A 1 319 ? 22.404 0.118 4.237 1.00 88.38 319 GLU A C 1
ATOM 2479 O O . GLU A 1 319 ? 23.355 -0.612 4.530 1.00 88.38 319 GLU A O 1
ATOM 2484 N N . LEU A 1 320 ? 21.192 -0.055 4.775 1.00 82.75 320 LEU A N 1
ATOM 2485 C CA . LEU A 1 320 ? 20.878 -1.104 5.745 1.00 82.75 320 LEU A CA 1
ATOM 2486 C C . LEU A 1 320 ? 20.887 -2.510 5.125 1.00 82.75 320 LEU A C 1
ATOM 2488 O O . LEU A 1 320 ? 20.880 -2.704 3.906 1.00 82.75 320 LEU A O 1
ATOM 2492 N N . ASP A 1 321 ? 20.879 -3.527 5.993 1.00 73.56 321 ASP A N 1
ATOM 2493 C CA . ASP A 1 321 ? 20.798 -4.923 5.566 1.00 73.56 321 ASP A CA 1
ATOM 2494 C C . ASP A 1 321 ? 19.540 -5.167 4.709 1.00 73.56 321 ASP A C 1
ATOM 2496 O O . ASP A 1 321 ? 18.411 -4.833 5.078 1.00 73.56 321 ASP A O 1
ATOM 2500 N N . ARG A 1 322 ? 19.743 -5.810 3.553 1.00 70.75 322 ARG A N 1
ATOM 2501 C CA . ARG A 1 322 ? 18.699 -6.126 2.568 1.00 70.75 322 ARG A CA 1
ATOM 2502 C C . ARG A 1 322 ? 17.604 -7.036 3.117 1.00 70.75 322 ARG A C 1
ATOM 2504 O O . ARG A 1 322 ? 16.558 -7.148 2.485 1.00 70.75 322 ARG A O 1
ATOM 2511 N N . THR A 1 323 ? 17.840 -7.697 4.247 1.00 71.62 323 THR A N 1
ATOM 2512 C CA . THR A 1 323 ? 16.836 -8.503 4.954 1.00 71.62 323 THR A CA 1
ATOM 2513 C C . THR A 1 323 ? 15.628 -7.671 5.399 1.00 71.62 323 THR A C 1
ATOM 2515 O O . THR A 1 323 ? 14.515 -8.189 5.371 1.00 71.62 323 THR A O 1
ATOM 2518 N N . TYR A 1 324 ? 15.817 -6.383 5.709 1.00 73.12 324 TYR A N 1
ATOM 2519 C CA . TYR A 1 324 ? 14.745 -5.475 6.136 1.00 73.12 324 TYR A CA 1
ATOM 2520 C C . TYR A 1 324 ? 14.100 -4.682 4.984 1.00 73.12 324 TYR A C 1
ATOM 2522 O O . TYR A 1 324 ? 12.968 -4.213 5.093 1.00 73.12 324 TYR A O 1
ATOM 2530 N N . LEU A 1 325 ? 14.788 -4.546 3.848 1.00 81.56 325 LEU A N 1
ATOM 2531 C CA . LEU A 1 325 ? 14.375 -3.683 2.734 1.00 81.56 325 LEU A CA 1
ATOM 2532 C C . LEU A 1 325 ? 13.545 -4.442 1.692 1.00 81.56 325 LEU A C 1
ATOM 2534 O O . LEU A 1 325 ? 13.980 -4.675 0.558 1.00 81.56 325 LEU A O 1
ATOM 2538 N N . ARG A 1 326 ? 12.327 -4.834 2.080 1.00 86.88 326 ARG A N 1
ATOM 2539 C CA . ARG A 1 326 ? 11.367 -5.451 1.152 1.00 86.88 326 ARG A CA 1
ATOM 2540 C C . ARG A 1 326 ? 11.015 -4.488 0.001 1.00 86.88 326 ARG A C 1
ATOM 2542 O O . ARG A 1 326 ? 10.846 -3.295 0.256 1.00 86.88 326 ARG A O 1
ATOM 2549 N N . PRO A 1 327 ? 10.853 -4.968 -1.247 1.00 91.25 327 PRO A N 1
ATOM 2550 C CA . PRO A 1 327 ? 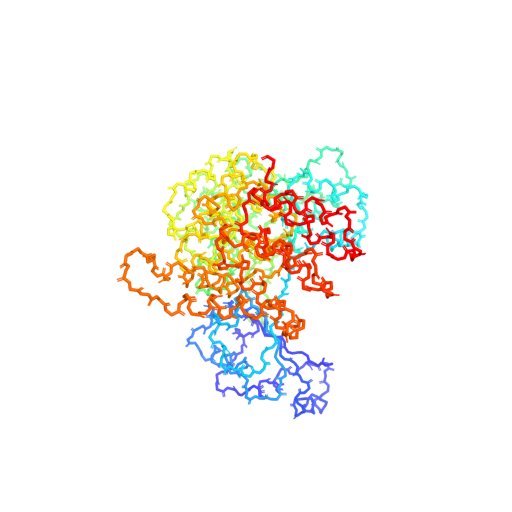10.482 -4.116 -2.381 1.00 91.25 327 PRO A CA 1
ATOM 2551 C C . PRO A 1 327 ? 9.236 -3.252 -2.145 1.00 91.25 327 PRO A C 1
ATOM 2553 O O . PRO A 1 327 ? 9.207 -2.100 -2.561 1.00 91.25 327 PRO A O 1
ATOM 2556 N N . GLU A 1 328 ? 8.233 -3.783 -1.449 1.00 89.00 328 GLU A N 1
ATOM 2557 C CA . GLU A 1 328 ? 6.984 -3.103 -1.099 1.00 89.00 328 GLU A CA 1
ATOM 2558 C C . GLU A 1 328 ? 7.238 -1.868 -0.230 1.00 89.00 328 GLU A C 1
ATOM 2560 O O . GLU A 1 328 ? 6.699 -0.801 -0.506 1.00 89.00 328 GLU A O 1
ATOM 2565 N N . LEU A 1 329 ? 8.113 -2.000 0.772 1.00 89.06 329 LEU A N 1
ATOM 2566 C CA . LEU A 1 329 ? 8.511 -0.905 1.655 1.00 89.06 329 LEU A CA 1
ATOM 2567 C C . LEU A 1 329 ? 9.245 0.192 0.873 1.00 89.06 329 LEU A C 1
ATOM 2569 O O . LEU A 1 329 ? 8.973 1.376 1.041 1.00 89.06 329 LEU A O 1
ATOM 2573 N N . ILE A 1 330 ? 10.165 -0.196 -0.011 1.00 92.31 330 ILE A N 1
ATOM 2574 C CA . ILE A 1 330 ? 10.914 0.758 -0.836 1.00 92.31 330 ILE A CA 1
ATOM 2575 C C . ILE A 1 330 ? 9.984 1.514 -1.795 1.00 92.31 330 ILE A C 1
ATOM 2577 O O . ILE A 1 330 ? 10.128 2.724 -1.982 1.00 92.31 330 ILE A O 1
ATOM 2581 N N . VAL A 1 331 ? 9.012 0.813 -2.383 1.00 92.69 331 VAL A N 1
ATOM 2582 C CA . VAL A 1 331 ? 7.973 1.423 -3.218 1.00 92.69 331 VAL A CA 1
ATOM 2583 C C . VAL A 1 331 ? 7.106 2.388 -2.404 1.00 92.69 331 VAL A C 1
ATOM 2585 O O . VAL A 1 331 ? 6.834 3.489 -2.882 1.00 92.69 331 VAL A O 1
ATOM 2588 N N . ASP A 1 332 ? 6.713 2.020 -1.183 1.00 92.19 332 ASP A N 1
ATOM 2589 C CA . ASP A 1 332 ? 5.946 2.893 -0.290 1.00 92.19 332 ASP A CA 1
ATOM 2590 C C . ASP A 1 332 ? 6.718 4.170 0.075 1.00 92.19 332 ASP A C 1
ATOM 2592 O O . ASP A 1 332 ? 6.186 5.265 -0.095 1.00 92.19 332 ASP A O 1
ATOM 2596 N N . ILE A 1 333 ? 7.994 4.057 0.469 1.00 93.62 333 ILE A N 1
ATOM 2597 C CA . ILE A 1 333 ? 8.865 5.210 0.762 1.00 93.62 333 ILE A CA 1
ATOM 2598 C C . ILE A 1 333 ? 8.910 6.163 -0.433 1.00 93.62 333 ILE A C 1
ATOM 2600 O O . ILE A 1 333 ? 8.761 7.377 -0.263 1.00 93.62 333 ILE A O 1
ATOM 2604 N N . LEU A 1 334 ? 9.093 5.625 -1.643 1.00 94.06 334 LEU A N 1
ATOM 2605 C CA . LEU A 1 334 ? 9.117 6.423 -2.863 1.00 94.06 334 LEU A CA 1
ATOM 2606 C C . LEU A 1 334 ? 7.774 7.116 -3.107 1.00 94.06 334 LEU A C 1
ATOM 2608 O O . LEU A 1 334 ? 7.752 8.314 -3.377 1.00 94.06 334 LEU A O 1
ATOM 2612 N N . LEU A 1 335 ? 6.666 6.377 -3.024 1.00 93.38 335 LEU A N 1
ATOM 2613 C CA . LEU A 1 335 ? 5.316 6.897 -3.234 1.00 93.38 335 LEU A CA 1
ATOM 2614 C C . LEU A 1 335 ? 4.977 8.012 -2.246 1.00 93.38 335 LEU A C 1
ATOM 2616 O O . LEU A 1 335 ? 4.516 9.076 -2.657 1.00 93.38 335 LEU A O 1
ATOM 2620 N N . ALA A 1 336 ? 5.221 7.766 -0.961 1.00 95.12 336 ALA A N 1
ATOM 2621 C CA . ALA A 1 336 ? 4.897 8.666 0.134 1.00 95.12 336 ALA A CA 1
ATOM 2622 C C . ALA A 1 336 ? 5.699 9.969 0.072 1.00 95.12 336 ALA A C 1
ATOM 2624 O O . ALA A 1 336 ? 5.190 11.013 0.469 1.00 95.12 336 ALA A O 1
ATOM 2625 N N . ASN A 1 337 ? 6.925 9.927 -0.455 1.00 96.81 337 ASN A N 1
ATOM 2626 C CA . ASN A 1 337 ? 7.866 11.046 -0.387 1.00 96.81 337 ASN A CA 1
ATOM 2627 C C . ASN A 1 337 ? 8.265 11.606 -1.754 1.00 96.81 337 ASN A C 1
ATOM 2629 O O . ASN A 1 337 ? 9.144 12.463 -1.842 1.00 96.81 337 ASN A O 1
ATOM 2633 N N . ARG A 1 338 ? 7.619 11.167 -2.841 1.00 95.00 338 ARG A N 1
ATOM 2634 C CA . ARG A 1 338 ? 8.012 11.529 -4.210 1.00 95.00 338 ARG A CA 1
ATOM 2635 C C . ARG A 1 338 ? 8.159 13.034 -4.405 1.00 95.00 338 ARG A C 1
ATOM 2637 O O . ARG A 1 338 ? 9.071 13.461 -5.107 1.00 95.00 338 ARG A O 1
ATOM 2644 N N . GLY A 1 339 ? 7.260 13.829 -3.828 1.00 94.88 339 GLY A N 1
ATOM 2645 C CA . GLY A 1 339 ? 7.264 15.278 -3.983 1.00 94.88 339 GLY A CA 1
ATOM 2646 C C . GLY A 1 339 ? 8.370 15.998 -3.220 1.00 94.88 339 GLY A C 1
ATOM 2647 O O . GLY A 1 339 ? 8.705 17.113 -3.617 1.00 94.88 339 GLY A O 1
ATOM 2648 N N . VAL A 1 340 ? 8.952 15.390 -2.183 1.00 96.19 340 VAL A N 1
ATOM 2649 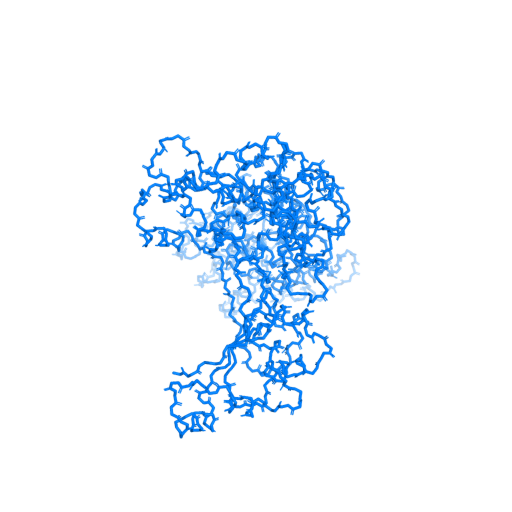C CA . VAL A 1 340 ? 10.034 15.979 -1.373 1.00 96.19 340 VAL A CA 1
ATOM 2650 C C . VAL A 1 340 ? 11.420 15.443 -1.735 1.00 96.19 340 VAL A C 1
ATOM 2652 O O . VAL A 1 340 ? 12.397 16.153 -1.535 1.00 96.19 340 VAL A O 1
ATOM 2655 N N . LEU A 1 341 ? 11.511 14.244 -2.319 1.00 96.88 341 LEU A N 1
ATOM 2656 C CA . LEU A 1 341 ? 12.777 13.657 -2.770 1.00 96.88 341 LEU A CA 1
ATOM 2657 C C . LEU A 1 341 ? 13.302 14.319 -4.051 1.00 96.88 341 LEU A C 1
ATOM 2659 O O . LEU A 1 341 ? 12.531 14.625 -4.971 1.00 96.88 341 LEU A O 1
ATOM 2663 N N . CYS A 1 342 ? 14.622 14.487 -4.145 1.00 95.88 342 CYS A N 1
ATOM 2664 C CA . CYS A 1 342 ? 15.273 14.982 -5.356 1.00 95.88 342 CYS A CA 1
ATOM 2665 C C . CYS A 1 342 ? 15.342 13.901 -6.456 1.00 95.88 342 CYS A C 1
ATOM 2667 O O . CYS A 1 342 ? 15.190 12.704 -6.189 1.00 95.88 342 CYS A O 1
ATOM 2669 N N . ASP A 1 343 ? 15.570 14.311 -7.710 1.00 94.19 343 ASP A N 1
ATOM 2670 C CA . ASP A 1 343 ? 15.638 13.395 -8.861 1.00 94.19 343 ASP A CA 1
ATOM 2671 C C . ASP A 1 343 ? 16.719 12.324 -8.689 1.00 94.19 343 ASP A C 1
ATOM 2673 O O . ASP A 1 343 ? 16.498 11.152 -9.001 1.00 94.19 343 ASP A O 1
ATOM 2677 N N . GLU A 1 344 ? 17.874 12.701 -8.140 1.00 95.75 344 GLU A N 1
ATOM 2678 C CA . GLU A 1 344 ? 18.978 11.781 -7.885 1.00 95.75 344 GLU A CA 1
ATOM 2679 C C . GLU A 1 344 ? 18.582 10.695 -6.880 1.00 95.75 344 GLU A C 1
ATOM 2681 O O . GLU A 1 344 ? 18.848 9.513 -7.111 1.00 95.75 344 GLU A O 1
ATOM 2686 N N . THR A 1 345 ? 17.914 11.066 -5.783 1.00 97.06 345 THR A N 1
ATOM 2687 C CA . THR A 1 345 ? 17.465 10.103 -4.771 1.00 97.06 345 THR A CA 1
ATOM 2688 C C . THR A 1 345 ? 16.358 9.205 -5.307 1.00 97.06 345 THR A C 1
ATOM 2690 O O . THR A 1 345 ? 16.432 7.990 -5.117 1.00 97.06 345 THR A O 1
ATOM 2693 N N . ARG A 1 346 ? 15.389 9.744 -6.062 1.00 96.00 346 ARG A N 1
ATOM 2694 C CA . ARG A 1 346 ? 14.375 8.917 -6.740 1.00 96.00 346 ARG A CA 1
ATOM 2695 C C . ARG A 1 346 ? 15.021 7.898 -7.683 1.00 96.00 346 ARG A C 1
ATOM 2697 O O . ARG A 1 346 ? 14.690 6.713 -7.628 1.00 96.00 346 ARG A O 1
ATOM 2704 N N . ALA A 1 347 ? 16.011 8.315 -8.473 1.00 95.25 347 ALA A N 1
ATOM 2705 C CA . ALA A 1 347 ? 16.729 7.420 -9.374 1.00 95.25 347 ALA A CA 1
ATOM 2706 C C . ALA A 1 347 ? 17.538 6.340 -8.640 1.00 95.25 347 ALA A C 1
ATOM 2708 O O . ALA A 1 347 ? 17.629 5.210 -9.128 1.00 95.25 347 ALA A O 1
ATOM 2709 N N . MET A 1 348 ? 18.114 6.651 -7.474 1.00 95.44 348 MET A N 1
ATOM 2710 C CA . MET A 1 348 ? 18.772 5.652 -6.623 1.00 95.44 348 MET A CA 1
ATOM 2711 C C . MET A 1 348 ? 17.780 4.611 -6.105 1.00 95.44 348 MET A C 1
ATOM 2713 O O . MET A 1 348 ? 18.054 3.415 -6.205 1.00 95.44 348 MET A O 1
ATOM 2717 N N . VAL A 1 349 ? 16.611 5.044 -5.627 1.00 95.81 349 VAL A N 1
ATOM 2718 C CA . VAL A 1 349 ? 15.548 4.146 -5.154 1.00 95.81 349 VAL A CA 1
ATOM 2719 C C . VAL A 1 349 ? 15.074 3.212 -6.273 1.00 95.81 349 VAL A C 1
ATOM 2721 O O . VAL A 1 349 ? 14.993 1.997 -6.079 1.00 95.81 349 VAL A O 1
ATOM 2724 N N . TRP A 1 350 ? 14.848 3.736 -7.481 1.00 96.38 350 TRP A N 1
ATOM 2725 C CA . TRP A 1 350 ? 14.473 2.909 -8.633 1.00 96.38 350 TRP A CA 1
ATOM 2726 C C . TRP A 1 350 ? 15.547 1.899 -9.027 1.00 96.38 350 TRP A C 1
ATOM 2728 O O . TRP A 1 350 ? 15.234 0.749 -9.330 1.00 96.38 350 TRP A O 1
ATOM 2738 N N . GLN A 1 351 ? 16.819 2.292 -9.004 1.00 94.31 351 GLN A N 1
ATOM 2739 C CA . GLN A 1 351 ? 17.924 1.372 -9.273 1.00 94.31 351 GLN A CA 1
ATOM 2740 C C . GLN A 1 351 ? 18.077 0.321 -8.164 1.00 94.31 351 GLN A C 1
ATOM 2742 O O . GLN A 1 351 ? 18.405 -0.828 -8.462 1.00 94.31 351 GLN A O 1
ATOM 2747 N N . PHE A 1 352 ? 17.785 0.659 -6.907 1.00 93.75 352 PHE A N 1
ATOM 2748 C CA . PHE A 1 352 ? 17.739 -0.317 -5.820 1.00 93.75 352 PHE A CA 1
ATOM 2749 C C . PHE A 1 352 ? 16.654 -1.374 -6.074 1.00 93.75 352 PHE A C 1
ATOM 2751 O O . PHE A 1 352 ? 16.959 -2.570 -6.091 1.00 93.75 352 PHE A O 1
ATOM 2758 N N . LEU A 1 353 ? 15.426 -0.942 -6.392 1.00 94.56 353 LEU A N 1
ATOM 2759 C CA . LEU A 1 353 ? 14.327 -1.826 -6.813 1.00 94.56 353 LEU A CA 1
ATOM 2760 C C . LEU A 1 353 ? 14.714 -2.671 -8.035 1.00 94.56 353 LEU A C 1
ATOM 2762 O O . LEU A 1 353 ? 14.441 -3.868 -8.092 1.00 94.56 353 LEU A O 1
ATOM 2766 N N . GLY A 1 354 ? 15.430 -2.084 -8.991 1.00 93.75 354 GLY A N 1
ATOM 2767 C CA . GLY A 1 354 ? 15.975 -2.797 -10.142 1.00 93.75 354 GLY A CA 1
ATOM 2768 C C . GLY A 1 354 ? 16.945 -3.918 -9.772 1.00 93.75 354 GLY A C 1
ATOM 2769 O O . GLY A 1 354 ? 16.975 -4.976 -10.405 1.00 93.75 354 GLY A O 1
ATOM 2770 N N . GLY A 1 355 ? 17.725 -3.724 -8.710 1.00 91.88 355 GLY A N 1
ATOM 2771 C CA . GLY A 1 355 ? 18.602 -4.746 -8.146 1.00 91.88 355 GLY A CA 1
ATOM 2772 C C . GLY A 1 355 ? 17.835 -5.967 -7.632 1.00 91.88 355 GLY A C 1
ATOM 2773 O O . GLY A 1 355 ? 18.338 -7.092 -7.729 1.00 91.88 355 GLY A O 1
ATOM 2774 N N . CYS A 1 356 ? 16.597 -5.786 -7.162 1.00 92.75 356 CYS A N 1
ATOM 2775 C CA . CYS A 1 356 ? 15.739 -6.870 -6.682 1.00 92.75 356 CYS A CA 1
ATOM 2776 C C . CYS A 1 356 ? 15.383 -7.873 -7.791 1.00 92.75 356 CYS A C 1
ATOM 2778 O O . CYS A 1 356 ? 15.205 -9.057 -7.493 1.00 92.75 356 CYS A O 1
ATOM 2780 N N . PHE A 1 357 ? 15.419 -7.484 -9.076 1.00 92.19 357 PHE A N 1
ATOM 2781 C CA . PHE A 1 357 ? 15.278 -8.433 -10.189 1.00 92.19 357 PHE A CA 1
ATOM 2782 C C . PHE A 1 357 ? 16.351 -9.520 -10.196 1.00 92.19 357 PHE A C 1
ATOM 2784 O O . PHE A 1 357 ? 16.122 -10.568 -10.796 1.00 92.19 357 PHE A O 1
ATOM 2791 N N . LYS A 1 358 ? 17.502 -9.310 -9.544 1.00 88.38 358 LYS A N 1
ATOM 2792 C CA . LYS A 1 358 ? 18.590 -10.294 -9.416 1.00 88.38 358 LYS A CA 1
ATOM 2793 C C . LYS A 1 358 ? 18.500 -11.130 -8.135 1.00 88.38 358 LYS A C 1
ATOM 2795 O O . LYS A 1 358 ? 19.214 -12.122 -8.022 1.00 88.38 358 LYS A O 1
ATOM 2800 N N . GLY A 1 359 ? 17.627 -10.754 -7.201 1.00 87.00 359 GLY A N 1
ATOM 2801 C CA . GLY A 1 359 ? 17.520 -11.356 -5.876 1.00 87.00 359 GLY A CA 1
ATOM 2802 C C . GLY A 1 359 ? 16.911 -12.762 -5.843 1.00 87.00 359 GLY A C 1
ATOM 2803 O O . GLY A 1 359 ? 16.625 -13.401 -6.869 1.00 87.00 359 GLY A O 1
ATOM 2804 N N . ALA A 1 360 ? 16.690 -13.241 -4.617 1.00 88.50 360 ALA A N 1
ATOM 2805 C CA . ALA A 1 360 ? 16.000 -14.496 -4.348 1.00 88.50 360 ALA A CA 1
ATOM 2806 C C . ALA A 1 360 ? 14.597 -14.511 -4.978 1.00 88.50 360 ALA A C 1
ATOM 2808 O O . ALA A 1 360 ? 14.048 -13.478 -5.358 1.00 88.50 360 ALA A O 1
ATOM 2809 N N . ARG A 1 361 ? 14.007 -15.704 -5.126 1.00 88.31 361 ARG A N 1
ATOM 2810 C CA . ARG A 1 361 ? 12.665 -15.840 -5.714 1.00 88.31 361 ARG A CA 1
ATOM 2811 C C . ARG A 1 361 ? 11.630 -14.985 -4.976 1.00 88.31 361 ARG A C 1
ATOM 2813 O O . ARG A 1 361 ? 10.947 -14.227 -5.646 1.00 88.31 361 ARG A O 1
ATOM 2820 N N . ALA A 1 362 ? 11.597 -15.063 -3.646 1.00 85.56 362 ALA A N 1
ATOM 2821 C CA . ALA A 1 362 ? 10.670 -14.293 -2.820 1.00 85.56 362 ALA A CA 1
ATOM 2822 C C . ALA A 1 362 ? 10.779 -12.784 -3.096 1.00 85.56 362 ALA A C 1
ATOM 2824 O O . ALA A 1 362 ? 9.790 -12.154 -3.433 1.00 85.56 362 ALA A O 1
ATOM 2825 N N . THR A 1 363 ? 11.996 -12.228 -3.102 1.00 89.06 363 THR A N 1
ATOM 2826 C CA . THR A 1 363 ? 12.235 -10.807 -3.410 1.00 89.06 363 THR A CA 1
ATOM 2827 C C . THR A 1 363 ? 11.735 -10.405 -4.800 1.00 89.06 363 THR A C 1
ATOM 2829 O O . THR A 1 363 ? 11.264 -9.291 -4.992 1.00 89.06 363 THR A O 1
ATOM 2832 N N . ARG A 1 364 ? 11.846 -11.295 -5.791 1.00 91.25 364 ARG A N 1
ATOM 2833 C CA . ARG A 1 364 ? 11.368 -11.032 -7.156 1.00 91.25 364 ARG A CA 1
ATOM 2834 C C . ARG A 1 364 ? 9.852 -11.064 -7.252 1.00 91.25 364 ARG A C 1
ATOM 2836 O O . ARG A 1 364 ? 9.288 -10.230 -7.949 1.00 91.25 364 ARG A O 1
ATOM 2843 N N . ASP A 1 365 ? 9.231 -12.020 -6.574 1.00 88.38 365 ASP A N 1
ATOM 2844 C CA . ASP A 1 365 ? 7.777 -12.159 -6.532 1.00 88.38 365 ASP A CA 1
ATOM 2845 C C . ASP A 1 365 ? 7.172 -10.926 -5.829 1.00 88.38 365 ASP A C 1
ATOM 2847 O O . ASP A 1 365 ? 6.344 -10.240 -6.424 1.00 88.38 365 ASP A O 1
ATOM 2851 N N . SER A 1 366 ? 7.723 -10.539 -4.672 1.00 87.25 366 SER A N 1
ATOM 2852 C CA . SER A 1 366 ? 7.435 -9.278 -3.968 1.00 87.25 366 SER A CA 1
ATOM 2853 C C . SER A 1 366 ? 7.596 -8.034 -4.842 1.00 87.25 366 SER A C 1
ATOM 2855 O O . SER A 1 366 ? 6.704 -7.193 -4.921 1.00 87.25 366 SER A O 1
ATOM 2857 N N . LEU A 1 367 ? 8.715 -7.916 -5.568 1.00 92.94 367 LEU A N 1
ATOM 2858 C CA . LEU A 1 367 ? 8.938 -6.796 -6.485 1.00 92.94 367 LEU A CA 1
ATOM 2859 C C . LEU A 1 367 ? 7.861 -6.735 -7.573 1.00 92.94 367 LEU A C 1
ATOM 2861 O O . LEU A 1 367 ? 7.370 -5.653 -7.879 1.00 92.94 367 LEU A O 1
ATOM 2865 N N . ALA A 1 368 ? 7.499 -7.873 -8.169 1.00 90.88 368 ALA A N 1
ATOM 2866 C CA . ALA A 1 368 ? 6.478 -7.909 -9.208 1.00 90.88 368 ALA A CA 1
ATOM 2867 C C . ALA A 1 368 ? 5.115 -7.447 -8.672 1.00 90.88 368 ALA A C 1
ATOM 2869 O O . ALA A 1 368 ? 4.448 -6.653 -9.332 1.00 90.88 368 ALA A O 1
ATOM 2870 N N . VAL A 1 369 ? 4.739 -7.884 -7.464 1.00 85.75 369 VAL A N 1
ATOM 2871 C CA . VAL A 1 369 ? 3.516 -7.436 -6.780 1.00 85.75 369 VAL A CA 1
ATOM 2872 C C . VAL A 1 369 ? 3.569 -5.934 -6.496 1.00 85.75 369 VAL A C 1
ATOM 2874 O O . VAL A 1 369 ? 2.622 -5.218 -6.818 1.00 85.75 369 VAL A O 1
ATOM 2877 N N . ALA A 1 370 ? 4.681 -5.438 -5.946 1.00 89.25 370 ALA A N 1
ATOM 2878 C CA . ALA A 1 370 ? 4.855 -4.026 -5.619 1.00 89.25 370 ALA A CA 1
ATOM 2879 C C . ALA A 1 370 ? 4.751 -3.128 -6.862 1.00 89.25 370 ALA A C 1
ATOM 2881 O O . ALA A 1 370 ? 4.036 -2.130 -6.841 1.00 89.25 370 ALA A O 1
ATOM 2882 N N . LEU A 1 371 ? 5.412 -3.502 -7.963 1.00 91.19 371 LEU A N 1
ATOM 2883 C CA . LEU A 1 371 ? 5.359 -2.751 -9.220 1.00 91.19 371 LEU A CA 1
ATOM 2884 C C . LEU A 1 371 ? 3.962 -2.778 -9.848 1.00 91.19 371 LEU A C 1
ATOM 2886 O O . LEU A 1 371 ? 3.527 -1.764 -10.381 1.00 91.19 371 LEU A O 1
ATOM 2890 N N . ASN A 1 372 ? 3.235 -3.895 -9.759 1.00 84.94 372 ASN A N 1
ATOM 2891 C CA . ASN A 1 372 ? 1.879 -3.996 -10.307 1.00 84.94 372 ASN A CA 1
ATOM 2892 C C . ASN A 1 372 ? 0.859 -3.115 -9.555 1.00 84.94 372 ASN A C 1
ATOM 2894 O O . ASN A 1 372 ? -0.182 -2.759 -10.097 1.00 84.94 372 ASN A O 1
ATOM 2898 N N . LYS A 1 373 ? 1.161 -2.730 -8.308 1.00 81.31 373 LYS A N 1
ATOM 2899 C CA . LYS A 1 373 ? 0.343 -1.808 -7.503 1.00 81.31 373 LYS A CA 1
ATOM 2900 C C . LYS A 1 373 ? 0.620 -0.328 -7.802 1.00 81.31 373 LYS A C 1
ATOM 2902 O O . LYS A 1 373 ? 0.055 0.533 -7.131 1.00 81.31 373 LYS A O 1
ATOM 2907 N N . LEU A 1 374 ? 1.483 -0.005 -8.768 1.00 86.69 374 LEU A N 1
ATOM 2908 C CA . LEU A 1 374 ? 1.848 1.376 -9.081 1.00 86.69 374 LEU A CA 1
ATOM 2909 C C . LEU A 1 374 ? 1.048 1.964 -10.249 1.00 86.69 374 LEU A C 1
ATOM 2911 O O . LEU A 1 374 ? 0.792 1.268 -11.230 1.00 86.69 374 LEU A O 1
ATOM 2915 N N . PRO A 1 375 ? 0.735 3.275 -10.216 1.00 83.50 375 PRO A N 1
ATOM 2916 C CA . PRO A 1 375 ? 0.206 3.967 -11.385 1.00 83.50 375 PRO A CA 1
ATOM 2917 C C . PRO A 1 375 ? 1.161 3.861 -12.583 1.00 83.50 375 PRO A C 1
ATOM 2919 O O . PRO A 1 375 ? 2.373 4.047 -12.440 1.00 83.50 375 PRO A O 1
ATOM 2922 N N . ALA A 1 376 ? 0.616 3.655 -13.786 1.00 83.44 376 ALA A N 1
ATOM 2923 C CA . ALA A 1 376 ? 1.402 3.504 -15.016 1.00 83.44 376 ALA A CA 1
ATOM 2924 C C . ALA A 1 376 ? 2.352 4.689 -15.287 1.00 83.44 376 ALA A C 1
ATOM 2926 O O . ALA A 1 376 ? 3.472 4.500 -15.764 1.00 83.44 376 ALA A O 1
ATOM 2927 N N . SER A 1 377 ? 1.943 5.915 -14.938 1.00 82.44 377 SER A N 1
ATOM 2928 C CA . SER A 1 377 ? 2.781 7.115 -15.070 1.00 82.44 377 SER A CA 1
ATOM 2929 C C . SER A 1 377 ? 4.023 7.070 -14.175 1.00 82.44 377 SER A C 1
ATOM 2931 O O . SER A 1 377 ? 5.105 7.471 -14.606 1.00 82.44 377 SER A O 1
ATOM 2933 N N . LEU A 1 378 ? 3.895 6.524 -12.964 1.00 87.38 378 LEU A N 1
ATOM 2934 C CA . LEU A 1 378 ? 5.007 6.361 -12.032 1.00 87.38 378 LEU A CA 1
ATOM 2935 C C . LEU A 1 378 ? 5.932 5.210 -12.448 1.00 87.38 378 LEU A C 1
ATOM 2937 O O . LEU A 1 378 ? 7.149 5.330 -12.340 1.00 87.38 378 LEU A O 1
ATOM 2941 N N . LEU A 1 379 ? 5.379 4.117 -12.984 1.00 89.69 379 LEU A N 1
ATOM 2942 C CA . LEU A 1 379 ? 6.185 3.043 -13.574 1.00 89.69 379 LEU A CA 1
ATOM 2943 C C . LEU A 1 379 ? 7.003 3.536 -14.772 1.00 89.69 379 LEU A C 1
ATOM 2945 O O . LEU A 1 379 ? 8.184 3.206 -14.889 1.00 89.69 379 LEU A O 1
ATOM 2949 N N . ALA A 1 380 ? 6.403 4.349 -15.646 1.00 87.88 380 ALA A N 1
ATOM 2950 C CA . ALA A 1 380 ? 7.098 4.951 -16.779 1.00 87.88 380 ALA A CA 1
ATOM 2951 C C . ALA A 1 380 ? 8.266 5.842 -16.325 1.00 87.88 380 ALA A C 1
ATOM 2953 O O . ALA A 1 380 ? 9.361 5.743 -16.882 1.00 87.88 380 ALA A O 1
ATOM 2954 N N . GLU A 1 381 ? 8.062 6.653 -15.284 1.00 88.06 381 GLU A N 1
ATOM 2955 C CA . GLU A 1 381 ? 9.135 7.409 -14.631 1.00 88.06 381 GLU A CA 1
ATOM 2956 C C . GLU A 1 381 ? 10.228 6.479 -14.089 1.00 88.06 381 GLU A C 1
ATOM 2958 O O . GLU A 1 381 ? 11.407 6.708 -14.350 1.00 88.06 381 GLU A O 1
ATOM 2963 N N . GLY A 1 382 ? 9.861 5.407 -13.384 1.00 90.81 382 GLY A N 1
ATOM 2964 C CA . GLY A 1 382 ? 10.830 4.465 -12.826 1.00 90.81 382 GLY A CA 1
ATOM 2965 C C . GLY A 1 382 ? 11.704 3.801 -13.882 1.00 90.81 382 GLY A C 1
ATOM 2966 O O . GLY A 1 382 ? 12.920 3.692 -13.715 1.00 90.81 382 GLY A O 1
ATOM 2967 N N . VAL A 1 383 ? 11.118 3.427 -15.021 1.00 91.19 383 VAL A N 1
ATOM 2968 C CA . VAL A 1 383 ? 11.871 2.929 -16.180 1.00 91.19 383 VAL A CA 1
ATOM 2969 C C . VAL A 1 383 ? 12.858 3.986 -16.688 1.00 91.19 383 VAL A C 1
ATOM 2971 O O . VAL A 1 383 ? 14.027 3.658 -16.897 1.00 91.19 383 VAL A O 1
ATOM 2974 N N . GLN A 1 384 ? 12.429 5.244 -16.840 1.00 89.50 384 GLN A N 1
ATOM 2975 C CA . GLN A 1 384 ? 13.299 6.349 -17.272 1.00 89.50 384 GLN A CA 1
ATOM 2976 C C . GLN A 1 384 ? 14.439 6.617 -16.279 1.00 89.50 384 GLN A C 1
ATOM 2978 O O . GLN A 1 384 ? 15.572 6.868 -16.688 1.00 89.50 384 GLN A O 1
ATOM 2983 N N . GLN A 1 385 ? 14.166 6.499 -14.980 1.00 91.62 385 GLN A N 1
ATOM 2984 C CA . GLN A 1 385 ? 15.139 6.705 -13.906 1.00 91.62 385 GLN A CA 1
ATOM 2985 C C . GLN A 1 385 ? 16.022 5.477 -13.620 1.00 91.62 385 GLN A C 1
ATOM 2987 O O . GLN A 1 385 ? 16.873 5.508 -12.730 1.00 91.62 385 GLN A O 1
ATOM 2992 N N . GLY A 1 386 ? 15.903 4.414 -14.420 1.00 89.69 386 GLY A N 1
ATOM 2993 C CA . GLY A 1 386 ? 16.852 3.305 -14.420 1.00 89.69 386 GLY A CA 1
ATOM 2994 C C . GLY A 1 386 ? 16.426 2.075 -13.623 1.00 89.69 386 GLY A C 1
ATOM 2995 O O . GLY A 1 386 ? 17.297 1.280 -13.280 1.00 89.69 386 GLY A O 1
ATOM 2996 N N . LEU A 1 387 ? 15.126 1.853 -13.398 1.00 94.62 387 LEU A N 1
ATOM 2997 C CA . LEU A 1 387 ? 14.595 0.615 -12.801 1.00 94.62 387 LEU A CA 1
ATOM 2998 C C . LEU A 1 387 ? 15.177 -0.652 -13.452 1.00 94.62 387 LEU A C 1
ATOM 3000 O O . LEU A 1 387 ? 15.490 -1.620 -12.772 1.00 94.62 387 LEU A O 1
ATOM 3004 N N . LEU A 1 388 ? 15.363 -0.662 -14.774 1.00 93.81 388 LEU A N 1
ATOM 3005 C CA . LEU A 1 388 ? 15.906 -1.826 -15.483 1.00 93.81 388 LEU A CA 1
ATOM 3006 C C . LEU A 1 388 ? 17.422 -1.778 -15.683 1.00 93.81 388 LEU A C 1
ATOM 3008 O O . LEU A 1 388 ? 17.992 -2.767 -16.134 1.00 93.81 388 LEU A O 1
ATOM 3012 N N . ARG A 1 389 ? 18.100 -0.681 -15.320 1.00 89.06 389 ARG A N 1
ATOM 3013 C CA . ARG A 1 389 ? 19.547 -0.514 -15.534 1.00 89.06 389 ARG A CA 1
ATOM 3014 C C . ARG A 1 389 ? 20.373 -1.607 -14.844 1.00 89.06 389 ARG A C 1
ATOM 3016 O O . ARG A 1 389 ? 21.217 -2.189 -15.526 1.00 89.06 389 ARG A O 1
ATOM 3023 N N . PRO A 1 390 ? 20.130 -1.964 -13.562 1.00 88.94 390 PRO A N 1
ATOM 3024 C CA . PRO A 1 390 ? 20.880 -3.039 -12.921 1.00 88.94 390 PRO A CA 1
ATOM 3025 C C . PRO A 1 390 ? 20.773 -4.343 -13.704 1.00 88.94 390 PRO A C 1
ATOM 3027 O O . PRO A 1 390 ? 21.778 -5.013 -13.910 1.00 88.94 390 PRO A O 1
ATOM 3030 N N . LEU A 1 391 ? 19.570 -4.704 -14.154 1.00 87.25 391 LEU A N 1
ATOM 3031 C CA . LEU A 1 391 ? 19.346 -5.941 -14.890 1.00 87.25 391 LEU A CA 1
ATOM 3032 C C . LEU A 1 391 ? 19.893 -5.883 -16.320 1.00 87.25 391 LEU A C 1
ATOM 3034 O O . LEU A 1 391 ? 20.476 -6.864 -16.765 1.00 87.25 391 LEU A O 1
ATOM 3038 N N . GLY A 1 392 ? 19.738 -4.754 -17.011 1.00 82.06 392 GLY A N 1
ATOM 3039 C CA . GLY A 1 392 ? 20.146 -4.575 -18.404 1.00 82.06 392 GLY A CA 1
ATOM 3040 C C . GLY A 1 392 ? 21.644 -4.768 -18.631 1.00 82.06 392 GLY A C 1
ATOM 3041 O O . GLY A 1 392 ? 22.025 -5.306 -19.664 1.00 82.06 392 GLY A O 1
ATOM 3042 N N . HIS A 1 393 ? 22.486 -4.423 -17.650 1.00 76.06 393 HIS A N 1
ATOM 3043 C CA . HIS A 1 393 ? 23.927 -4.697 -17.716 1.00 76.06 393 HIS A CA 1
ATOM 3044 C C . HIS A 1 393 ? 24.266 -6.197 -17.729 1.00 76.06 393 HIS A C 1
ATOM 3046 O O . HIS A 1 393 ? 25.202 -6.600 -18.414 1.00 76.06 393 HIS A O 1
ATOM 3052 N N . ASP A 1 394 ? 23.514 -7.024 -16.998 1.00 77.50 394 ASP A N 1
ATOM 3053 C CA . ASP A 1 394 ? 23.809 -8.457 -16.853 1.00 77.50 394 ASP A CA 1
ATOM 3054 C C . ASP A 1 394 ? 23.018 -9.318 -17.845 1.00 77.50 394 ASP A C 1
ATOM 3056 O O . ASP A 1 394 ? 23.442 -10.409 -18.231 1.00 77.50 394 ASP A O 1
ATOM 3060 N N . ASN A 1 395 ? 21.801 -8.884 -18.169 1.00 83.50 395 ASN A N 1
ATOM 3061 C CA . ASN A 1 395 ? 20.847 -9.636 -18.964 1.00 83.50 395 ASN A CA 1
ATOM 3062 C C . ASN A 1 395 ? 19.898 -8.704 -19.741 1.00 83.50 395 ASN A C 1
ATOM 3064 O O . ASN A 1 395 ? 18.741 -8.530 -19.334 1.00 83.50 395 ASN A O 1
ATOM 3068 N N . PRO A 1 396 ? 20.367 -8.123 -20.859 1.00 83.94 396 PRO A N 1
ATOM 3069 C CA . PRO A 1 396 ? 19.575 -7.192 -21.660 1.00 83.94 396 PRO A CA 1
ATOM 3070 C C . PRO A 1 396 ? 18.296 -7.841 -22.206 1.00 83.94 396 PRO A C 1
ATOM 3072 O O . PRO A 1 396 ? 17.227 -7.248 -22.118 1.00 83.94 396 PRO A O 1
ATOM 3075 N N . GLU A 1 397 ? 18.353 -9.106 -22.642 1.00 85.25 397 GLU A N 1
ATOM 3076 C CA . GLU A 1 397 ? 17.174 -9.809 -23.172 1.00 85.25 397 GLU A CA 1
ATOM 3077 C C . GLU A 1 397 ? 16.053 -9.970 -22.135 1.00 85.25 397 GLU A C 1
ATOM 3079 O O . GLU A 1 397 ? 14.867 -9.865 -22.455 1.00 85.25 397 GLU A O 1
ATOM 3084 N N . LEU A 1 398 ? 16.405 -10.273 -20.881 1.00 87.00 398 LEU A N 1
ATOM 3085 C CA . LEU A 1 398 ? 15.417 -10.367 -19.809 1.00 87.00 398 LEU A CA 1
ATOM 3086 C C . LEU A 1 398 ? 14.896 -8.982 -19.413 1.00 87.00 398 LEU A C 1
ATOM 3088 O O . LEU A 1 398 ? 13.711 -8.861 -19.107 1.00 87.00 398 LEU A O 1
ATOM 3092 N N . ALA A 1 399 ? 15.748 -7.953 -19.437 1.00 86.38 399 ALA A N 1
ATOM 3093 C CA . ALA A 1 399 ? 15.332 -6.577 -19.189 1.00 86.38 399 ALA A CA 1
ATOM 3094 C C . ALA A 1 399 ? 14.301 -6.103 -20.227 1.00 86.38 399 ALA A C 1
ATOM 3096 O O . ALA A 1 399 ? 13.278 -5.549 -19.835 1.00 86.38 399 ALA A O 1
ATOM 3097 N N . ASP A 1 400 ? 14.493 -6.414 -21.512 1.00 84.25 400 ASP A N 1
ATOM 3098 C CA . ASP A 1 400 ? 13.542 -6.070 -22.578 1.00 84.25 400 ASP A CA 1
ATOM 3099 C C . ASP A 1 400 ? 12.194 -6.779 -22.416 1.00 84.25 400 ASP A C 1
ATOM 3101 O O . ASP A 1 400 ? 11.133 -6.169 -22.571 1.00 84.25 400 ASP A O 1
ATOM 3105 N N . LYS A 1 401 ? 12.209 -8.065 -22.042 1.00 87.94 401 LYS A N 1
ATOM 3106 C CA . LYS A 1 401 ? 10.978 -8.819 -21.749 1.00 87.94 401 LYS A CA 1
ATOM 3107 C C . LYS A 1 401 ? 10.213 -8.215 -20.573 1.00 87.94 401 LYS A C 1
ATOM 3109 O O . LYS A 1 401 ? 8.993 -8.087 -20.632 1.00 87.94 401 LYS A O 1
ATOM 3114 N N . ILE A 1 402 ? 10.931 -7.819 -19.523 1.00 90.44 402 ILE A N 1
ATOM 3115 C CA . ILE A 1 402 ? 10.336 -7.173 -18.351 1.00 90.44 402 ILE A CA 1
ATOM 3116 C C . ILE A 1 402 ? 9.787 -5.793 -18.721 1.00 90.44 402 ILE A C 1
ATOM 3118 O O . ILE A 1 402 ? 8.675 -5.465 -18.319 1.00 90.44 402 ILE A O 1
ATOM 3122 N N . LEU A 1 403 ? 10.509 -5.012 -19.528 1.00 88.19 403 LEU A N 1
ATOM 3123 C CA . LEU A 1 403 ? 10.037 -3.724 -20.035 1.00 88.19 403 LEU A CA 1
ATOM 3124 C C . LEU A 1 403 ? 8.730 -3.870 -20.816 1.00 88.19 403 LEU A C 1
ATOM 3126 O O . LEU A 1 403 ? 7.801 -3.091 -20.608 1.00 88.19 403 LEU A O 1
ATOM 3130 N N . PHE A 1 404 ? 8.656 -4.865 -21.701 1.00 85.12 404 PHE A N 1
ATOM 3131 C CA . PHE A 1 404 ? 7.443 -5.160 -22.451 1.00 85.12 404 PHE A CA 1
ATOM 3132 C C . PHE A 1 404 ? 6.283 -5.489 -21.507 1.00 85.12 404 PHE A C 1
ATOM 3134 O O . PHE A 1 404 ? 5.243 -4.844 -21.591 1.00 85.12 404 PHE A O 1
ATOM 3141 N N . ALA A 1 405 ? 6.494 -6.403 -20.555 1.00 85.88 405 ALA A N 1
ATOM 3142 C CA . ALA A 1 405 ? 5.465 -6.816 -19.603 1.00 85.88 405 ALA A CA 1
ATOM 3143 C C . ALA A 1 405 ? 4.984 -5.680 -18.678 1.00 85.88 405 ALA A C 1
ATOM 3145 O O . ALA A 1 405 ? 3.802 -5.636 -18.343 1.00 85.88 405 ALA A O 1
ATOM 3146 N N . LEU A 1 406 ? 5.865 -4.748 -18.289 1.00 85.12 406 LEU A N 1
ATOM 3147 C CA . LEU A 1 406 ? 5.478 -3.541 -17.544 1.00 85.12 406 LEU A CA 1
ATOM 3148 C C . LEU A 1 406 ? 4.603 -2.608 -18.392 1.00 85.12 406 LEU A C 1
ATOM 3150 O O . LEU A 1 406 ? 3.634 -2.055 -17.887 1.00 85.12 406 LEU A O 1
ATOM 3154 N N . ARG A 1 407 ? 4.925 -2.438 -19.681 1.00 82.00 407 ARG A N 1
ATOM 3155 C CA . ARG A 1 407 ? 4.155 -1.580 -20.600 1.00 82.00 407 ARG A CA 1
ATOM 3156 C C . ARG A 1 407 ? 2.803 -2.171 -20.988 1.00 82.00 407 ARG A C 1
ATOM 3158 O O . ARG A 1 407 ? 1.896 -1.412 -21.302 1.00 82.00 407 ARG A O 1
ATOM 3165 N N . SER A 1 408 ? 2.687 -3.496 -21.010 1.00 82.31 408 SER A N 1
ATOM 3166 C CA . SER A 1 408 ? 1.446 -4.207 -21.325 1.00 82.31 408 SER A CA 1
ATOM 3167 C C . SER A 1 408 ? 0.611 -4.559 -20.095 1.00 82.31 408 SER A C 1
ATOM 3169 O O . SER A 1 408 ? -0.332 -5.332 -20.235 1.00 82.31 408 SER A O 1
ATOM 3171 N N . GLU A 1 409 ? 0.977 -4.063 -18.904 1.00 80.31 409 GLU A N 1
ATOM 3172 C CA . GLU A 1 409 ? 0.286 -4.348 -17.632 1.00 80.31 409 GLU A CA 1
ATOM 3173 C C . GLU A 1 409 ? 0.102 -5.857 -17.368 1.00 80.31 409 GLU A C 1
ATOM 3175 O O . GLU A 1 409 ? -0.833 -6.303 -16.713 1.00 80.31 409 GLU A O 1
ATOM 3180 N N . SER A 1 410 ? 1.022 -6.675 -17.886 1.00 80.69 410 SER A N 1
ATOM 3181 C CA . SER A 1 410 ? 0.995 -8.139 -17.763 1.00 80.69 410 SER A CA 1
ATOM 3182 C C . SER A 1 410 ? 2.047 -8.653 -16.775 1.00 80.69 410 SER A C 1
ATOM 3184 O O . SER A 1 410 ? 2.405 -9.837 -16.775 1.00 80.69 410 SER A O 1
ATOM 3186 N N . MET A 1 411 ? 2.622 -7.749 -15.980 1.00 84.69 411 MET A N 1
ATOM 3187 C CA . MET A 1 411 ? 3.654 -8.065 -15.004 1.00 84.69 411 MET A CA 1
ATOM 3188 C C . MET A 1 411 ? 3.028 -8.596 -13.716 1.00 84.69 411 MET A C 1
ATOM 3190 O O . MET A 1 411 ? 2.293 -7.892 -13.035 1.00 84.69 411 MET A O 1
ATOM 3194 N N . ASN A 1 412 ? 3.378 -9.823 -13.345 1.00 85.69 412 ASN A N 1
ATOM 3195 C CA . ASN A 1 412 ? 3.079 -10.394 -12.038 1.00 85.69 412 ASN A CA 1
ATOM 3196 C C . ASN A 1 412 ? 4.172 -11.403 -11.653 1.00 85.69 412 ASN A C 1
ATOM 3198 O O . ASN A 1 412 ? 5.099 -11.667 -12.428 1.00 85.69 412 ASN A O 1
ATOM 3202 N N . ALA A 1 413 ? 4.089 -11.950 -10.439 1.00 85.06 413 ALA A N 1
ATOM 3203 C CA . ALA A 1 413 ? 5.070 -12.912 -9.945 1.00 85.06 413 ALA A CA 1
ATOM 3204 C C . ALA A 1 413 ? 5.215 -14.112 -10.899 1.00 85.06 413 ALA A C 1
ATOM 3206 O O . ALA A 1 413 ? 6.330 -14.508 -11.248 1.00 85.06 413 ALA A O 1
ATOM 3207 N N . GLU A 1 414 ? 4.103 -14.655 -11.397 1.00 83.12 414 GLU A N 1
ATOM 3208 C CA . GLU A 1 414 ? 4.126 -15.808 -12.291 1.00 83.12 414 GLU A CA 1
ATOM 3209 C C . GLU A 1 414 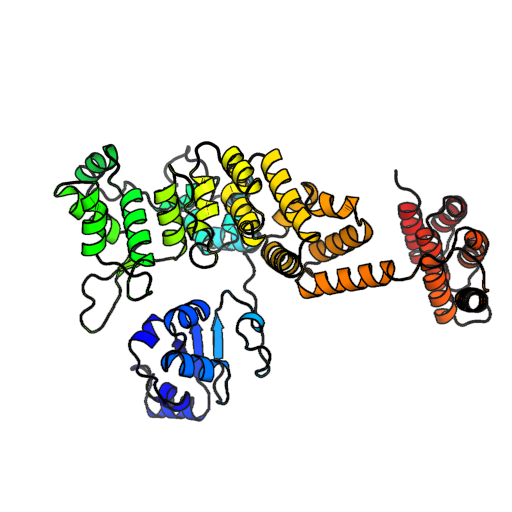? 4.797 -15.489 -13.632 1.00 83.12 414 GLU A C 1
ATOM 3211 O O . GLU A 1 414 ? 5.728 -16.198 -14.035 1.00 83.12 414 GLU A O 1
ATOM 3216 N N . SER A 1 415 ? 4.388 -14.410 -14.303 1.00 86.94 415 SER A N 1
ATOM 3217 C CA . SER A 1 415 ? 4.943 -14.009 -15.596 1.00 86.94 415 SER A CA 1
ATOM 3218 C C . SER A 1 415 ? 6.437 -13.700 -15.478 1.00 86.94 415 SER A C 1
ATOM 3220 O O . SER A 1 415 ? 7.228 -14.142 -16.318 1.00 86.94 415 SER A O 1
ATOM 3222 N N . LEU A 1 416 ? 6.874 -13.079 -14.375 1.00 90.12 416 LEU A N 1
ATOM 3223 C CA . LEU A 1 416 ? 8.291 -12.861 -14.082 1.00 90.12 416 LEU A CA 1
ATOM 3224 C C . LEU A 1 416 ? 9.070 -14.175 -13.918 1.00 90.12 416 LEU A C 1
ATOM 3226 O O . LEU A 1 416 ? 10.171 -14.326 -14.467 1.00 90.12 416 LEU A O 1
ATOM 3230 N N . GLN A 1 417 ? 8.516 -15.155 -13.199 1.00 87.81 417 GLN A N 1
ATOM 3231 C CA . GLN A 1 417 ? 9.149 -16.468 -13.062 1.00 87.81 417 GLN A CA 1
ATOM 3232 C C . GLN A 1 417 ? 9.195 -17.224 -14.391 1.00 87.81 417 GLN A C 1
ATOM 3234 O O . GLN A 1 417 ? 10.211 -17.861 -14.687 1.00 87.81 417 GLN A O 1
ATOM 3239 N N . GLN A 1 418 ? 8.143 -17.155 -15.207 1.00 87.75 418 GLN A N 1
ATOM 3240 C CA . GLN A 1 418 ? 8.109 -17.773 -16.532 1.00 87.75 418 GLN A CA 1
ATOM 3241 C C . GLN A 1 418 ? 9.196 -17.180 -17.444 1.00 87.75 418 GLN A C 1
ATOM 3243 O O . GLN A 1 418 ? 10.004 -17.935 -17.997 1.00 87.75 418 GLN A O 1
ATOM 3248 N N . MET A 1 419 ? 9.303 -15.846 -17.511 1.00 89.69 419 MET A N 1
ATOM 3249 C CA . MET A 1 419 ? 10.347 -15.142 -18.268 1.00 89.69 419 MET A CA 1
ATOM 3250 C C . MET A 1 419 ? 11.756 -15.567 -17.832 1.00 89.69 419 MET A C 1
ATOM 3252 O O . MET A 1 419 ? 12.609 -15.873 -18.670 1.00 89.69 419 MET A O 1
ATOM 3256 N N . ARG A 1 420 ? 11.997 -15.675 -16.519 1.00 88.69 420 ARG A N 1
ATOM 3257 C CA . ARG A 1 420 ? 13.295 -16.106 -15.978 1.00 88.69 420 ARG A CA 1
ATOM 3258 C C . ARG A 1 420 ? 13.604 -17.580 -16.201 1.00 88.69 420 ARG A C 1
ATOM 3260 O O . ARG A 1 420 ? 14.757 -17.928 -16.440 1.00 88.69 420 ARG A O 1
ATOM 3267 N N . ARG A 1 421 ? 12.611 -18.465 -16.119 1.00 85.38 421 ARG A N 1
ATOM 3268 C CA . ARG A 1 421 ? 12.797 -19.891 -16.431 1.00 85.38 421 ARG A CA 1
ATOM 3269 C C . ARG A 1 421 ? 13.164 -20.077 -17.898 1.00 85.38 421 ARG A C 1
ATOM 3271 O O . ARG A 1 421 ? 14.053 -20.874 -18.186 1.00 85.38 421 ARG A O 1
ATOM 3278 N N . ALA A 1 422 ? 12.521 -19.339 -18.801 1.00 83.81 422 ALA A N 1
ATOM 3279 C CA . ALA A 1 422 ? 12.858 -19.347 -20.220 1.00 83.81 422 ALA A CA 1
ATOM 3280 C C . ALA A 1 422 ? 14.301 -18.862 -20.460 1.00 83.81 422 ALA A C 1
ATOM 3282 O O . ALA A 1 422 ? 15.056 -19.525 -21.168 1.00 83.81 422 ALA A O 1
ATOM 3283 N N . ASP A 1 423 ? 14.710 -17.775 -19.801 1.00 83.56 423 ASP A N 1
ATOM 3284 C CA . ASP A 1 423 ? 16.084 -17.252 -19.856 1.00 83.56 423 ASP A CA 1
ATOM 3285 C C . ASP A 1 423 ? 17.131 -18.259 -19.343 1.00 83.56 423 ASP A C 1
ATOM 3287 O O . ASP A 1 423 ? 18.122 -18.546 -20.012 1.00 83.56 423 ASP A O 1
ATOM 3291 N N . LEU A 1 424 ? 16.884 -18.874 -18.183 1.00 81.38 424 LEU A N 1
ATOM 3292 C CA . LEU A 1 424 ? 17.784 -19.877 -17.611 1.00 81.38 424 LEU A CA 1
ATOM 3293 C C . LEU A 1 424 ? 17.868 -21.148 -18.460 1.00 81.38 424 LEU A C 1
ATOM 3295 O O . LEU A 1 424 ? 18.930 -21.763 -18.523 1.00 81.38 424 LEU A O 1
ATOM 3299 N N . ARG A 1 425 ? 16.768 -21.557 -19.107 1.00 77.56 425 ARG A N 1
ATOM 3300 C CA . ARG A 1 425 ? 16.775 -22.677 -20.060 1.00 77.56 425 ARG A CA 1
ATOM 3301 C C . ARG A 1 425 ? 17.671 -22.361 -21.253 1.00 77.56 425 ARG A C 1
ATOM 3303 O O . ARG A 1 425 ? 18.496 -23.199 -21.588 1.00 77.56 425 ARG A O 1
ATOM 3310 N N . LYS A 1 426 ? 17.580 -21.145 -21.805 1.00 73.81 426 LYS A N 1
ATOM 3311 C CA . LYS A 1 426 ? 18.458 -20.673 -22.886 1.00 73.81 426 LYS A CA 1
ATOM 3312 C C . LYS A 1 426 ? 19.937 -20.697 -22.468 1.00 73.81 426 LYS A C 1
ATOM 3314 O O . LYS A 1 426 ? 20.770 -21.159 -23.233 1.00 73.81 426 LYS A O 1
ATOM 3319 N N . LYS A 1 427 ? 20.255 -20.298 -21.228 1.00 67.69 427 LYS A N 1
ATOM 3320 C CA . LYS A 1 427 ? 21.629 -20.300 -20.677 1.00 67.69 427 LYS A CA 1
ATOM 3321 C C . LYS A 1 427 ? 22.187 -21.678 -20.299 1.00 67.69 427 LYS A C 1
ATOM 3323 O O . LYS A 1 427 ? 23.399 -21.830 -20.217 1.00 67.69 427 LYS A O 1
ATOM 3328 N N . LYS A 1 428 ? 21.332 -22.666 -20.008 1.00 56.91 428 LYS A N 1
ATOM 3329 C CA . LYS A 1 428 ? 21.741 -24.037 -19.637 1.00 56.91 428 LYS A CA 1
ATOM 3330 C C . LYS A 1 428 ? 22.040 -24.941 -20.835 1.00 56.91 428 LYS A C 1
ATOM 3332 O O . LYS A 1 428 ? 22.514 -26.055 -20.620 1.00 56.91 428 LYS A O 1
ATOM 3337 N N . LEU A 1 429 ? 21.775 -24.500 -22.064 1.00 48.00 429 LEU A N 1
ATOM 3338 C CA . LEU A 1 429 ? 22.309 -25.185 -23.237 1.00 48.00 429 LEU A CA 1
ATOM 3339 C C . LEU A 1 429 ? 23.845 -25.012 -23.236 1.00 48.00 429 LEU A C 1
ATOM 3341 O O . LEU A 1 429 ? 24.307 -23.874 -23.147 1.00 48.00 429 LEU A O 1
ATOM 3345 N N . PRO A 1 430 ? 24.654 -26.091 -23.270 1.00 41.19 430 PRO A N 1
ATOM 3346 C CA . PRO A 1 430 ? 26.107 -25.970 -23.200 1.00 41.19 430 PRO A CA 1
ATOM 3347 C C . PRO A 1 430 ? 26.662 -25.235 -24.423 1.00 41.19 430 PRO A C 1
ATOM 3349 O O . PRO A 1 430 ? 26.304 -25.558 -25.554 1.00 41.19 430 PRO A O 1
ATOM 3352 N N . SER A 1 431 ? 27.610 -24.320 -24.199 1.00 43.28 431 SER A N 1
ATOM 3353 C CA . SER A 1 431 ? 28.504 -23.817 -25.243 1.00 43.28 431 SER A CA 1
ATOM 3354 C C . SER A 1 431 ? 29.323 -24.987 -25.801 1.00 43.28 431 SER A C 1
ATOM 3356 O O . SER A 1 431 ? 30.251 -25.469 -25.145 1.00 43.28 431 SER A O 1
ATOM 3358 N N . ARG A 1 432 ? 28.963 -25.493 -26.981 1.00 39.47 432 ARG A N 1
ATOM 3359 C CA . ARG A 1 432 ? 29.712 -26.550 -27.662 1.00 39.47 432 ARG A CA 1
ATOM 3360 C C . ARG A 1 432 ? 30.873 -25.949 -28.442 1.00 39.47 432 ARG A C 1
ATOM 3362 O O . ARG A 1 432 ? 30.687 -25.437 -29.537 1.00 39.47 432 ARG A O 1
ATOM 3369 N N . ASP A 1 433 ? 32.075 -26.075 -27.889 1.00 35.59 433 ASP A N 1
ATOM 3370 C CA . ASP A 1 433 ? 33.298 -26.097 -28.687 1.00 35.59 433 ASP A CA 1
ATOM 3371 C C . ASP A 1 433 ? 33.923 -27.507 -28.627 1.00 35.59 433 ASP A C 1
ATOM 3373 O O . ASP A 1 433 ? 34.127 -28.072 -27.551 1.00 35.59 433 ASP A O 1
ATOM 3377 N N . LYS A 1 434 ? 34.242 -28.018 -29.825 1.00 37.09 434 LYS A N 1
ATOM 3378 C CA . LYS A 1 434 ? 35.024 -29.216 -30.212 1.00 37.09 434 LYS A CA 1
ATOM 3379 C C . LYS A 1 434 ? 34.338 -30.596 -30.332 1.00 37.09 434 LYS A C 1
ATOM 3381 O O . LYS A 1 434 ? 34.378 -31.434 -29.440 1.00 37.09 434 LYS A O 1
ATOM 3386 N N . ARG A 1 435 ? 33.969 -30.868 -31.597 1.00 43.22 435 ARG A N 1
ATOM 3387 C CA . ARG A 1 435 ? 34.200 -32.099 -32.396 1.00 43.22 435 ARG A CA 1
ATOM 3388 C C . ARG A 1 435 ? 33.475 -33.394 -31.994 1.00 43.22 435 ARG A C 1
ATOM 3390 O O . ARG A 1 435 ? 34.092 -34.360 -31.558 1.00 43.22 435 ARG A O 1
ATOM 3397 N N . GLN A 1 436 ? 32.204 -33.450 -32.377 1.00 31.17 436 GLN A N 1
ATOM 3398 C CA . GLN A 1 436 ? 31.544 -34.566 -33.081 1.00 31.17 436 GLN A CA 1
ATOM 3399 C C . GLN A 1 436 ? 30.401 -33.943 -33.914 1.00 31.17 436 GLN A C 1
ATOM 3401 O O . GLN A 1 436 ? 29.873 -32.929 -33.458 1.00 31.17 436 GLN A O 1
ATOM 3406 N N . PRO A 1 437 ? 30.050 -34.445 -35.118 1.00 37.72 437 PRO A N 1
ATOM 3407 C CA . PRO A 1 437 ? 29.000 -33.820 -35.921 1.00 37.72 437 PRO A CA 1
ATOM 3408 C C . PRO A 1 437 ? 27.667 -33.944 -35.180 1.00 37.72 437 PRO A C 1
ATOM 3410 O O . PRO A 1 437 ? 27.292 -35.031 -34.735 1.00 37.72 437 PRO A O 1
ATOM 3413 N N . ASP A 1 438 ? 27.024 -32.803 -34.968 1.00 36.31 438 ASP A N 1
ATOM 3414 C CA . ASP A 1 438 ? 25.953 -32.620 -33.997 1.00 36.31 438 ASP A CA 1
ATOM 3415 C C . ASP A 1 438 ? 24.569 -32.864 -34.635 1.00 36.31 438 ASP A C 1
ATOM 3417 O O . ASP A 1 438 ? 24.394 -32.537 -35.809 1.00 36.31 438 ASP A O 1
ATOM 3421 N N . PRO A 1 439 ? 23.540 -33.364 -33.912 1.00 41.38 439 PRO A N 1
ATOM 3422 C CA . PRO A 1 439 ? 22.170 -33.468 -34.430 1.00 41.38 439 PRO A CA 1
ATOM 3423 C C . PRO A 1 439 ? 21.562 -32.131 -34.905 1.00 41.38 439 PRO A C 1
ATOM 3425 O O . PRO A 1 439 ? 20.541 -32.147 -35.590 1.00 41.38 439 PRO A O 1
ATOM 3428 N N . ASP A 1 440 ? 22.188 -30.998 -34.565 1.00 51.44 440 ASP A N 1
ATOM 3429 C CA . ASP A 1 440 ? 21.800 -29.642 -34.973 1.00 51.44 440 ASP A CA 1
ATOM 3430 C C . ASP A 1 440 ? 22.199 -29.316 -36.428 1.00 51.44 440 ASP A C 1
ATOM 3432 O O . ASP A 1 440 ? 21.440 -28.644 -37.116 1.00 51.44 440 ASP A O 1
ATOM 3436 N N . ASP A 1 441 ? 23.293 -29.882 -36.965 1.00 52.41 441 ASP A N 1
ATOM 3437 C CA . ASP A 1 441 ? 23.666 -29.707 -38.386 1.00 52.41 441 ASP A CA 1
ATOM 3438 C C . ASP A 1 441 ? 22.661 -30.410 -39.310 1.00 52.41 441 ASP A C 1
ATOM 3440 O O . ASP A 1 441 ? 22.313 -29.905 -40.376 1.00 52.41 441 ASP A O 1
ATOM 3444 N N . SER A 1 442 ? 22.140 -31.567 -38.883 1.00 60.62 442 SER A N 1
ATOM 3445 C CA . SER A 1 442 ? 21.091 -32.283 -39.618 1.00 60.62 442 SER A CA 1
ATOM 3446 C C . SER A 1 442 ? 19.775 -31.509 -39.625 1.00 60.62 442 SER A C 1
ATOM 3448 O O . SER A 1 442 ? 19.070 -31.525 -40.632 1.00 60.62 442 SER A O 1
ATOM 3450 N N . LEU A 1 443 ? 19.429 -30.851 -38.516 1.00 67.44 443 LEU A N 1
ATOM 3451 C CA . LEU A 1 443 ? 18.215 -30.045 -38.423 1.00 67.44 443 LEU A CA 1
ATOM 3452 C C . LEU A 1 443 ? 18.376 -28.718 -39.172 1.00 67.44 443 LEU A C 1
ATOM 3454 O O . LEU A 1 443 ? 17.439 -28.273 -39.823 1.00 67.44 443 LEU A O 1
ATOM 3458 N N . LEU A 1 444 ? 19.562 -28.116 -39.138 1.00 72.44 444 LEU A N 1
ATOM 3459 C CA . LEU A 1 444 ? 19.907 -26.927 -39.907 1.00 72.44 444 LEU A CA 1
ATOM 3460 C C . LEU A 1 444 ? 19.831 -27.209 -41.413 1.00 72.44 444 LEU A C 1
ATOM 3462 O O . LEU A 1 444 ? 19.143 -26.480 -42.127 1.00 72.44 444 LEU A O 1
ATOM 3466 N N . LEU A 1 445 ? 20.419 -28.318 -41.880 1.00 75.94 445 LEU A N 1
ATOM 3467 C CA . LEU A 1 445 ? 20.264 -28.800 -43.258 1.00 75.94 445 LEU A CA 1
ATOM 3468 C C . LEU A 1 445 ? 18.787 -29.023 -43.608 1.00 75.94 445 LEU A C 1
ATOM 3470 O O . LEU A 1 445 ? 18.325 -28.526 -44.632 1.00 75.94 445 LEU A O 1
ATOM 3474 N N . GLN A 1 446 ? 18.022 -29.670 -42.722 1.00 78.56 446 GLN A N 1
ATOM 3475 C CA . GLN A 1 446 ? 16.584 -29.870 -42.908 1.00 78.56 446 GLN A CA 1
ATOM 3476 C C . GLN A 1 446 ? 15.819 -28.539 -43.015 1.00 78.56 446 GLN A C 1
ATOM 3478 O O . GLN A 1 446 ? 14.943 -28.403 -43.864 1.00 78.56 446 GLN A O 1
ATOM 3483 N N . ARG A 1 447 ? 16.127 -27.528 -42.194 1.00 83.06 447 ARG A N 1
ATOM 3484 C CA . ARG A 1 447 ? 15.463 -26.216 -42.280 1.00 83.06 447 ARG A CA 1
ATOM 3485 C C . ARG A 1 447 ? 15.851 -25.455 -43.542 1.00 83.06 447 ARG A C 1
ATOM 3487 O O . ARG A 1 447 ? 15.001 -24.759 -44.089 1.00 83.06 447 ARG A O 1
ATOM 3494 N N . PHE A 1 448 ? 17.073 -25.612 -44.048 1.00 84.62 448 PHE A N 1
ATOM 3495 C CA . PHE A 1 448 ? 17.443 -25.066 -45.356 1.00 84.62 448 PHE A CA 1
ATOM 3496 C C . PHE A 1 448 ? 16.744 -25.773 -46.515 1.00 84.62 448 PHE A C 1
ATOM 3498 O O . PHE A 1 448 ? 16.341 -25.106 -47.467 1.00 84.62 448 PHE A O 1
ATOM 3505 N N . GLU A 1 449 ? 16.541 -27.088 -46.429 1.00 84.06 449 GLU A N 1
ATOM 3506 C CA . GLU A 1 449 ? 15.713 -27.828 -47.386 1.00 84.06 449 GLU A CA 1
ATOM 3507 C C . GLU A 1 449 ? 14.253 -27.360 -47.337 1.00 84.06 449 GLU A C 1
ATOM 3509 O O . GLU A 1 449 ? 13.646 -27.095 -48.373 1.00 84.06 449 GLU A O 1
ATOM 3514 N N . GLU A 1 450 ? 13.700 -27.175 -46.139 1.00 83.56 450 GLU A N 1
ATOM 3515 C CA . GLU A 1 450 ? 12.336 -26.680 -45.928 1.00 83.56 450 GLU A CA 1
ATOM 3516 C C . GLU A 1 450 ? 12.138 -25.218 -46.346 1.00 83.56 450 GLU A C 1
ATOM 3518 O O . GLU A 1 450 ? 10.999 -24.808 -46.549 1.00 83.56 450 GLU A O 1
ATOM 3523 N N . LEU A 1 451 ? 13.212 -24.434 -46.483 1.00 84.69 451 LEU A N 1
ATOM 3524 C CA . LEU A 1 451 ? 13.181 -23.053 -46.970 1.00 84.69 451 LEU A CA 1
ATOM 3525 C C . LEU A 1 451 ? 13.111 -22.974 -48.512 1.00 84.69 451 LEU A C 1
ATOM 3527 O O . LEU A 1 451 ? 12.802 -21.921 -49.067 1.00 84.69 451 LEU A O 1
ATOM 3531 N N . GLN A 1 452 ? 13.373 -24.076 -49.222 1.00 80.81 452 GLN A N 1
ATOM 3532 C CA . GLN A 1 452 ? 13.324 -24.140 -50.687 1.00 80.81 452 GLN A CA 1
ATOM 3533 C C . GLN A 1 452 ? 11.878 -24.067 -51.215 1.00 80.81 452 GLN A C 1
ATOM 3535 O O . GLN A 1 452 ? 10.918 -24.456 -50.548 1.00 80.81 452 GLN A O 1
ATOM 3540 N N . SER A 1 453 ? 11.711 -23.633 -52.470 1.00 65.38 453 SER A N 1
ATOM 3541 C CA . SER A 1 453 ? 10.408 -23.356 -53.107 1.00 65.38 453 SER A CA 1
ATOM 3542 C C . SER A 1 453 ? 9.459 -24.560 -53.250 1.00 65.38 453 SER A C 1
ATOM 3544 O O . SER A 1 453 ? 8.292 -24.373 -53.589 1.00 65.38 453 SER A O 1
ATOM 3546 N N . GLY A 1 454 ? 9.924 -25.784 -52.970 1.00 67.44 454 GLY A N 1
ATOM 3547 C CA . GLY A 1 454 ? 9.117 -27.009 -53.001 1.00 67.44 454 GLY A CA 1
ATOM 3548 C C . GLY A 1 454 ? 8.223 -27.241 -51.772 1.00 67.44 454 GLY A C 1
ATOM 3549 O O . GLY A 1 454 ? 7.296 -28.045 -51.849 1.00 67.44 454 GLY A O 1
ATOM 3550 N N . ALA A 1 455 ? 8.465 -26.556 -50.648 1.00 75.19 455 ALA A N 1
ATOM 3551 C CA . ALA A 1 455 ? 7.658 -26.674 -49.427 1.00 75.19 455 ALA A CA 1
ATOM 3552 C C . ALA A 1 455 ? 6.463 -25.701 -49.419 1.00 75.19 455 ALA A C 1
ATOM 3554 O O . ALA A 1 455 ? 6.440 -24.737 -50.179 1.00 75.19 455 ALA A O 1
ATOM 3555 N N . THR A 1 456 ? 5.457 -25.907 -48.557 1.00 82.62 456 THR A N 1
ATOM 3556 C CA . THR A 1 456 ? 4.326 -24.960 -48.433 1.00 82.62 456 THR A CA 1
ATOM 3557 C C . THR A 1 456 ? 4.776 -23.637 -47.796 1.00 82.62 456 THR A C 1
ATOM 3559 O O . THR A 1 456 ? 5.692 -23.655 -46.970 1.00 82.62 456 THR A O 1
ATOM 3562 N N . PRO A 1 457 ? 4.125 -22.491 -48.088 1.00 82.25 457 PRO A N 1
ATOM 3563 C CA . PRO A 1 457 ? 4.527 -21.201 -47.518 1.00 82.25 457 PRO A CA 1
ATOM 3564 C C . PRO A 1 457 ? 4.607 -21.200 -45.987 1.00 82.25 457 PRO A C 1
ATOM 3566 O O . PRO A 1 457 ? 5.543 -20.664 -45.405 1.00 82.25 457 PRO A O 1
ATOM 3569 N N . HIS A 1 458 ? 3.685 -21.896 -45.316 1.00 71.69 458 HIS A N 1
ATOM 3570 C CA . HIS A 1 458 ? 3.709 -22.050 -43.861 1.00 71.69 458 HIS A CA 1
ATOM 3571 C C . HIS A 1 458 ? 4.978 -22.759 -43.352 1.00 71.69 458 HIS A C 1
ATOM 3573 O O . HIS A 1 458 ? 5.545 -22.353 -42.337 1.00 71.69 458 HIS A O 1
ATOM 3579 N N . VAL A 1 459 ? 5.438 -23.804 -44.050 1.00 73.00 459 VAL A N 1
ATOM 3580 C CA . VAL A 1 459 ? 6.666 -24.538 -43.704 1.00 73.00 459 VAL A CA 1
ATOM 3581 C C . VAL A 1 459 ? 7.896 -23.667 -43.957 1.00 73.00 459 VAL A C 1
ATOM 3583 O O . VAL A 1 459 ? 8.715 -23.527 -43.051 1.00 73.00 459 VAL A O 1
ATOM 3586 N N . ARG A 1 460 ? 7.967 -22.986 -45.109 1.00 86.94 460 ARG A N 1
ATOM 3587 C CA . ARG A 1 460 ? 9.072 -22.065 -45.436 1.00 86.94 460 ARG A CA 1
ATOM 3588 C C . ARG A 1 460 ? 9.174 -20.915 -44.438 1.00 86.94 460 ARG A C 1
ATOM 3590 O O . ARG A 1 460 ? 10.256 -20.605 -43.954 1.00 86.94 460 ARG A O 1
ATOM 3597 N N . ARG A 1 461 ? 8.039 -20.328 -44.048 1.00 82.06 461 ARG A N 1
ATOM 3598 C CA . ARG A 1 461 ? 7.970 -19.269 -43.031 1.00 82.06 461 ARG A CA 1
ATOM 3599 C C . ARG A 1 461 ? 8.493 -19.747 -41.676 1.00 82.06 461 ARG A C 1
ATOM 3601 O O . ARG A 1 461 ? 9.240 -19.036 -41.009 1.00 82.06 461 ARG A O 1
ATOM 3608 N N . ASN A 1 462 ? 8.107 -20.950 -41.257 1.00 69.69 462 ASN A N 1
ATOM 3609 C CA . ASN A 1 462 ? 8.568 -21.517 -39.991 1.00 69.69 462 ASN A CA 1
ATOM 3610 C C . ASN A 1 462 ? 10.063 -21.847 -40.031 1.00 69.69 462 ASN A C 1
ATOM 3612 O O . ASN A 1 462 ? 10.755 -21.595 -39.045 1.00 69.69 462 ASN A O 1
ATOM 3616 N N . ALA A 1 463 ? 10.563 -22.339 -41.167 1.00 78.06 463 ALA A N 1
ATOM 3617 C CA . ALA A 1 463 ? 11.987 -22.536 -41.397 1.00 78.06 463 ALA A CA 1
ATOM 3618 C C . ALA A 1 463 ? 12.752 -21.204 -41.346 1.00 78.06 463 ALA A C 1
ATOM 3620 O O . ALA A 1 463 ? 13.736 -21.108 -40.620 1.00 78.06 463 ALA A O 1
ATOM 3621 N N . ALA A 1 464 ? 12.256 -20.151 -42.005 1.00 80.88 464 ALA A N 1
ATOM 3622 C CA . ALA A 1 464 ? 12.843 -18.810 -41.960 1.00 80.88 464 ALA A CA 1
ATOM 3623 C C . ALA A 1 464 ? 12.903 -18.258 -40.528 1.00 80.88 464 ALA A C 1
ATOM 3625 O O . ALA A 1 464 ? 13.952 -17.794 -40.089 1.00 80.88 464 ALA A O 1
ATOM 3626 N N . ASN A 1 465 ? 11.811 -18.370 -39.766 1.00 76.69 465 ASN A N 1
ATOM 3627 C CA . ASN A 1 465 ? 11.779 -17.953 -38.363 1.00 76.69 465 ASN A CA 1
ATOM 3628 C C . ASN A 1 465 ? 12.794 -18.734 -37.523 1.00 76.69 465 ASN A C 1
ATOM 3630 O O . ASN A 1 465 ? 13.538 -18.140 -36.745 1.00 76.69 465 ASN A O 1
ATOM 3634 N N . TRP A 1 466 ? 12.848 -20.058 -37.691 1.00 81.81 466 TRP A N 1
ATOM 3635 C CA . TRP A 1 466 ? 13.790 -20.909 -36.969 1.00 81.81 466 TRP A CA 1
ATOM 3636 C C . TRP A 1 466 ? 15.243 -20.541 -37.296 1.00 81.81 466 TRP A C 1
ATOM 3638 O O . TRP A 1 466 ? 16.042 -20.364 -36.378 1.00 81.81 466 TRP A O 1
ATOM 3648 N N . LEU A 1 467 ? 15.560 -20.339 -38.578 1.00 80.12 467 LEU A N 1
ATOM 3649 C CA . LEU A 1 467 ? 16.871 -19.893 -39.052 1.00 80.12 467 LEU A CA 1
ATOM 3650 C C . LEU A 1 467 ? 17.206 -18.469 -38.591 1.00 80.12 467 LEU A C 1
ATOM 3652 O O . LEU A 1 467 ? 18.366 -18.162 -38.375 1.00 80.12 467 LEU A O 1
ATOM 3656 N N . GLY A 1 468 ? 16.221 -17.604 -38.366 1.00 70.88 468 GLY A N 1
ATOM 3657 C CA . GLY A 1 468 ? 16.455 -16.283 -37.784 1.00 70.88 468 GLY A CA 1
ATOM 3658 C C . GLY A 1 468 ? 16.900 -16.326 -36.322 1.00 70.88 468 GLY A C 1
ATOM 3659 O O . GLY A 1 468 ? 17.688 -15.491 -35.899 1.00 70.88 468 GLY A O 1
ATOM 3660 N N . PHE A 1 469 ? 16.401 -17.288 -35.541 1.00 67.12 469 PHE A N 1
ATOM 3661 C CA . PHE A 1 469 ? 16.760 -17.432 -34.124 1.00 67.12 469 PHE A CA 1
ATOM 3662 C C . PHE A 1 469 ? 18.003 -18.295 -33.883 1.00 67.12 469 PHE A C 1
ATOM 3664 O O . PHE A 1 469 ? 18.623 -18.159 -32.830 1.00 67.12 469 PHE A O 1
ATOM 3671 N N . ASN A 1 470 ? 18.333 -19.190 -34.819 1.00 70.50 470 ASN A N 1
ATOM 3672 C CA . ASN A 1 470 ? 19.401 -20.187 -34.663 1.00 70.50 470 ASN A CA 1
ATOM 3673 C C . ASN A 1 470 ? 20.490 -20.095 -35.748 1.00 70.50 470 ASN A C 1
ATOM 3675 O O . ASN A 1 470 ? 21.486 -20.805 -35.674 1.00 70.50 470 ASN A O 1
ATOM 3679 N N . GLY A 1 471 ? 20.308 -19.258 -36.770 1.00 65.25 471 GLY A N 1
ATOM 3680 C CA . GLY A 1 471 ? 21.236 -19.125 -37.887 1.00 65.25 471 GLY A CA 1
ATOM 3681 C C . GLY A 1 471 ? 22.417 -18.212 -37.577 1.00 65.25 471 GLY A C 1
ATOM 3682 O O . GLY A 1 471 ? 22.304 -17.218 -36.864 1.00 65.25 471 GLY A O 1
ATOM 3683 N N . ALA A 1 472 ? 23.564 -18.557 -38.155 1.00 75.19 472 ALA A N 1
ATOM 3684 C CA . ALA A 1 472 ? 24.788 -17.761 -38.137 1.00 75.19 472 ALA A CA 1
ATOM 3685 C C . ALA A 1 472 ? 24.909 -16.834 -39.371 1.00 75.19 472 ALA A C 1
ATOM 3687 O O . ALA A 1 472 ? 24.231 -17.075 -40.377 1.00 75.19 472 ALA A O 1
ATOM 3688 N N . PRO A 1 473 ? 25.796 -15.816 -39.341 1.00 81.19 473 PRO A N 1
ATOM 3689 C CA . PRO A 1 473 ? 25.999 -14.883 -40.455 1.00 81.19 473 PRO A CA 1
ATOM 3690 C C . PRO A 1 473 ? 26.283 -15.530 -41.820 1.00 81.19 473 PRO A C 1
ATOM 3692 O O . PRO A 1 473 ? 25.840 -15.027 -42.845 1.00 81.19 473 PRO A O 1
ATOM 3695 N N . GLU A 1 474 ? 26.918 -16.701 -41.851 1.00 82.06 474 GLU A N 1
ATOM 3696 C CA . GLU A 1 474 ? 27.171 -17.474 -43.079 1.00 82.06 474 GLU A CA 1
ATOM 3697 C C . GLU A 1 474 ? 25.904 -17.853 -43.878 1.00 82.06 474 GLU A C 1
ATOM 3699 O O . GLU A 1 474 ? 25.981 -18.121 -45.076 1.00 82.06 474 GLU A O 1
ATOM 3704 N N . HIS A 1 475 ? 24.720 -17.793 -43.260 1.00 83.94 475 HIS A N 1
ATOM 3705 C CA . HIS A 1 475 ? 23.431 -18.098 -43.892 1.00 83.94 475 HIS A CA 1
ATOM 3706 C C . HIS A 1 475 ? 22.710 -16.880 -44.485 1.00 83.94 475 HIS A C 1
ATOM 3708 O O . HIS A 1 475 ? 21.651 -17.014 -45.111 1.00 83.94 475 HIS A O 1
ATOM 3714 N N . ILE A 1 476 ? 23.265 -15.677 -44.312 1.00 90.12 476 ILE A N 1
ATOM 3715 C CA . ILE A 1 476 ? 22.657 -14.422 -44.773 1.00 90.12 476 ILE A CA 1
ATOM 3716 C C . ILE A 1 476 ? 22.413 -14.441 -46.275 1.00 90.12 476 ILE A C 1
ATOM 3718 O O . ILE A 1 476 ? 21.371 -13.969 -46.724 1.00 90.12 476 ILE A O 1
ATOM 3722 N N . ALA A 1 477 ? 23.322 -15.021 -47.059 1.00 92.06 477 ALA A N 1
ATOM 3723 C CA . ALA A 1 477 ? 23.175 -15.104 -48.510 1.00 92.06 477 ALA A CA 1
ATOM 3724 C C . ALA A 1 477 ? 21.936 -15.921 -48.928 1.00 92.06 477 ALA A C 1
ATOM 3726 O O . ALA A 1 477 ? 21.191 -15.526 -49.830 1.00 92.06 477 ALA A O 1
ATOM 3727 N N . GLN A 1 478 ? 21.679 -17.038 -48.243 1.00 89.62 478 GLN A N 1
ATOM 3728 C CA . GLN A 1 478 ? 20.540 -17.916 -48.525 1.00 89.62 478 GLN A CA 1
ATOM 3729 C C . GLN A 1 478 ? 19.223 -17.253 -48.116 1.00 89.62 478 GLN A C 1
ATOM 3731 O O . GLN A 1 478 ? 18.299 -17.180 -48.924 1.00 89.62 478 GLN A O 1
ATOM 3736 N N . LEU A 1 479 ? 19.157 -16.678 -46.912 1.00 92.69 479 LEU A N 1
ATOM 3737 C CA . LEU A 1 479 ? 17.977 -15.941 -46.449 1.00 92.69 479 LEU A CA 1
ATOM 3738 C C . LEU A 1 479 ? 17.715 -14.701 -47.318 1.00 92.69 479 LEU A C 1
ATOM 3740 O O . LEU A 1 479 ? 16.587 -14.455 -47.725 1.00 92.69 479 LEU A O 1
ATOM 3744 N N . THR A 1 480 ? 18.751 -13.972 -47.721 1.00 95.06 480 THR A N 1
ATOM 3745 C CA . THR A 1 480 ? 18.618 -12.841 -48.653 1.00 95.06 480 THR A CA 1
ATOM 3746 C C . THR A 1 480 ? 18.005 -13.266 -49.988 1.00 95.06 480 THR A C 1
ATOM 3748 O O . THR A 1 480 ? 17.185 -12.545 -50.554 1.00 95.06 480 THR A O 1
ATOM 3751 N N . THR A 1 481 ? 18.367 -14.448 -50.489 1.00 93.81 481 THR A N 1
ATOM 3752 C CA . THR A 1 481 ? 17.799 -14.983 -51.733 1.00 93.81 481 THR A CA 1
ATOM 3753 C C . THR A 1 481 ? 16.299 -15.229 -51.587 1.00 93.81 481 THR A C 1
ATOM 3755 O O . THR A 1 481 ? 15.524 -14.811 -52.447 1.00 93.81 481 THR A O 1
ATOM 3758 N N . VAL A 1 482 ? 15.872 -15.833 -50.477 1.00 94.06 482 VAL A N 1
ATOM 3759 C CA . VAL A 1 482 ? 14.454 -16.125 -50.216 1.00 94.06 482 VAL A CA 1
ATOM 3760 C C . VAL A 1 482 ? 13.659 -14.847 -49.954 1.00 94.06 482 VAL A C 1
ATOM 3762 O O . VAL A 1 482 ? 12.608 -14.657 -50.556 1.00 94.06 482 VAL A O 1
ATOM 3765 N N . MET A 1 483 ? 14.208 -13.905 -49.184 1.00 95.62 483 MET A N 1
ATOM 3766 C CA . MET A 1 483 ? 13.604 -12.585 -48.975 1.00 95.62 483 MET A CA 1
ATOM 3767 C C . MET A 1 483 ? 13.349 -11.839 -50.290 1.00 95.62 483 MET A C 1
ATOM 3769 O O . MET A 1 483 ? 12.379 -11.104 -50.372 1.00 95.62 483 MET A O 1
ATOM 3773 N N . ARG A 1 484 ? 14.191 -12.013 -51.316 1.00 93.12 484 ARG A N 1
ATOM 3774 C CA . ARG A 1 484 ? 14.029 -11.326 -52.610 1.00 93.12 484 ARG A CA 1
ATOM 3775 C C . ARG A 1 484 ? 13.095 -12.025 -53.591 1.00 93.12 484 ARG A C 1
ATOM 3777 O O . ARG A 1 484 ? 12.601 -11.373 -54.504 1.00 93.12 484 ARG A O 1
ATOM 3784 N N . SER A 1 485 ? 12.943 -13.344 -53.489 1.00 90.94 485 SER A N 1
ATOM 3785 C CA . SER A 1 485 ? 12.399 -14.149 -54.594 1.00 90.94 485 SER A CA 1
ATOM 3786 C C . SER A 1 485 ? 11.267 -15.095 -54.209 1.00 90.94 485 SER A C 1
ATOM 3788 O O . SER A 1 485 ? 10.671 -15.699 -55.102 1.00 90.94 485 SER A O 1
ATOM 3790 N N . ASP A 1 486 ? 10.937 -15.225 -52.920 1.00 94.12 486 ASP A N 1
ATOM 3791 C CA . ASP A 1 486 ? 9.834 -16.091 -52.511 1.00 94.12 486 ASP A CA 1
ATOM 3792 C C . ASP A 1 486 ? 8.483 -15.529 -52.996 1.00 94.12 486 ASP A C 1
ATOM 3794 O O . ASP A 1 486 ? 8.193 -14.346 -52.788 1.00 94.12 486 ASP A O 1
ATOM 3798 N N . PRO A 1 487 ? 7.629 -16.346 -53.639 1.00 90.75 487 PRO A N 1
ATOM 3799 C CA . PRO A 1 487 ? 6.347 -15.871 -54.153 1.00 90.75 487 PRO A CA 1
ATOM 3800 C C . PRO A 1 487 ? 5.351 -15.477 -53.053 1.00 90.75 487 PRO A C 1
ATOM 3802 O O . PRO A 1 487 ? 4.352 -14.836 -53.365 1.00 90.75 487 PRO A O 1
ATOM 3805 N N . ASP A 1 488 ? 5.581 -15.870 -51.795 1.00 92.75 488 ASP A N 1
ATOM 3806 C CA . ASP A 1 488 ? 4.690 -15.588 -50.673 1.00 92.75 488 ASP A CA 1
ATOM 3807 C C . ASP A 1 488 ? 5.222 -14.445 -49.794 1.00 92.75 488 ASP A C 1
ATOM 3809 O O . ASP A 1 488 ? 6.312 -14.515 -49.220 1.00 92.75 488 ASP A O 1
ATOM 3813 N N . ASP A 1 489 ? 4.415 -13.396 -49.652 1.00 92.50 489 ASP A N 1
ATOM 3814 C CA . ASP A 1 489 ? 4.761 -12.186 -48.901 1.00 92.50 489 ASP A CA 1
ATOM 3815 C C . ASP A 1 489 ? 5.039 -12.484 -47.418 1.00 92.50 489 ASP A C 1
ATOM 3817 O O . ASP A 1 489 ? 5.944 -11.904 -46.817 1.00 92.50 489 ASP A O 1
ATOM 3821 N N . SER A 1 490 ? 4.328 -13.445 -46.817 1.00 86.00 490 SER A N 1
ATOM 3822 C CA . SER A 1 490 ? 4.533 -13.806 -45.410 1.00 86.00 490 SER A CA 1
ATOM 3823 C C . SER A 1 490 ? 5.869 -14.515 -45.181 1.00 86.00 490 SER A C 1
ATOM 3825 O O . SER A 1 490 ? 6.469 -14.374 -44.111 1.00 86.00 490 SER A O 1
ATOM 3827 N N . VAL A 1 491 ? 6.359 -15.248 -46.187 1.00 92.44 491 VAL A N 1
ATOM 3828 C CA . VAL A 1 491 ? 7.688 -15.863 -46.165 1.00 92.44 491 VAL A CA 1
ATOM 3829 C C . VAL A 1 491 ? 8.753 -14.786 -46.335 1.00 92.44 491 VAL A C 1
ATOM 3831 O O . VAL A 1 491 ? 9.643 -14.718 -45.491 1.00 92.44 491 VAL A O 1
ATOM 3834 N N . ARG A 1 492 ? 8.630 -13.889 -47.329 1.00 96.12 492 ARG A N 1
ATOM 3835 C CA . ARG A 1 492 ? 9.590 -12.782 -47.524 1.00 96.12 492 ARG A CA 1
ATOM 3836 C C . ARG A 1 492 ? 9.716 -11.903 -46.277 1.00 96.12 492 ARG A C 1
ATOM 3838 O O . ARG A 1 492 ? 10.831 -11.631 -45.832 1.00 96.12 492 ARG A O 1
ATOM 3845 N N . GLY A 1 493 ? 8.593 -11.540 -45.650 1.00 92.56 493 GLY A N 1
ATOM 3846 C CA . GLY A 1 493 ? 8.573 -10.772 -44.399 1.00 92.56 493 GLY A CA 1
ATOM 3847 C C . GLY A 1 493 ? 9.228 -11.510 -43.226 1.00 92.56 493 GLY A C 1
ATOM 3848 O O . GLY A 1 493 ? 10.053 -10.937 -42.512 1.00 92.56 493 GLY A O 1
ATOM 3849 N N . ALA A 1 494 ? 8.943 -12.806 -43.058 1.00 89.38 494 ALA A N 1
ATOM 3850 C CA . ALA A 1 494 ? 9.603 -13.627 -42.042 1.00 89.38 494 ALA A CA 1
ATOM 3851 C C . ALA A 1 494 ? 11.115 -13.743 -42.281 1.00 89.38 494 ALA A C 1
ATOM 3853 O O . ALA A 1 494 ? 11.893 -13.707 -41.330 1.00 89.38 494 ALA A O 1
ATOM 3854 N N . THR A 1 495 ? 11.551 -13.830 -43.538 1.00 94.94 495 THR A N 1
ATOM 3855 C CA . THR A 1 495 ? 12.972 -13.865 -43.886 1.00 94.94 495 THR A CA 1
ATOM 3856 C C . THR A 1 495 ? 13.667 -12.521 -43.644 1.00 94.94 495 THR A C 1
ATOM 3858 O O . THR A 1 495 ? 14.796 -12.509 -43.155 1.00 94.94 495 THR A O 1
ATOM 3861 N N . ALA A 1 496 ? 12.990 -11.391 -43.874 1.00 95.62 496 ALA A N 1
ATOM 3862 C CA . ALA A 1 496 ? 13.493 -10.070 -43.492 1.00 95.62 496 ALA A CA 1
ATOM 3863 C C . ALA A 1 496 ? 13.689 -9.959 -41.968 1.00 95.62 496 ALA A C 1
ATOM 3865 O O . ALA A 1 496 ? 14.754 -9.554 -41.502 1.00 95.62 496 ALA A O 1
ATOM 3866 N N . ILE A 1 497 ? 12.705 -10.405 -41.177 1.00 90.12 497 ILE A N 1
ATOM 3867 C CA . ILE A 1 497 ? 12.809 -10.464 -39.708 1.00 90.12 497 ILE A CA 1
ATOM 3868 C C . ILE A 1 497 ? 13.940 -11.404 -39.275 1.00 90.12 497 ILE A C 1
ATOM 3870 O O . ILE A 1 497 ? 14.678 -11.078 -38.344 1.00 90.12 497 ILE A O 1
ATOM 3874 N N . ALA A 1 498 ? 14.097 -12.547 -39.946 1.00 87.44 498 ALA A N 1
ATOM 3875 C CA . ALA A 1 498 ? 15.157 -13.509 -39.671 1.00 87.44 498 ALA A CA 1
ATOM 3876 C C . ALA A 1 498 ? 16.551 -12.901 -39.880 1.00 87.44 498 ALA A C 1
ATOM 3878 O O . ALA A 1 498 ? 17.405 -13.036 -39.009 1.00 87.44 498 ALA A O 1
ATOM 3879 N N . LEU A 1 499 ? 16.761 -12.159 -40.970 1.00 93.00 499 LEU A N 1
ATOM 3880 C CA . LEU A 1 499 ? 17.998 -11.409 -41.210 1.00 93.00 499 LEU A CA 1
ATOM 3881 C C . LEU A 1 499 ? 18.247 -10.347 -40.126 1.00 93.00 499 LEU A C 1
ATOM 3883 O O . LEU A 1 499 ? 19.369 -10.210 -39.644 1.00 93.00 499 LEU A O 1
ATOM 3887 N N . GLY A 1 500 ? 17.194 -9.649 -39.688 1.00 84.81 500 GLY A N 1
ATOM 3888 C CA . GLY A 1 500 ? 17.261 -8.707 -38.567 1.00 84.81 500 GLY A CA 1
ATOM 3889 C C . GLY A 1 500 ? 17.620 -9.359 -37.228 1.00 84.81 500 GLY A C 1
ATOM 3890 O O . GLY A 1 500 ? 18.331 -8.758 -36.430 1.00 84.81 500 GLY A O 1
ATOM 3891 N N . ASN A 1 501 ? 17.158 -10.589 -36.984 1.00 82.19 501 ASN A N 1
ATOM 3892 C CA . ASN A 1 501 ? 17.503 -11.366 -35.789 1.00 82.19 501 ASN A CA 1
ATOM 3893 C C . ASN A 1 501 ? 18.958 -11.858 -35.811 1.00 82.19 501 ASN A C 1
ATOM 3895 O O . ASN A 1 501 ? 19.591 -11.889 -34.759 1.00 82.19 501 ASN A O 1
ATOM 3899 N N . ILE A 1 502 ? 19.485 -12.215 -36.990 1.00 86.50 502 ILE A N 1
ATOM 3900 C CA . ILE A 1 502 ? 20.900 -12.590 -37.160 1.00 86.50 502 ILE A CA 1
ATOM 3901 C C . ILE A 1 502 ? 21.814 -11.385 -36.886 1.00 86.50 502 ILE A C 1
ATOM 3903 O O . ILE A 1 502 ? 22.925 -11.555 -36.390 1.00 86.50 502 ILE A O 1
ATOM 3907 N N . GLY A 1 503 ? 21.351 -10.162 -37.169 1.00 82.88 503 GLY A N 1
ATOM 3908 C CA . GLY A 1 503 ? 21.981 -8.942 -36.654 1.00 82.88 503 GLY A CA 1
ATOM 3909 C C . GLY A 1 503 ? 23.276 -8.522 -37.362 1.00 82.88 503 GLY A C 1
ATOM 3910 O O . GLY A 1 503 ? 23.971 -7.629 -36.888 1.00 82.88 503 GLY A O 1
ATOM 3911 N N . SER A 1 504 ? 23.629 -9.155 -38.482 1.00 86.44 504 SER A N 1
ATOM 3912 C CA . SER A 1 504 ? 24.864 -8.858 -39.216 1.00 86.44 504 SER A CA 1
ATOM 3913 C C . SER A 1 504 ? 24.675 -7.729 -40.226 1.00 86.44 504 SER A C 1
ATOM 3915 O O . SER A 1 504 ? 23.693 -7.685 -40.974 1.00 86.44 504 SER A O 1
ATOM 3917 N N . SER A 1 505 ? 25.678 -6.855 -40.309 1.00 88.81 505 SER A N 1
ATOM 3918 C CA . SER A 1 505 ? 25.721 -5.748 -41.266 1.00 88.81 505 SER A CA 1
ATOM 3919 C C . SER A 1 505 ? 25.747 -6.205 -42.731 1.00 88.81 505 SER A C 1
ATOM 3921 O O . SER A 1 505 ? 25.373 -5.432 -43.612 1.00 88.81 505 SER A O 1
ATOM 3923 N N . GLU A 1 506 ? 26.100 -7.465 -43.007 1.00 90.12 506 GLU A N 1
ATOM 3924 C CA . GLU A 1 506 ? 26.074 -8.053 -44.354 1.00 90.12 506 GLU A CA 1
ATOM 3925 C C . GLU A 1 506 ? 24.662 -8.086 -44.964 1.00 90.12 506 GLU A C 1
ATOM 3927 O O . GLU A 1 506 ? 24.516 -8.040 -46.186 1.00 90.12 506 GLU A O 1
ATOM 3932 N N . ALA A 1 507 ? 23.613 -8.112 -44.133 1.00 91.38 507 ALA A N 1
ATOM 3933 C CA . ALA A 1 507 ? 22.224 -8.108 -44.591 1.00 91.38 507 ALA A CA 1
ATOM 3934 C C . ALA A 1 507 ? 21.694 -6.701 -44.933 1.00 91.38 507 ALA A C 1
ATOM 3936 O O . ALA A 1 507 ? 20.647 -6.583 -45.575 1.00 91.38 507 ALA A O 1
ATOM 3937 N N . LEU A 1 508 ? 22.399 -5.631 -44.534 1.00 93.06 508 LEU A N 1
ATOM 3938 C CA . LEU A 1 508 ? 21.928 -4.249 -44.691 1.00 93.06 508 LEU A CA 1
ATOM 3939 C C . LEU A 1 508 ? 21.599 -3.880 -46.144 1.00 93.06 508 LEU A C 1
ATOM 3941 O O . LEU A 1 508 ? 20.504 -3.362 -46.361 1.00 93.06 508 LEU A O 1
ATOM 3945 N N . PRO A 1 509 ? 22.449 -4.160 -47.157 1.00 94.56 509 PRO A N 1
ATOM 3946 C CA . PRO A 1 509 ? 22.137 -3.778 -48.534 1.00 94.56 509 PRO A CA 1
ATOM 3947 C C . PRO A 1 509 ? 20.844 -4.424 -49.041 1.00 94.56 509 PRO A C 1
ATOM 3949 O O . PRO A 1 509 ? 20.039 -3.771 -49.700 1.00 94.56 509 PRO A O 1
ATOM 3952 N N . ALA A 1 510 ? 20.619 -5.692 -48.692 1.00 94.56 510 ALA A N 1
ATOM 3953 C CA . ALA A 1 510 ? 19.437 -6.432 -49.112 1.00 94.56 510 ALA A CA 1
ATOM 3954 C C . ALA A 1 510 ? 18.165 -5.982 -48.383 1.00 94.56 510 ALA A C 1
ATOM 3956 O O . ALA A 1 510 ? 17.101 -5.913 -48.991 1.00 94.56 510 ALA A O 1
ATOM 3957 N N . LEU A 1 511 ? 18.263 -5.661 -47.093 1.00 96.50 511 LEU A N 1
ATOM 3958 C CA . LEU A 1 511 ? 17.134 -5.157 -46.313 1.00 96.50 511 LEU A CA 1
ATOM 3959 C C . LEU A 1 511 ? 16.749 -3.731 -46.719 1.00 96.50 511 LEU A C 1
ATOM 3961 O O . LEU A 1 511 ? 15.563 -3.420 -46.792 1.00 96.50 511 LEU A O 1
ATOM 3965 N N . VAL A 1 512 ? 17.730 -2.879 -47.040 1.00 96.81 512 VAL A N 1
ATOM 3966 C CA . VAL A 1 512 ? 17.476 -1.547 -47.610 1.00 96.81 512 VAL A CA 1
ATOM 3967 C C . VAL A 1 512 ? 16.788 -1.676 -48.963 1.00 96.81 512 VAL A C 1
ATOM 3969 O O . VAL A 1 512 ? 15.819 -0.967 -49.214 1.00 96.81 512 VAL A O 1
ATOM 3972 N N . GLU A 1 513 ? 17.239 -2.583 -49.825 1.00 95.50 513 GLU A N 1
ATOM 3973 C CA . GLU A 1 513 ? 16.570 -2.859 -51.097 1.00 95.50 513 GLU A CA 1
ATOM 3974 C C . GLU A 1 513 ? 15.122 -3.323 -50.871 1.00 95.50 513 GLU A C 1
ATOM 3976 O O . GLU A 1 513 ? 14.200 -2.698 -51.387 1.00 95.50 513 GLU A O 1
ATOM 3981 N N . CYS A 1 514 ? 14.911 -4.330 -50.016 1.00 96.00 514 CYS A N 1
ATOM 3982 C CA . CYS A 1 514 ? 13.589 -4.864 -49.677 1.00 96.00 514 CYS A CA 1
ATOM 3983 C C . CYS A 1 514 ? 12.636 -3.789 -49.129 1.00 96.00 514 CYS A C 1
ATOM 3985 O O . CYS A 1 514 ? 11.461 -3.764 -49.488 1.00 96.00 514 CYS A O 1
ATOM 3987 N N . LEU A 1 515 ? 13.142 -2.869 -48.301 1.00 96.25 515 LEU A N 1
ATOM 3988 C CA . LEU A 1 515 ? 12.378 -1.733 -47.786 1.00 96.25 515 LEU A CA 1
ATOM 3989 C C . LEU A 1 515 ? 11.860 -0.816 -48.906 1.00 96.25 515 LEU A C 1
ATOM 3991 O O . LEU A 1 515 ? 10.785 -0.239 -48.762 1.00 96.25 515 LEU A O 1
ATOM 3995 N N . HIS A 1 516 ? 12.609 -0.659 -50.000 1.00 93.75 516 HIS A N 1
ATOM 3996 C CA . HIS A 1 516 ? 12.255 0.252 -51.090 1.00 93.75 516 HIS A CA 1
ATOM 3997 C C . HIS A 1 516 ? 11.435 -0.410 -52.199 1.00 93.75 516 HIS A C 1
ATOM 3999 O O . HIS A 1 516 ? 10.588 0.257 -52.792 1.00 93.75 516 HIS A O 1
ATOM 4005 N N . SER A 1 517 ? 11.709 -1.676 -52.521 1.00 91.56 517 SER A N 1
ATOM 4006 C CA . SER A 1 517 ? 11.247 -2.293 -53.771 1.00 91.56 517 SER A CA 1
ATOM 4007 C C . SER A 1 517 ? 10.299 -3.480 -53.606 1.00 91.56 517 SER A C 1
ATOM 4009 O O . SER A 1 517 ? 9.725 -3.903 -54.611 1.00 91.56 517 SER A O 1
ATOM 4011 N N . ASP A 1 518 ? 10.084 -4.006 -52.392 1.00 96.62 518 ASP A N 1
ATOM 4012 C CA . ASP A 1 518 ? 9.147 -5.122 -52.209 1.00 96.62 518 ASP A CA 1
ATOM 4013 C C . ASP A 1 518 ? 7.690 -4.673 -52.411 1.00 96.62 518 ASP A C 1
ATOM 4015 O O . ASP A 1 518 ? 7.267 -3.606 -51.945 1.00 96.62 518 ASP A O 1
ATOM 4019 N N . ALA A 1 519 ? 6.911 -5.500 -53.109 1.00 90.62 519 ALA A N 1
ATOM 4020 C CA . ALA A 1 519 ? 5.512 -5.228 -53.416 1.00 90.62 519 ALA A CA 1
ATOM 4021 C C . ALA A 1 519 ? 4.617 -5.243 -52.160 1.00 90.62 519 ALA A C 1
ATOM 4023 O O . ALA A 1 519 ? 3.692 -4.431 -52.070 1.00 90.62 519 ALA A O 1
ATOM 4024 N N . GLY A 1 520 ? 4.919 -6.105 -51.182 1.00 91.75 520 GLY A N 1
ATOM 4025 C CA . GLY A 1 520 ? 4.148 -6.263 -49.947 1.00 91.75 520 GLY A CA 1
ATOM 4026 C C . GLY A 1 520 ? 4.481 -5.180 -48.922 1.00 91.75 520 GLY A C 1
ATOM 4027 O O . GLY A 1 520 ? 5.632 -5.005 -48.523 1.00 91.75 520 GLY A O 1
ATOM 4028 N N . ASP A 1 521 ? 3.477 -4.442 -48.459 1.00 91.50 521 ASP A N 1
ATOM 4029 C CA . ASP A 1 521 ? 3.621 -3.420 -47.418 1.00 91.50 521 ASP A CA 1
ATOM 4030 C C . ASP A 1 521 ? 4.064 -3.994 -46.066 1.00 91.50 521 ASP A C 1
ATOM 4032 O O . ASP A 1 521 ? 4.972 -3.439 -45.440 1.00 91.50 521 ASP A O 1
ATOM 4036 N N . ASP A 1 522 ? 3.529 -5.150 -45.678 1.00 83.81 522 ASP A N 1
ATOM 4037 C CA . ASP A 1 522 ? 3.966 -5.892 -44.487 1.00 83.81 522 ASP A CA 1
ATOM 4038 C C . ASP A 1 522 ? 5.434 -6.352 -44.580 1.00 83.81 522 ASP A C 1
ATOM 4040 O O . ASP A 1 522 ? 6.165 -6.384 -43.581 1.00 83.81 522 ASP A O 1
ATOM 4044 N N . VAL A 1 523 ? 5.905 -6.665 -45.791 1.00 95.50 523 VAL A N 1
ATOM 4045 C CA . VAL A 1 523 ? 7.299 -7.061 -46.045 1.00 95.50 523 VAL A CA 1
ATOM 4046 C C . VAL A 1 523 ? 8.229 -5.861 -45.893 1.00 95.50 523 VAL A C 1
ATOM 4048 O O . VAL A 1 523 ? 9.249 -5.954 -45.207 1.00 95.50 523 VAL A O 1
ATOM 4051 N N . ARG A 1 524 ? 7.844 -4.695 -46.429 1.00 96.38 524 ARG A N 1
ATOM 4052 C CA . ARG A 1 524 ? 8.584 -3.441 -46.215 1.00 96.38 524 ARG A CA 1
ATOM 4053 C C . ARG A 1 524 ? 8.627 -3.051 -44.734 1.00 96.38 524 ARG A C 1
ATOM 4055 O O . ARG A 1 524 ? 9.682 -2.656 -44.240 1.00 96.38 524 ARG A O 1
ATOM 4062 N N . GLY A 1 525 ? 7.524 -3.218 -43.999 1.00 91.25 525 GLY A N 1
ATOM 4063 C CA . GLY A 1 525 ? 7.482 -3.006 -42.546 1.00 91.25 525 GLY A CA 1
ATOM 4064 C C . GLY A 1 525 ? 8.414 -3.953 -41.779 1.00 91.25 525 GLY A C 1
ATOM 4065 O O . GLY A 1 525 ? 9.131 -3.534 -40.867 1.00 91.25 525 GLY A O 1
ATOM 4066 N N . SER A 1 526 ? 8.474 -5.216 -42.202 1.00 94.75 526 SER A N 1
ATOM 4067 C CA . SER A 1 526 ? 9.395 -6.223 -41.665 1.00 94.75 526 SER A CA 1
ATOM 4068 C C . SER A 1 526 ? 10.863 -5.861 -41.922 1.00 94.75 526 SER A C 1
ATOM 4070 O O . SER A 1 526 ? 11.689 -5.967 -41.014 1.00 94.75 526 SER A O 1
ATOM 4072 N N . ALA A 1 527 ? 11.184 -5.358 -43.119 1.00 95.12 527 ALA A N 1
ATOM 4073 C CA . ALA A 1 527 ? 12.516 -4.871 -43.466 1.00 95.12 527 ALA A CA 1
ATOM 4074 C C . ALA A 1 527 ? 12.915 -3.631 -42.647 1.00 95.12 527 ALA A C 1
ATOM 4076 O O . ALA A 1 527 ? 14.036 -3.570 -42.149 1.00 95.12 527 ALA A O 1
ATOM 4077 N N . ALA A 1 528 ? 12.000 -2.680 -42.423 1.00 93.19 528 ALA A N 1
ATOM 4078 C CA . ALA A 1 528 ? 12.248 -1.520 -41.560 1.00 93.19 528 ALA A CA 1
ATOM 4079 C C . ALA A 1 528 ? 12.571 -1.935 -40.113 1.00 93.19 528 ALA A C 1
ATOM 4081 O O . ALA A 1 528 ? 13.513 -1.420 -39.511 1.00 93.19 528 ALA A O 1
ATOM 4082 N N . ASN A 1 529 ? 11.823 -2.901 -39.569 1.00 87.75 529 ASN A N 1
ATOM 4083 C CA . ASN A 1 529 ? 12.072 -3.455 -38.237 1.00 87.75 529 ASN A CA 1
ATOM 4084 C C . ASN A 1 529 ? 13.441 -4.154 -38.173 1.00 87.75 529 ASN A C 1
ATOM 4086 O O . ASN A 1 529 ? 14.239 -3.894 -37.276 1.00 87.75 529 ASN A O 1
ATOM 4090 N N . ALA A 1 530 ? 13.749 -4.989 -39.166 1.00 92.31 530 ALA A N 1
ATOM 4091 C CA . ALA A 1 530 ? 15.037 -5.664 -39.270 1.00 92.31 530 ALA A CA 1
ATOM 4092 C C . ALA A 1 530 ? 16.218 -4.681 -39.379 1.00 92.31 530 ALA A C 1
ATOM 4094 O O . ALA A 1 530 ? 17.234 -4.873 -38.714 1.00 92.31 530 ALA A O 1
ATOM 4095 N N . LEU A 1 531 ? 16.073 -3.596 -40.145 1.00 92.94 531 LEU A N 1
ATOM 4096 C CA . LEU A 1 531 ? 17.074 -2.530 -40.238 1.00 92.94 531 LEU A CA 1
ATOM 4097 C C . LEU A 1 531 ? 17.267 -1.803 -38.907 1.00 92.94 531 LEU A C 1
ATOM 4099 O O . LEU A 1 531 ? 18.408 -1.581 -38.521 1.00 92.94 531 LEU A O 1
ATOM 4103 N N . GLY A 1 532 ? 16.190 -1.491 -38.181 1.00 84.38 532 GLY A N 1
ATOM 4104 C CA . GLY A 1 532 ? 16.279 -0.891 -36.843 1.00 84.38 532 GLY A CA 1
ATOM 4105 C C . GLY A 1 532 ? 16.900 -1.815 -35.788 1.00 84.38 532 GLY A C 1
ATOM 4106 O O . GLY A 1 532 ? 17.370 -1.345 -34.758 1.00 84.38 532 GLY A O 1
ATOM 4107 N N . ARG A 1 533 ? 16.917 -3.129 -36.038 1.00 81.88 533 ARG A N 1
ATOM 4108 C CA . ARG A 1 533 ? 17.587 -4.121 -35.184 1.00 81.88 533 ARG A CA 1
ATOM 4109 C C . ARG A 1 533 ? 19.074 -4.266 -35.490 1.00 81.88 533 ARG A C 1
ATOM 4111 O O . ARG A 1 533 ? 19.854 -4.418 -34.558 1.00 81.88 533 ARG A O 1
ATOM 4118 N N . ILE A 1 534 ? 19.461 -4.228 -36.768 1.00 86.00 534 ILE A N 1
ATOM 4119 C CA . ILE A 1 534 ? 20.874 -4.312 -37.184 1.00 86.00 534 ILE A CA 1
ATOM 4120 C C . ILE A 1 534 ? 21.581 -2.969 -36.965 1.00 86.00 534 ILE A C 1
ATOM 4122 O O . ILE A 1 534 ? 22.727 -2.926 -36.525 1.00 86.00 534 ILE A O 1
ATOM 4126 N N . GLY A 1 535 ? 20.903 -1.867 -37.276 1.00 64.88 535 GLY A N 1
ATOM 4127 C CA . GLY A 1 535 ? 21.378 -0.515 -37.037 1.00 64.88 535 GLY A CA 1
ATOM 4128 C C . GLY A 1 535 ? 20.886 0.008 -35.694 1.00 64.88 535 GLY A C 1
ATOM 4129 O O . GLY A 1 535 ? 19.808 0.591 -35.620 1.00 64.88 535 GLY A O 1
ATOM 4130 N N . SER A 1 536 ? 21.700 -0.130 -34.646 1.00 43.25 536 SER A N 1
ATOM 4131 C CA . SER A 1 536 ? 21.722 0.914 -33.614 1.00 43.25 536 SER A CA 1
ATOM 4132 C C . SER A 1 536 ? 22.238 2.212 -34.261 1.00 43.25 536 SER A C 1
ATOM 4134 O O . SER A 1 536 ? 23.040 2.116 -35.196 1.00 43.25 536 SER A O 1
ATOM 4136 N N . PRO A 1 537 ? 21.825 3.410 -33.805 1.00 38.00 537 PRO A N 1
ATOM 4137 C CA . PRO A 1 537 ? 22.603 4.618 -34.074 1.00 38.00 537 PRO A CA 1
ATOM 4138 C C . PRO A 1 537 ? 24.071 4.451 -33.662 1.00 38.00 537 PRO A C 1
ATOM 4140 O O . PRO A 1 537 ? 24.329 3.687 -32.694 1.00 38.00 537 PRO A O 1
#

pLDDT: mean 83.36, std 13.03, range [31.17, 97.56]